Protein AF-0000000079860275 (afdb_homodimer)

Organism: NCBI:txid29920

pLDDT: mean 96.78, std 3.25, range [73.81, 98.94]

Nearest PDB structures (foldseek):
  3qe3-assembly1_A  TM=8.734E-01  e=2.868E-29  Ovis aries
  5vm2-assembly1_A  TM=8.815E-01  e=1.301E-28  Escherichia coli
  1pl6-assembly1_A  TM=8.698E-01  e=5.903E-28  Homo sapiens
  4a2c-assembly1_B  TM=8.250E-01  e=2.834E-26  Escherichia coli K-12
  4oh1-assembly1_A  TM=8.587E-01  e=2.345E-24  [Clostridium] scindens ATCC 35704

Structure (mmCIF, N/CA/C/O backbone):
data_AF-0000000079860275-model_v1
#
loop_
_entity.id
_entity.type
_entity.pdbx_descriptio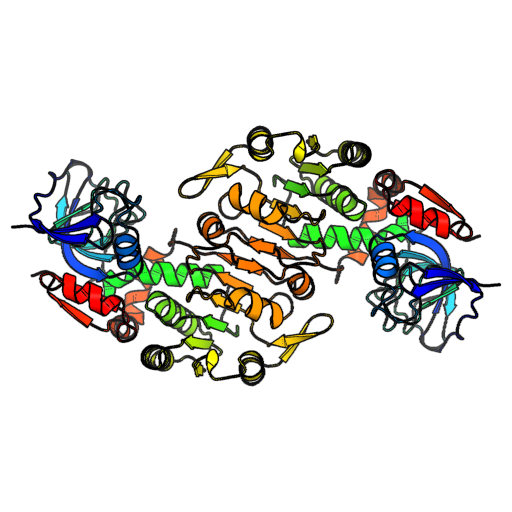n
1 polymer 'Uncharacterized protein'
#
loop_
_atom_site.group_PDB
_atom_site.id
_atom_site.type_symbol
_atom_site.label_atom_id
_atom_site.label_alt_id
_atom_site.label_comp_id
_atom_site.label_asym_id
_atom_site.label_entity_id
_atom_site.label_seq_id
_atom_site.pdbx_PDB_ins_code
_atom_site.Cartn_x
_atom_site.Cartn_y
_atom_site.Cartn_z
_atom_site.occupancy
_atom_site.B_iso_or_equiv
_atom_site.auth_seq_id
_atom_site.auth_comp_id
_atom_site.auth_asym_id
_atom_site.auth_atom_id
_atom_site.pdbx_PDB_model_num
ATOM 1 N N . MET A 1 1 ? -13.57 45.125 18.5 1 76.31 1 MET A N 1
ATOM 2 C CA . MET A 1 1 ? -14.414 44.375 17.578 1 76.31 1 MET A CA 1
ATOM 3 C C . MET A 1 1 ? -13.703 43.125 17.094 1 76.31 1 MET A C 1
ATOM 5 O O . MET A 1 1 ? -12.516 43.156 16.766 1 76.31 1 MET A O 1
ATOM 9 N N . THR A 1 2 ? -14.445 42 17.172 1 92.19 2 THR A N 1
ATOM 10 C CA . THR A 1 2 ? -13.828 40.75 16.766 1 92.19 2 THR A CA 1
ATOM 11 C C . THR A 1 2 ? -13.836 40.625 15.25 1 92.19 2 THR A C 1
ATOM 13 O O . THR A 1 2 ? -14.688 41.188 14.578 1 92.19 2 THR A O 1
ATOM 16 N N . GLN A 1 3 ? -12.82 40.031 14.758 1 97.44 3 GLN A N 1
ATOM 17 C CA . GLN A 1 3 ? -12.672 39.812 13.32 1 97.44 3 GLN A CA 1
ATOM 18 C C . GLN A 1 3 ? -12.508 38.312 13.016 1 97.44 3 GLN A C 1
ATOM 20 O O . GLN A 1 3 ? -12.281 37.531 13.922 1 97.44 3 GLN A O 1
ATOM 25 N N . VAL A 1 4 ? -12.734 37.969 11.773 1 97.94 4 VAL A N 1
ATOM 26 C CA . VAL A 1 4 ? -12.562 36.594 11.297 1 97.94 4 VAL A CA 1
ATOM 27 C C . VAL A 1 4 ? -12.078 36.625 9.852 1 97.94 4 VAL A C 1
ATOM 29 O O . VAL A 1 4 ? -12.266 37.594 9.133 1 97.94 4 VAL A O 1
ATOM 32 N N . VAL A 1 5 ? -11.352 35.656 9.453 1 98.56 5 VAL A N 1
ATOM 33 C CA . VAL A 1 5 ? -10.93 35.5 8.062 1 98.56 5 VAL A CA 1
ATOM 34 C C . VAL A 1 5 ? -11.844 34.531 7.344 1 98.56 5 VAL A C 1
ATOM 36 O O . VAL A 1 5 ? -11.992 33.375 7.773 1 98.56 5 VAL A O 1
ATOM 39 N N . LYS A 1 6 ? -12.422 34.906 6.277 1 98.19 6 LYS A N 1
ATOM 40 C CA . LYS A 1 6 ? -13.305 34.062 5.488 1 98.19 6 LYS A CA 1
ATOM 41 C C . LYS A 1 6 ? -12.945 34.125 4.008 1 98.19 6 LYS A C 1
ATOM 43 O O . LYS A 1 6 ? -12.43 35.125 3.521 1 98.19 6 LYS A O 1
ATOM 48 N N . ILE A 1 7 ? -13.18 33.031 3.35 1 98.25 7 ILE A N 1
ATOM 49 C CA . ILE A 1 7 ? -13.109 32.906 1.896 1 98.25 7 ILE A CA 1
ATOM 50 C C . ILE A 1 7 ? -14.492 33.156 1.295 1 98.25 7 ILE A C 1
ATOM 52 O O . ILE A 1 7 ? -15.469 32.531 1.698 1 98.25 7 ILE A O 1
ATOM 56 N N . HIS A 1 8 ? -14.602 34.062 0.29 1 97.62 8 HIS A N 1
ATOM 57 C CA . HIS A 1 8 ? -15.883 34.375 -0.338 1 97.62 8 HIS A CA 1
ATOM 58 C C . HIS A 1 8 ? -15.938 33.844 -1.769 1 97.62 8 HIS A C 1
ATOM 60 O O . HIS A 1 8 ? -16.984 33.875 -2.404 1 97.62 8 HIS A O 1
ATOM 66 N N . GLY A 1 9 ? -14.844 33.406 -2.256 1 96.88 9 GLY A N 1
ATOM 67 C CA . GLY A 1 9 ? -14.656 32.875 -3.596 1 96.88 9 GLY A CA 1
ATOM 68 C C . GLY A 1 9 ? -13.203 32.594 -3.932 1 96.88 9 GLY A C 1
ATOM 69 O O . GLY A 1 9 ? -12.32 32.75 -3.09 1 96.88 9 GLY A O 1
ATOM 70 N N . GLN A 1 10 ? -13.008 32.156 -5.129 1 97.12 10 GLN A N 1
ATOM 71 C CA . GLN A 1 10 ? -11.648 31.844 -5.547 1 97.12 10 GLN A CA 1
ATOM 72 C C . GLN A 1 10 ? -10.727 33.062 -5.402 1 97.12 10 GLN A C 1
ATOM 74 O O . GLN A 1 10 ? -10.961 34.094 -6.027 1 97.12 10 GLN A O 1
ATOM 79 N N . GLY A 1 11 ? -9.797 32.938 -4.543 1 96.88 11 GLY A N 1
ATOM 80 C CA . GLY A 1 11 ? -8.82 34 -4.34 1 96.88 11 GLY A CA 1
ATOM 81 C C . GLY A 1 11 ? -9.352 35.156 -3.516 1 96.88 11 GLY A C 1
ATOM 82 O O . GLY A 1 11 ? -8.625 36.094 -3.225 1 96.88 11 GLY A O 1
ATOM 83 N N . ASP A 1 12 ? -10.562 35.094 -3.111 1 97.75 12 ASP A N 1
ATOM 84 C CA . ASP A 1 12 ? -11.211 36.188 -2.389 1 97.75 12 ASP A CA 1
ATOM 85 C C . ASP A 1 12 ? -11.266 35.875 -0.89 1 97.75 12 ASP A C 1
ATOM 87 O O . ASP A 1 12 ? -12.305 35.469 -0.37 1 97.75 12 ASP A O 1
ATOM 91 N N . VAL A 1 13 ? -10.203 36.125 -0.181 1 98.31 13 VAL A N 1
ATOM 92 C CA . VAL A 1 13 ? -10.086 36 1.265 1 98.31 13 VAL A CA 1
ATOM 93 C C . VAL A 1 13 ? -10.094 37.375 1.932 1 98.31 13 VAL A C 1
ATOM 95 O O . VAL A 1 13 ? -9.453 38.312 1.452 1 98.31 13 VAL A O 1
ATOM 98 N N . ARG A 1 14 ? -10.859 37.5 3.021 1 98.06 14 ARG A N 1
ATOM 99 C CA . ARG A 1 14 ? -11.047 38.812 3.65 1 98.06 14 ARG A CA 1
ATOM 100 C C . ARG A 1 14 ? -10.961 38.688 5.168 1 98.06 14 ARG A C 1
ATOM 102 O O . ARG A 1 14 ? -11.43 37.719 5.754 1 98.06 14 ARG A O 1
ATOM 109 N N . LEU A 1 15 ? -10.289 39.594 5.738 1 97.81 15 LEU A N 1
ATOM 110 C CA . LEU A 1 15 ? -10.438 39.875 7.16 1 97.81 15 LEU A CA 1
ATOM 111 C C . LEU A 1 15 ? -11.633 40.812 7.406 1 97.81 15 LEU A C 1
ATOM 113 O O . LEU A 1 15 ? -11.656 41.938 6.938 1 97.81 15 LEU A O 1
ATOM 117 N N . GLU A 1 16 ? -12.602 40.312 8.125 1 97.12 16 GLU A N 1
ATOM 118 C CA . GLU A 1 16 ? -13.836 41.094 8.242 1 97.12 16 GLU A CA 1
ATOM 119 C C . GLU A 1 16 ? -14.352 41.094 9.68 1 97.12 16 GLU A C 1
ATOM 121 O O . GLU A 1 16 ? -13.961 40.25 10.484 1 97.12 16 GLU A O 1
ATOM 126 N N . THR A 1 17 ? -15.234 42.062 9.898 1 96.81 17 THR A N 1
ATOM 127 C CA . THR A 1 17 ? -15.875 42.125 11.203 1 96.81 17 THR A CA 1
ATOM 128 C C . THR A 1 17 ? -16.75 40.906 11.438 1 96.81 17 THR A C 1
ATOM 130 O O . THR A 1 17 ? -17.391 40.406 10.516 1 96.81 17 THR A O 1
ATOM 133 N N . TYR A 1 18 ? -16.734 40.531 12.648 1 93.94 18 TYR A N 1
ATOM 134 C CA . TYR A 1 18 ? -17.391 39.25 12.992 1 93.94 18 TYR A CA 1
ATOM 135 C C . TYR A 1 18 ? -18.016 39.344 14.375 1 93.94 18 TYR A C 1
ATOM 137 O O . TYR A 1 18 ? -17.391 39.781 15.336 1 93.94 18 TYR A O 1
ATOM 145 N N . GLU A 1 19 ? -19.281 39.062 14.414 1 94 19 GLU A N 1
ATOM 146 C CA . GLU A 1 19 ? -19.938 38.812 15.695 1 94 19 GLU A CA 1
ATOM 147 C C . GLU A 1 19 ? -20.031 37.344 16.016 1 94 19 GLU A C 1
ATOM 149 O O . GLU A 1 19 ? -20.797 36.625 15.375 1 94 19 GLU A O 1
ATOM 154 N N . ARG A 1 20 ? -19.359 36.906 17 1 93.81 20 ARG A N 1
ATOM 155 C CA . ARG A 1 20 ? -19.359 35.5 17.375 1 93.81 20 ARG A CA 1
ATOM 156 C C . ARG A 1 20 ? -20.719 35.062 17.906 1 93.81 20 ARG A C 1
ATOM 158 O O . ARG A 1 20 ? -21.359 35.781 18.656 1 93.81 20 ARG A O 1
ATOM 165 N N . PRO A 1 21 ? -21.172 33.875 17.5 1 95.12 21 PRO A N 1
ATOM 166 C CA . PRO A 1 21 ? -22.391 33.344 18.125 1 95.12 21 PRO A CA 1
ATOM 167 C C . PRO A 1 21 ? -22.266 33.188 19.625 1 95.12 21 PRO A C 1
ATOM 169 O O . PRO A 1 21 ? -21.156 33.125 20.172 1 95.12 21 PRO A O 1
ATOM 172 N N . PRO A 1 22 ? -23.406 33.25 20.234 1 96.81 22 PRO A N 1
ATOM 173 C CA . PRO A 1 22 ? -23.359 33.094 21.688 1 96.81 22 PRO A CA 1
ATOM 174 C C . PRO A 1 22 ? -22.828 31.719 22.094 1 96.81 22 PRO A C 1
ATOM 176 O O . PRO A 1 22 ? -22.969 30.75 21.344 1 96.81 22 PRO A O 1
ATOM 179 N N . THR A 1 23 ? -22.25 31.703 23.281 1 97.56 23 THR A N 1
ATOM 180 C CA . THR A 1 23 ? -21.766 30.453 23.859 1 97.56 23 THR A CA 1
ATOM 181 C C . THR A 1 23 ? -22.922 29.578 24.328 1 97.56 23 THR A C 1
ATOM 183 O O . THR A 1 23 ? -23.688 29.984 25.203 1 97.56 23 THR A O 1
ATOM 186 N N . GLY A 1 24 ? -23.094 28.422 23.766 1 97.94 24 GLY A N 1
ATOM 187 C CA . GLY A 1 24 ? -24.125 27.484 24.203 1 97.94 24 GLY A CA 1
ATOM 188 C C . GLY A 1 24 ? -23.734 26.719 25.453 1 97.94 24 GLY A C 1
ATOM 189 O O . GLY A 1 24 ? -22.594 26.812 25.922 1 97.94 24 GLY A O 1
ATOM 190 N N . PRO A 1 25 ? -24.656 25.891 25.969 1 98.38 25 PRO A N 1
ATOM 191 C CA . PRO A 1 25 ? -24.406 25.172 27.219 1 98.38 25 PRO A CA 1
ATOM 192 C C . PRO A 1 25 ? -23.281 24.156 27.094 1 98.38 25 PRO A C 1
ATOM 194 O O . PRO A 1 25 ? -22.656 23.812 28.094 1 98.38 25 PRO A O 1
ATOM 197 N N . ARG A 1 26 ? -23.062 23.672 25.984 1 98 26 ARG A N 1
ATOM 198 C CA . ARG A 1 26 ? -22.047 22.641 25.812 1 98 26 ARG A CA 1
ATOM 199 C C . ARG A 1 26 ? -20.812 23.203 25.125 1 98 26 ARG A C 1
ATOM 201 O O . ARG A 1 26 ? -19.891 22.453 24.766 1 98 26 ARG A O 1
ATOM 208 N N . ASP A 1 27 ? -20.703 24.531 24.953 1 98.62 27 ASP A N 1
ATOM 209 C CA . ASP A 1 27 ? -19.641 25.188 24.188 1 98.62 27 ASP A CA 1
ATOM 210 C C . ASP A 1 27 ? -18.656 25.891 25.125 1 98.62 27 ASP A C 1
ATOM 212 O O . ASP A 1 27 ? -18.922 26.062 26.312 1 98.62 27 ASP A O 1
ATOM 216 N N . ILE A 1 28 ? -17.547 26.172 24.609 1 98.69 28 ILE A N 1
ATOM 217 C CA . ILE A 1 28 ? -16.625 27.109 25.25 1 98.69 28 ILE A CA 1
ATOM 218 C C . ILE A 1 28 ? -16.172 28.156 24.25 1 98.69 28 ILE A C 1
ATOM 220 O O . ILE A 1 28 ? -16.359 28 23.031 1 98.69 28 ILE A O 1
ATOM 224 N N . VAL A 1 29 ? -15.633 29.219 24.75 1 98.69 29 VAL A N 1
ATOM 225 C CA . VAL A 1 29 ? -14.945 30.203 23.922 1 98.69 29 VAL A CA 1
ATOM 226 C C . VAL A 1 29 ? -13.484 30.297 24.344 1 98.69 29 VAL A C 1
ATOM 228 O O . VAL A 1 29 ? -13.18 30.391 25.547 1 98.69 29 VAL A O 1
ATOM 231 N N . VAL A 1 30 ? -12.672 30.203 23.438 1 98.69 30 VAL A N 1
ATOM 232 C CA . VAL A 1 30 ? -11.242 30.359 23.688 1 98.69 30 VAL A CA 1
ATOM 233 C C . VAL A 1 30 ? -10.773 31.719 23.156 1 98.69 30 VAL A C 1
ATOM 235 O O . VAL A 1 30 ? -10.969 32.031 21.984 1 98.69 30 VAL A O 1
ATOM 238 N N . LYS A 1 31 ? -10.25 32.531 24.016 1 98.69 31 LYS A N 1
ATOM 239 C CA . LYS A 1 31 ? -9.516 33.719 23.594 1 98.69 31 LYS A CA 1
ATOM 240 C C . LYS A 1 31 ? -8.156 33.344 23 1 98.69 31 LYS A C 1
ATOM 242 O O . LYS A 1 31 ? -7.246 32.969 23.734 1 98.69 31 LYS A O 1
ATOM 247 N N . LEU A 1 32 ? -8.047 33.469 21.703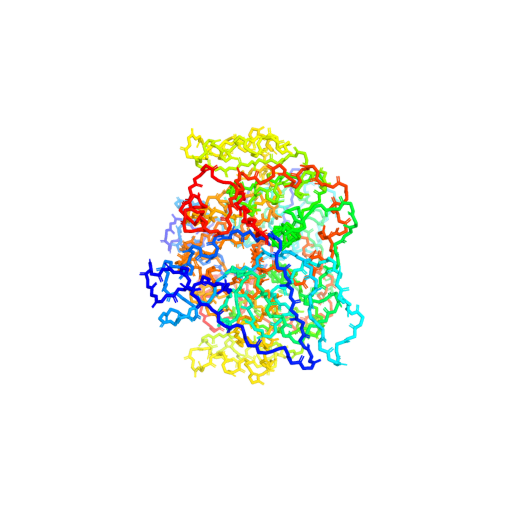 1 98.69 32 LEU A N 1
ATOM 248 C CA . LEU A 1 32 ? -6.855 32.969 21.047 1 98.69 32 LEU A CA 1
ATOM 249 C C . LEU A 1 32 ? -5.66 33.875 21.281 1 98.69 32 LEU A C 1
ATOM 251 O O . LEU A 1 32 ? -5.793 35.094 21.266 1 98.69 32 LEU A O 1
ATOM 255 N N . LYS A 1 33 ? -4.582 33.25 21.594 1 98.75 33 LYS A N 1
ATOM 256 C CA . LYS A 1 33 ? -3.311 33.938 21.734 1 98.75 33 LYS A CA 1
ATOM 257 C C . LYS A 1 33 ? -2.48 33.844 20.469 1 98.75 33 LYS A C 1
ATOM 259 O O . LYS A 1 33 ? -1.794 34.812 20.078 1 98.75 33 LYS A O 1
ATOM 264 N N . VAL A 1 34 ? -2.553 32.688 19.844 1 98.81 34 VAL A N 1
ATOM 265 C CA . VAL A 1 34 ? -1.825 32.5 18.594 1 98.81 34 VAL A CA 1
ATOM 266 C C . VAL A 1 34 ? -2.611 31.547 17.688 1 98.81 34 VAL A C 1
ATOM 268 O O . VAL A 1 34 ? -3.477 30.797 18.156 1 98.81 34 VAL A O 1
ATOM 271 N N . ALA A 1 35 ? -2.346 31.594 16.406 1 98.75 35 ALA A N 1
ATOM 272 C CA . ALA A 1 35 ? -2.803 30.641 15.406 1 98.75 35 ALA A CA 1
ATOM 273 C C . ALA A 1 35 ? -1.744 30.438 14.328 1 98.75 35 ALA A C 1
ATOM 275 O O . ALA A 1 35 ? -0.974 31.344 14.023 1 98.75 35 ALA A O 1
ATOM 276 N N . GLY A 1 36 ? -1.678 29.234 13.852 1 98.56 36 GLY A N 1
ATOM 277 C CA . GLY A 1 36 ? -0.773 28.938 12.75 1 98.56 36 GLY A CA 1
ATOM 278 C C . GLY A 1 36 ? -1.47 28.875 11.406 1 98.56 36 GLY A C 1
ATOM 279 O O . GLY A 1 36 ? -2.641 28.5 11.32 1 98.56 36 GLY A O 1
ATOM 280 N N . ILE A 1 37 ? -0.749 29.281 10.367 1 98.5 37 ILE A N 1
ATOM 281 C CA . ILE A 1 37 ? -1.264 29.172 9.008 1 98.5 37 ILE A CA 1
ATOM 282 C C . ILE A 1 37 ? -0.853 27.828 8.406 1 98.5 37 ILE A C 1
ATOM 284 O O . ILE A 1 37 ? 0.306 27.422 8.523 1 98.5 37 ILE A O 1
ATOM 288 N N . CYS A 1 38 ? -1.744 27.125 7.859 1 97.38 38 CYS A N 1
ATOM 289 C CA . CYS A 1 38 ? -1.522 25.812 7.27 1 97.38 38 CYS A CA 1
ATOM 290 C C . CYS A 1 38 ? -1.622 25.875 5.75 1 97.38 38 CYS A C 1
ATOM 292 O O . CYS A 1 38 ? -2.314 26.734 5.203 1 97.38 38 CYS A O 1
ATOM 294 N N . GLY A 1 39 ? -0.911 24.953 5.059 1 95.19 39 GLY A N 1
ATOM 295 C CA . GLY A 1 39 ? -1.037 24.859 3.613 1 95.19 39 GLY A CA 1
ATOM 296 C C . GLY A 1 39 ? -2.469 24.672 3.15 1 95.19 39 GLY A C 1
ATOM 297 O O . GLY A 1 39 ? -2.848 25.141 2.076 1 95.19 39 GLY A O 1
ATOM 298 N N . SER A 1 40 ? -3.285 24 3.912 1 94.75 40 SER A N 1
ATOM 299 C CA . SER A 1 40 ? -4.68 23.781 3.543 1 94.75 40 SER A CA 1
ATOM 300 C C . SER A 1 40 ? -5.449 25.094 3.482 1 94.75 40 SER A C 1
ATOM 302 O O . SER A 1 40 ? -6.379 25.25 2.686 1 94.75 40 SER A O 1
ATOM 304 N N . ASP A 1 41 ? -5.105 26.062 4.297 1 97.38 41 ASP A N 1
ATOM 305 C CA . ASP A 1 41 ? -5.73 27.375 4.195 1 97.38 41 ASP A CA 1
ATOM 306 C C . ASP A 1 41 ? -5.543 27.969 2.801 1 97.38 41 ASP A C 1
ATOM 308 O O . ASP A 1 41 ? -6.488 28.5 2.213 1 97.38 41 ASP A O 1
ATOM 312 N N . LEU A 1 42 ? -4.309 27.859 2.328 1 96.94 42 LEU A N 1
ATOM 313 C CA . LEU A 1 42 ? -3.99 28.391 1.005 1 96.94 42 LEU A CA 1
ATOM 314 C C . LEU A 1 42 ? -4.742 27.625 -0.078 1 96.94 42 LEU A C 1
ATOM 316 O O . LEU A 1 42 ? -5.227 28.219 -1.044 1 96.94 42 LEU A O 1
ATOM 320 N N . MET A 1 43 ? -4.793 26.344 0.112 1 94.75 43 MET A N 1
ATOM 321 C CA . MET A 1 43 ? -5.543 25.516 -0.833 1 94.75 43 MET A CA 1
ATOM 322 C C . MET A 1 43 ? -7.016 25.906 -0.852 1 94.75 43 MET A C 1
ATOM 324 O O . MET A 1 43 ? -7.609 26.062 -1.922 1 94.75 43 MET A O 1
ATOM 328 N N . TYR A 1 44 ? -7.641 26.094 0.289 1 96.69 44 TYR A N 1
ATOM 329 C CA . TYR A 1 44 ? -9.039 26.484 0.394 1 96.69 44 TYR A CA 1
ATOM 330 C C . TYR A 1 44 ? -9.281 27.828 -0.297 1 96.69 44 TYR A C 1
ATOM 332 O O . TYR A 1 44 ? -10.312 28.016 -0.945 1 96.69 44 TYR A O 1
ATOM 340 N N . ILE A 1 45 ? -8.352 28.688 -0.155 1 97.75 45 ILE A N 1
ATOM 341 C CA . ILE A 1 45 ? -8.453 30 -0.805 1 97.75 45 ILE A CA 1
ATOM 342 C C . ILE A 1 45 ? -8.43 29.812 -2.32 1 97.75 45 ILE A C 1
ATOM 344 O O . ILE A 1 45 ? -9.25 30.406 -3.033 1 97.75 45 ILE A O 1
ATOM 348 N N . ARG A 1 46 ? -7.527 29 -2.762 1 96.25 46 ARG A N 1
ATOM 349 C CA . ARG A 1 46 ? -7.352 28.766 -4.195 1 96.25 46 ARG A CA 1
ATOM 350 C C . ARG A 1 46 ? -8.617 28.172 -4.809 1 96.25 46 ARG A C 1
ATOM 352 O O . ARG A 1 46 ? -9.023 28.562 -5.906 1 96.25 46 ARG A O 1
ATOM 359 N N . ILE A 1 47 ? -9.289 27.266 -4.074 1 95.31 47 ILE A N 1
ATOM 360 C CA . ILE A 1 47 ? -10.422 26.562 -4.68 1 95.31 47 ILE A CA 1
ATOM 361 C C . ILE A 1 47 ? -11.711 27.328 -4.375 1 95.31 47 ILE A C 1
ATOM 363 O O . ILE A 1 47 ? -12.773 27 -4.906 1 95.31 47 ILE A O 1
ATOM 367 N N . GLY A 1 48 ? -11.664 28.297 -3.471 1 97.12 48 GLY A N 1
ATOM 368 C CA . GLY A 1 48 ? -12.781 29.203 -3.246 1 97.12 48 GLY A CA 1
ATOM 369 C C . GLY A 1 48 ? -13.703 28.75 -2.129 1 97.12 48 GLY A C 1
ATOM 370 O O . GLY A 1 48 ? -14.914 28.938 -2.207 1 97.12 48 GLY A O 1
ATOM 371 N N . GLY A 1 49 ? -13.117 28.047 -1.195 1 96.06 49 GLY A N 1
ATOM 372 C CA . GLY A 1 49 ? -13.906 27.609 -0.051 1 96.06 49 GLY A CA 1
ATOM 373 C C . GLY A 1 49 ? -14.117 26.109 0.006 1 96.06 49 GLY A C 1
ATOM 374 O O . GLY A 1 49 ? -13.641 25.391 -0.865 1 96.06 49 GLY A O 1
ATOM 375 N N . ILE A 1 50 ? -14.727 25.688 1.116 1 93.31 50 ILE A N 1
ATOM 376 C CA . ILE A 1 50 ? -15.031 24.266 1.329 1 93.31 50 ILE A CA 1
ATOM 377 C C . ILE A 1 50 ? -16.516 24.109 1.671 1 93.31 50 ILE A C 1
ATOM 379 O O . ILE A 1 50 ? -16.953 24.531 2.742 1 93.31 50 ILE A O 1
ATOM 383 N N . PRO A 1 51 ? -17.219 23.422 0.812 1 91.25 51 PRO A N 1
ATOM 384 C CA . PRO A 1 51 ? -16.844 23.141 -0.576 1 91.25 51 PRO A CA 1
ATOM 385 C C . PRO A 1 51 ? -16.672 24.406 -1.411 1 91.25 51 PRO A C 1
ATOM 387 O O . PRO A 1 51 ? -17.031 25.5 -0.963 1 91.25 51 PRO A O 1
ATOM 390 N N . PRO A 1 52 ? -16.078 24.25 -2.52 1 94.31 52 PRO A N 1
ATOM 391 C CA . PRO A 1 52 ? -15.906 25.422 -3.373 1 94.31 52 PRO A CA 1
ATOM 392 C C . PRO A 1 52 ? -17.203 26.188 -3.6 1 94.31 52 PRO A C 1
ATOM 394 O O . PRO A 1 52 ? -18.266 25.578 -3.775 1 94.31 52 PRO A O 1
ATOM 397 N N . GLY A 1 53 ? -17.078 27.484 -3.531 1 94.12 53 GLY A N 1
ATOM 398 C CA . GLY A 1 53 ? -18.25 28.312 -3.768 1 94.12 53 GLY A CA 1
ATOM 399 C C . GLY A 1 53 ? -18.984 28.703 -2.494 1 94.12 53 GLY A C 1
ATOM 400 O O . GLY A 1 53 ? -19.922 29.5 -2.523 1 94.12 53 GLY A O 1
ATOM 401 N N . HIS A 1 54 ? -18.578 28.219 -1.399 1 95.06 54 HIS A N 1
ATOM 402 C CA . HIS A 1 54 ? -19.188 28.516 -0.112 1 95.06 54 HIS A CA 1
ATOM 403 C C . HIS A 1 54 ? -18.281 29.406 0.735 1 95.06 54 HIS A C 1
ATOM 405 O O . HIS A 1 54 ? -17.062 29.234 0.745 1 95.06 54 HIS A O 1
ATOM 411 N N . VAL A 1 55 ? -18.922 30.328 1.333 1 96 55 VAL A N 1
ATOM 412 C CA . VAL A 1 55 ? -18.172 31.172 2.262 1 96 55 VAL A CA 1
ATOM 413 C C . VAL A 1 55 ? -17.594 30.312 3.383 1 96 55 VAL A C 1
ATOM 415 O O . VAL A 1 55 ? -18.328 29.578 4.055 1 96 55 VAL A O 1
ATOM 418 N N . THR A 1 56 ? -16.328 30.359 3.586 1 96.38 56 THR A N 1
ATOM 419 C CA . THR A 1 56 ? -15.625 29.453 4.492 1 96.38 56 THR A CA 1
ATOM 420 C C . THR A 1 56 ? -14.727 30.234 5.449 1 96.38 56 THR A C 1
ATOM 422 O O . THR A 1 56 ? -13.852 30.984 5.016 1 96.38 56 THR A O 1
ATOM 425 N N . ALA A 1 57 ? -15.023 30.078 6.77 1 97.62 57 ALA A N 1
ATOM 426 C CA . ALA A 1 57 ? -14.055 30.562 7.75 1 97.62 57 ALA A CA 1
ATOM 427 C C . ALA A 1 57 ? -12.844 29.625 7.812 1 97.62 57 ALA A C 1
ATOM 429 O O . ALA A 1 57 ? -12.977 28.406 7.75 1 97.62 57 ALA A O 1
ATOM 430 N N . ILE A 1 58 ? -11.609 30.203 7.926 1 98.19 58 ILE A N 1
ATOM 431 C CA . ILE A 1 58 ? -10.422 29.359 7.836 1 98.19 58 ILE A CA 1
ATOM 432 C C . ILE A 1 58 ? -9.578 29.516 9.102 1 98.19 58 ILE A C 1
ATOM 434 O O . ILE A 1 58 ? -9.883 30.344 9.961 1 98.19 58 ILE A O 1
ATOM 438 N N . GLY A 1 59 ? -8.547 28.688 9.195 1 98.25 59 GLY A N 1
ATOM 439 C CA . GLY A 1 59 ? -7.699 28.562 10.367 1 98.25 59 GLY A CA 1
ATOM 440 C C . GLY A 1 59 ? -8.078 27.375 11.25 1 98.25 59 GLY A C 1
ATOM 441 O O . GLY A 1 59 ? -9.258 27.172 11.539 1 98.25 59 GLY A O 1
ATOM 442 N N . HIS A 1 60 ? -7.047 26.578 11.641 1 98.25 60 HIS A N 1
ATOM 443 C CA . HIS A 1 60 ? -7.395 25.406 12.453 1 98.25 60 HIS A CA 1
ATOM 444 C C . HIS A 1 60 ? -6.234 25 13.352 1 98.25 60 HIS A C 1
ATOM 446 O O . HIS A 1 60 ? -6.285 23.938 13.984 1 98.25 60 HIS A O 1
ATOM 452 N N . GLU A 1 61 ? -5.184 25.75 13.406 1 98.44 61 GLU A N 1
ATOM 453 C CA . GLU A 1 61 ? -4.062 25.578 14.32 1 98.44 61 GLU A CA 1
ATOM 454 C C . GLU A 1 61 ? -4.035 26.672 15.375 1 98.44 61 GLU A C 1
ATOM 456 O O . GLU A 1 61 ? -3.535 27.766 15.133 1 98.44 61 GLU A O 1
ATOM 461 N N . ALA A 1 62 ? -4.543 26.359 16.578 1 98.25 62 ALA A N 1
ATOM 462 C CA . ALA A 1 62 ? -4.754 27.516 17.453 1 98.25 62 ALA A CA 1
ATOM 463 C C . ALA A 1 62 ? -4.555 27.125 18.922 1 98.25 62 ALA A C 1
ATOM 465 O O . ALA A 1 62 ? -4.816 25.984 19.312 1 98.25 62 ALA A O 1
ATOM 466 N N . ALA A 1 63 ? -4.09 28.078 19.703 1 98.81 63 ALA A N 1
ATOM 467 C CA . ALA A 1 63 ? -3.918 27.969 21.156 1 98.81 63 ALA A CA 1
ATOM 468 C C . ALA A 1 63 ? -4.332 29.266 21.844 1 98.81 63 ALA A C 1
ATOM 470 O O . ALA A 1 63 ? -4.184 30.359 21.281 1 98.81 63 ALA A O 1
ATOM 471 N N . GLY A 1 64 ? -4.832 29.141 23.016 1 98.69 64 GLY A N 1
ATOM 472 C CA . GLY A 1 64 ? -5.27 30.312 23.766 1 98.69 64 GLY A CA 1
ATOM 473 C C . GLY A 1 64 ? -5.754 29.969 25.156 1 98.69 64 GLY A C 1
ATOM 474 O O . GLY A 1 64 ? -5.273 29.016 25.781 1 98.69 64 GLY A O 1
ATOM 475 N N . ILE A 1 65 ? -6.602 30.844 25.625 1 98.62 65 ILE A N 1
ATOM 476 C CA . ILE A 1 65 ? -7.105 30.719 27 1 98.62 65 ILE A CA 1
ATOM 477 C C . ILE A 1 65 ? -8.633 30.641 26.984 1 98.62 65 ILE A C 1
ATOM 479 O O . ILE A 1 65 ? -9.289 31.422 26.281 1 98.62 65 ILE A O 1
ATOM 483 N N . VAL A 1 66 ? -9.141 29.719 27.812 1 98.81 66 VAL A N 1
ATOM 484 C CA . VAL A 1 66 ? -10.594 29.594 27.891 1 98.81 66 VAL A CA 1
ATOM 485 C C . VAL A 1 66 ? -11.18 30.859 28.547 1 98.81 66 VAL A C 1
ATOM 487 O O . VAL A 1 66 ? -10.781 31.234 29.641 1 98.81 66 VAL A O 1
ATOM 490 N N . MET A 1 67 ? -12.141 31.453 27.891 1 98.5 67 MET A N 1
ATOM 491 C CA . MET A 1 67 ? -12.688 32.719 28.359 1 98.5 67 MET A CA 1
ATOM 492 C C . MET A 1 67 ? -14.148 32.562 28.781 1 98.5 67 MET A C 1
ATOM 494 O O . MET A 1 67 ? -14.656 33.312 29.594 1 98.5 67 MET A O 1
ATOM 498 N N . GLU A 1 68 ? -14.859 31.656 28.125 1 98.69 68 GLU A N 1
ATOM 499 C CA . GLU A 1 68 ? -16.234 31.297 28.469 1 98.69 68 GLU A CA 1
ATOM 500 C C . GLU A 1 68 ? -16.422 29.781 28.5 1 98.69 68 GLU A C 1
ATOM 502 O O . GLU A 1 68 ? -15.773 29.047 27.75 1 98.69 68 GLU A O 1
ATOM 507 N N . VAL A 1 69 ? -17.25 29.359 29.453 1 98.69 69 VAL A N 1
ATOM 508 C CA . VAL A 1 69 ? -17.594 27.953 29.578 1 98.69 69 VAL A CA 1
ATOM 509 C C . VAL A 1 69 ? -19.094 27.781 29.766 1 98.69 69 VAL A C 1
ATOM 511 O O . VAL A 1 69 ? -19.688 28.406 30.656 1 98.69 69 VAL A O 1
ATOM 514 N N . GLY A 1 70 ? -19.656 26.984 28.875 1 98.62 70 GLY A N 1
ATOM 515 C CA . GLY A 1 70 ? -21.062 26.672 29.031 1 98.62 70 GLY A CA 1
ATOM 516 C C . GLY A 1 70 ? -21.359 25.875 30.297 1 98.62 70 GLY A C 1
ATOM 517 O O . GLY A 1 70 ? -20.5 25.156 30.781 1 98.62 70 GLY A O 1
ATOM 518 N N . ASP A 1 71 ? -22.625 25.875 30.672 1 98.12 71 ASP A N 1
ATOM 519 C CA . ASP A 1 71 ? -23.016 25.328 31.969 1 98.12 71 ASP A CA 1
ATOM 520 C C . ASP A 1 71 ? -22.969 23.797 31.969 1 98.12 71 ASP A C 1
ATOM 522 O O . ASP A 1 71 ? -22.969 23.172 33.031 1 98.12 71 ASP A O 1
ATOM 526 N N . GLU A 1 72 ? -22.922 23.203 30.781 1 98.44 72 GLU A N 1
ATOM 527 C CA . GLU A 1 72 ? -22.938 21.75 30.703 1 98.44 72 GLU A CA 1
ATOM 528 C C . GLU A 1 72 ? -21.562 21.188 30.375 1 98.44 72 GLU A C 1
ATOM 530 O O . GLU A 1 72 ? -21.406 19.984 30.203 1 98.44 72 GLU A O 1
ATOM 535 N N . VAL A 1 73 ? -20.594 22.109 30.266 1 98.31 73 VAL A N 1
ATOM 536 C CA . VAL A 1 73 ? -19.234 21.672 29.984 1 98.31 73 VAL A CA 1
ATOM 537 C C . VAL A 1 73 ? -18.547 21.203 31.266 1 98.31 73 VAL A C 1
ATOM 539 O O . VAL A 1 73 ? -18.641 21.859 32.312 1 98.31 73 VAL A O 1
ATOM 542 N N . GLU A 1 74 ? -17.938 20.062 31.188 1 97.56 74 GLU A N 1
ATOM 543 C CA . GLU A 1 74 ? -17.25 19.484 32.344 1 97.56 74 GLU A CA 1
ATOM 544 C C . GLU A 1 74 ? -15.742 19.609 32.219 1 97.56 74 GLU A C 1
ATOM 546 O O . GLU A 1 74 ? -15.188 19.547 31.125 1 97.56 74 GLU A O 1
ATOM 551 N N . ASP A 1 75 ? -15.078 19.875 33.344 1 97.56 75 ASP A N 1
ATOM 552 C CA . ASP A 1 75 ? -13.641 19.734 33.531 1 97.56 75 ASP A CA 1
ATOM 553 C C . ASP A 1 75 ? -12.867 20.812 32.75 1 97.56 75 ASP A C 1
ATOM 555 O O . ASP A 1 75 ? -11.648 20.719 32.625 1 97.56 75 ASP A O 1
ATOM 559 N N . ILE A 1 76 ? -13.445 21.703 32.125 1 98.5 76 ILE A N 1
ATOM 560 C CA . ILE A 1 76 ? -12.836 22.859 31.5 1 98.5 76 ILE A CA 1
ATOM 561 C C . ILE A 1 76 ? -13.203 24.125 32.281 1 98.5 76 ILE A C 1
ATOM 563 O O . ILE A 1 76 ? -14.375 24.344 32.594 1 98.5 76 ILE A O 1
ATOM 567 N N . MET A 1 77 ? -12.227 24.938 32.531 1 98.19 77 MET A N 1
ATOM 568 C CA . MET A 1 77 ? -12.469 26.125 33.344 1 98.19 77 MET A CA 1
ATOM 569 C C . MET A 1 77 ? -11.945 27.375 32.656 1 98.19 77 MET A C 1
ATOM 571 O O . MET A 1 77 ? -11 27.312 31.875 1 98.19 77 MET A O 1
ATOM 575 N N . ILE A 1 78 ? -12.539 28.438 33.062 1 98.62 78 ILE A N 1
ATOM 576 C CA . ILE A 1 78 ? -12.062 29.734 32.594 1 98.62 78 ILE A CA 1
ATOM 577 C C . ILE A 1 78 ? -10.617 29.953 33.031 1 98.62 78 ILE A C 1
ATOM 579 O O . ILE A 1 78 ? -10.25 29.625 34.188 1 98.62 78 ILE A O 1
ATOM 583 N N . GLY A 1 79 ? -9.797 30.375 32.125 1 98.44 79 GLY A N 1
ATOM 584 C CA . GLY A 1 79 ? -8.398 30.609 32.438 1 98.44 79 GLY A CA 1
ATOM 585 C C . GLY A 1 79 ? -7.488 29.484 32.031 1 98.44 79 GLY A C 1
ATOM 586 O O . GLY A 1 79 ? -6.266 29.641 31.953 1 98.44 79 GLY A O 1
ATOM 587 N N . MET A 1 80 ? -8.055 28.359 31.719 1 98.44 80 MET A N 1
ATOM 588 C CA . MET A 1 80 ? -7.262 27.203 31.281 1 98.44 80 MET A CA 1
ATOM 589 C C . MET A 1 80 ? -6.59 27.5 29.938 1 98.44 80 MET A C 1
ATOM 591 O O . MET A 1 80 ? -7.215 28.047 29.031 1 98.44 80 MET A O 1
ATOM 595 N N . ARG A 1 81 ? -5.27 27.219 29.844 1 98.75 81 ARG A N 1
ATOM 596 C CA . ARG A 1 81 ? -4.539 27.281 28.578 1 98.75 81 ARG A CA 1
ATOM 597 C C . ARG A 1 81 ? -4.789 26.031 27.734 1 98.75 81 ARG A C 1
ATOM 599 O O . ARG A 1 81 ? -4.562 24.922 28.188 1 98.75 81 ARG A O 1
ATOM 606 N N . VAL A 1 82 ? -5.254 26.203 26.453 1 98.81 82 VAL A N 1
ATOM 607 C CA . VAL A 1 82 ? -5.633 25.016 25.688 1 98.81 82 VAL A CA 1
ATOM 608 C C . VAL A 1 82 ? -5.18 25.172 24.234 1 98.81 82 VAL A C 1
ATOM 610 O O . VAL A 1 82 ? -4.992 26.297 23.75 1 98.81 82 VAL A O 1
ATOM 613 N N . VAL A 1 83 ? -4.895 24.062 23.609 1 98.62 83 VAL A N 1
ATOM 614 C CA . VAL A 1 83 ? -4.863 23.953 22.156 1 98.62 83 VAL A CA 1
ATOM 615 C C . VAL A 1 83 ? -6.18 23.375 21.656 1 98.62 83 VAL A C 1
ATOM 617 O O . VAL A 1 83 ? -6.809 22.562 22.344 1 98.62 83 VAL A O 1
ATOM 620 N N . VAL A 1 84 ? -6.574 23.812 20.5 1 98 84 VAL A N 1
ATOM 621 C CA . VAL A 1 84 ? -7.82 23.344 19.906 1 98 84 VAL A CA 1
ATOM 622 C C . VAL A 1 84 ? -7.543 22.156 18.984 1 98 84 VAL A C 1
ATOM 624 O O . VAL A 1 84 ? -6.578 22.188 18.219 1 98 84 VAL A O 1
ATOM 627 N N . ASN A 1 85 ? -8.289 21.125 19.109 1 97.75 85 ASN A N 1
ATOM 628 C CA . ASN A 1 85 ? -8.328 20.016 18.156 1 97.75 85 ASN A CA 1
ATOM 629 C C . ASN A 1 85 ? -9.492 20.141 17.172 1 97.75 85 ASN A C 1
ATOM 631 O O . ASN A 1 85 ? -10.609 19.703 17.469 1 97.75 85 ASN A O 1
ATOM 635 N N . PRO A 1 86 ? -9.234 20.625 16.016 1 95.62 86 PRO A N 1
ATOM 636 C CA . PRO A 1 86 ? -10.32 20.922 15.086 1 95.62 86 PRO A CA 1
ATOM 637 C C . PRO A 1 86 ? -11.039 19.672 14.594 1 95.62 86 PRO A C 1
ATOM 639 O O . PRO A 1 86 ? -12.188 19.734 14.156 1 95.62 86 PRO A O 1
ATOM 642 N N . MET A 1 87 ? -10.438 18.531 14.648 1 91.06 87 MET A N 1
ATOM 643 C CA . MET A 1 87 ? -11.023 17.297 14.125 1 91.06 87 MET A CA 1
ATOM 644 C C . MET A 1 87 ? -12.039 16.719 15.102 1 91.06 87 MET A C 1
ATOM 646 O O . MET A 1 87 ? -12.852 15.859 14.727 1 91.06 87 MET A O 1
ATOM 650 N N . GLU A 1 88 ? -11.914 17.078 16.328 1 92.75 88 GLU A N 1
ATOM 651 C CA . GLU A 1 88 ? -12.797 16.547 17.359 1 92.75 88 GLU A CA 1
ATOM 652 C C . GLU A 1 88 ? -13.852 17.562 17.766 1 92.75 88 GLU A C 1
ATOM 654 O O . GLU A 1 88 ? -14.164 17.703 18.953 1 92.75 88 GLU A O 1
ATOM 659 N N . THR A 1 89 ? -14.266 18.375 16.828 1 92.19 89 THR A N 1
ATOM 660 C CA . THR A 1 89 ? -15.367 19.312 16.969 1 92.19 89 THR A CA 1
ATOM 661 C C . THR A 1 89 ? -16.406 19.094 15.875 1 92.19 89 THR A C 1
ATOM 663 O O . THR A 1 89 ? -16.062 18.797 14.734 1 92.19 89 THR A O 1
ATOM 666 N N . PRO A 1 90 ? -17.656 19.172 16.203 1 90.38 90 PRO A N 1
ATOM 667 C CA . PRO A 1 90 ? -18.688 18.969 15.188 1 90.38 90 PRO A CA 1
ATOM 668 C C . PRO A 1 90 ? -18.656 20.062 14.109 1 90.38 90 PRO A C 1
ATOM 670 O O . PRO A 1 90 ? -19.266 19.891 13.047 1 90.38 90 PRO A O 1
ATOM 673 N N . SER A 1 91 ? -17.922 21.188 14.375 1 89.31 91 SER A N 1
ATOM 674 C CA . SER A 1 91 ? -17.969 22.328 13.469 1 89.31 91 SER A CA 1
ATOM 675 C C . SER A 1 91 ? -16.844 22.281 12.453 1 89.31 91 SER A C 1
ATOM 677 O O . SER A 1 91 ? -16.688 23.203 11.641 1 89.31 91 SER A O 1
ATOM 679 N N . ASN A 1 92 ? -16 21.328 12.453 1 89.88 92 ASN A N 1
ATOM 680 C CA . ASN A 1 92 ? -14.898 21.25 11.5 1 89.88 92 ASN A CA 1
ATOM 681 C C . ASN A 1 92 ? -14.156 22.578 11.383 1 89.88 92 ASN A C 1
ATOM 683 O O . ASN A 1 92 ? -14.008 23.109 10.289 1 89.88 92 ASN A O 1
ATOM 687 N N . ILE A 1 93 ? -13.664 23.016 12.445 1 96.25 93 ILE A N 1
ATOM 688 C CA . ILE A 1 93 ? -13.094 24.359 12.57 1 96.25 93 ILE A CA 1
ATOM 689 C C . ILE A 1 93 ? -12.062 24.578 11.461 1 96.25 93 ILE A C 1
ATOM 691 O O . ILE A 1 93 ? -11.078 23.844 11.367 1 96.25 93 ILE A O 1
ATOM 695 N N . GLY A 1 94 ? -12.352 25.547 10.625 1 96.62 94 GLY A N 1
ATOM 696 C CA . GLY A 1 94 ? -11.422 25.969 9.594 1 96.62 94 GLY A CA 1
ATOM 697 C C . GLY A 1 94 ? -11.484 25.109 8.344 1 96.62 94 GLY A C 1
ATOM 698 O O . GLY A 1 94 ? -10.695 25.297 7.414 1 96.62 94 GLY A O 1
ATOM 699 N N . SER A 1 95 ? -12.344 24.141 8.312 1 92.44 95 SER A N 1
ATOM 700 C CA . SER A 1 95 ? -12.391 23.188 7.215 1 92.44 95 SER A CA 1
ATOM 701 C C . SER A 1 95 ? -13.828 22.922 6.77 1 92.44 95 SER A C 1
ATOM 703 O O . SER A 1 95 ? -14.242 21.766 6.66 1 92.44 95 SER A O 1
ATOM 705 N N . GLY A 1 96 ? -14.57 24.016 6.578 1 90.31 96 GLY A N 1
ATOM 706 C CA . GLY A 1 96 ? -15.891 23.875 5.984 1 90.31 96 GLY A CA 1
ATOM 707 C C . GLY A 1 96 ? -17.016 24.078 6.984 1 90.31 96 GLY A C 1
ATOM 708 O O . GLY A 1 96 ? -18.188 24.125 6.605 1 90.31 96 GLY A O 1
ATOM 709 N N . GLY A 1 97 ? -16.781 24.109 8.273 1 91.62 97 GLY A N 1
ATOM 710 C CA . GLY A 1 97 ? -17.766 24.469 9.289 1 91.62 97 GLY A CA 1
ATOM 711 C C . GLY A 1 97 ? -17.938 25.969 9.453 1 91.62 97 GLY A C 1
ATOM 712 O O . GLY A 1 97 ? -17.344 26.75 8.703 1 91.62 97 GLY A O 1
ATOM 713 N N . PRO A 1 98 ? -18.719 26.281 10.414 1 93.44 98 PRO A N 1
ATOM 714 C CA . PRO A 1 98 ? -19.016 27.703 10.578 1 93.44 98 PRO A CA 1
ATOM 715 C C . PRO A 1 98 ? -17.891 28.469 11.281 1 93.44 98 PRO A C 1
ATOM 717 O O . PRO A 1 98 ? -17.828 29.688 11.188 1 93.44 98 PRO A O 1
ATOM 720 N N . GLU A 1 99 ? -17.078 27.75 11.984 1 96.75 99 GLU A N 1
ATOM 721 C CA . GLU A 1 99 ? -16.047 28.422 12.758 1 96.75 99 GLU A CA 1
ATOM 722 C C . GLU A 1 99 ? -14.68 28.281 12.094 1 96.75 99 GLU A C 1
ATOM 724 O O . GLU A 1 99 ? -14.398 27.281 11.438 1 96.75 99 GLU A O 1
ATOM 729 N N . GLY A 1 100 ? -13.805 29.297 12.266 1 97.81 100 GLY A N 1
ATOM 730 C CA . GLY A 1 100 ? -12.391 29.312 11.898 1 97.81 100 GLY A CA 1
ATOM 731 C C . GLY A 1 100 ? -11.508 29.938 12.961 1 97.81 100 GLY A C 1
ATOM 732 O O . GLY A 1 100 ? -11.922 30.875 13.648 1 97.81 100 GLY A O 1
ATOM 733 N N . ALA A 1 101 ? -10.367 29.5 12.992 1 98.38 101 ALA A N 1
ATOM 734 C CA . ALA A 1 101 ? -9.508 29.859 14.117 1 98.38 101 ALA A CA 1
ATOM 735 C C . ALA A 1 101 ? -8.758 31.156 13.844 1 98.38 101 ALA A C 1
ATOM 737 O O . ALA A 1 101 ? -8.008 31.641 14.695 1 98.38 101 ALA A O 1
ATOM 738 N N . PHE A 1 102 ? -8.883 31.703 12.656 1 98.62 102 PHE A N 1
ATOM 739 C CA . PHE A 1 102 ? -8.352 33.031 12.438 1 98.62 102 PHE A CA 1
ATOM 740 C C . PHE A 1 102 ? -9.328 34.094 12.922 1 98.62 102 PHE A C 1
ATOM 742 O O . PHE A 1 102 ? -9.914 34.844 12.125 1 98.62 102 PHE A O 1
ATOM 749 N N . THR A 1 103 ? -9.461 34.219 14.227 1 98.38 103 THR A N 1
ATOM 750 C CA . THR A 1 103 ? -10.352 35.125 14.961 1 98.38 103 THR A CA 1
ATOM 751 C C . THR A 1 103 ? -9.836 35.344 16.375 1 98.38 103 THR A C 1
ATOM 753 O O . THR A 1 103 ? -9.078 34.531 16.906 1 98.38 103 THR A O 1
ATOM 756 N N . GLN A 1 104 ? -10.211 36.406 17.031 1 98.12 104 GLN A N 1
ATOM 757 C CA . GLN A 1 104 ? -9.742 36.688 18.391 1 98.12 104 GLN A CA 1
ATOM 758 C C . GLN A 1 104 ? -10.406 35.781 19.422 1 98.12 104 GLN A C 1
ATOM 760 O O . GLN A 1 104 ? -9.789 35.406 20.422 1 98.12 104 GLN A O 1
ATOM 765 N N . GLU A 1 105 ? -11.672 35.469 19.156 1 98.19 105 GLU A N 1
ATOM 766 C CA . GLU A 1 105 ? -12.469 34.625 20.031 1 98.19 105 GLU A CA 1
ATOM 767 C C . GLU A 1 105 ? -13.047 33.438 19.266 1 98.19 105 GLU A C 1
ATOM 769 O O . GLU A 1 105 ? -13.906 33.625 18.391 1 98.19 105 GLU A O 1
ATOM 774 N N . LEU A 1 106 ? -12.641 32.25 19.594 1 98.38 106 LEU A N 1
ATOM 775 C CA . LEU A 1 106 ? -13.062 31.062 18.859 1 98.38 106 LEU A CA 1
ATOM 776 C C . LEU A 1 106 ? -14.117 30.281 19.625 1 98.38 106 LEU A C 1
ATOM 778 O O . LEU A 1 106 ? -13.875 29.875 20.766 1 98.38 106 LEU A O 1
ATOM 782 N N . LEU A 1 107 ? -15.266 30.141 19.047 1 98.38 107 LEU A N 1
ATOM 783 C CA . LEU A 1 107 ? -16.297 29.25 19.578 1 98.38 107 LEU A CA 1
ATOM 784 C C . LEU A 1 107 ? -15.961 27.797 19.297 1 98.38 107 LEU A C 1
ATOM 786 O O . LEU A 1 107 ? -15.766 27.406 18.141 1 98.38 107 LEU A O 1
ATOM 790 N N . VAL A 1 108 ? -15.805 26.969 20.344 1 98.44 108 VAL A N 1
ATOM 791 C CA . VAL A 1 108 ? -15.617 25.531 20.234 1 98.44 108 VAL A CA 1
ATOM 792 C C . VAL A 1 108 ? -16.875 24.812 20.703 1 98.44 108 VAL A C 1
ATOM 794 O O . VAL A 1 108 ? -17.156 24.75 21.906 1 98.44 108 VAL A O 1
ATOM 797 N N . ARG A 1 109 ? -17.531 24.25 19.781 1 97.88 109 ARG A N 1
ATOM 798 C CA . ARG A 1 109 ? -18.828 23.609 20.078 1 97.88 109 ARG A CA 1
ATOM 799 C C . ARG A 1 109 ? -18.625 22.219 20.656 1 97.88 109 ARG A C 1
ATOM 801 O O . ARG A 1 109 ? -17.703 21.5 20.266 1 97.88 109 ARG A O 1
ATOM 808 N N . ASP A 1 110 ? -19.531 21.859 21.578 1 97.81 110 ASP A N 1
ATOM 809 C CA . ASP A 1 110 ? -19.516 20.547 22.219 1 97.81 110 ASP A CA 1
ATOM 810 C C . ASP A 1 110 ? -18.109 20.203 22.719 1 97.81 110 ASP A C 1
ATOM 812 O O . ASP A 1 110 ? -17.562 19.156 22.359 1 97.81 110 ASP A O 1
ATOM 816 N N . ALA A 1 111 ? -17.594 21.141 23.516 1 98.19 111 ALA A N 1
ATOM 817 C CA . ALA A 1 111 ? -16.203 21.062 23.938 1 98.19 111 ALA A CA 1
ATOM 818 C C . ALA A 1 111 ? -16.016 19.922 24.953 1 98.19 111 ALA A C 1
ATOM 820 O O . ALA A 1 111 ? -16.812 19.766 25.875 1 98.19 111 ALA A O 1
ATOM 821 N N . LYS A 1 112 ? -15.039 19.156 24.734 1 97.81 112 LYS A N 1
ATOM 822 C CA . LYS A 1 112 ? -14.633 18.094 25.641 1 97.81 112 LYS A CA 1
ATOM 823 C C . LYS A 1 112 ? -13.125 18.125 25.891 1 97.81 112 LYS A C 1
ATOM 825 O O . LYS A 1 112 ? -12.336 18.141 24.953 1 97.81 112 LYS A O 1
ATOM 830 N N . LEU A 1 113 ? -12.781 18.125 27.188 1 97.5 113 LEU A N 1
ATOM 831 C CA . LEU A 1 113 ? -11.367 18.078 27.547 1 97.5 113 LEU A CA 1
ATOM 832 C C . LEU A 1 113 ? -10.727 16.781 27.078 1 97.5 113 LEU A C 1
ATOM 834 O O . LEU A 1 113 ? -11.289 15.695 27.266 1 97.5 113 LEU A O 1
ATOM 838 N N . GLY A 1 114 ? -9.602 16.875 26.406 1 95.62 114 GLY A N 1
ATOM 839 C CA . GLY A 1 114 ? -8.898 15.703 25.906 1 95.62 114 GLY A CA 1
ATOM 840 C C . GLY A 1 114 ? -9.328 15.297 24.516 1 95.62 114 GLY A C 1
ATOM 841 O O . GLY A 1 114 ? -8.727 14.406 23.906 1 95.62 114 GLY A O 1
ATOM 842 N N . ALA A 1 115 ? -10.32 15.953 23.984 1 95.62 115 ALA A N 1
ATOM 843 C CA . ALA A 1 115 ? -10.828 15.688 22.641 1 95.62 115 ALA A CA 1
ATOM 844 C C . ALA A 1 115 ? -10.852 16.969 21.812 1 95.62 115 ALA A C 1
ATOM 846 O O . ALA A 1 115 ? -9.914 17.25 21.062 1 95.62 115 ALA A O 1
ATOM 847 N N . SER A 1 116 ? -11.766 17.906 22.141 1 96.38 116 SER A N 1
ATOM 848 C CA . SER A 1 116 ? -11.898 19.141 21.375 1 96.38 116 SER A CA 1
ATOM 849 C C . SER A 1 116 ? -10.82 20.156 21.766 1 96.38 116 SER A C 1
ATOM 851 O O . SER A 1 116 ? -10.484 21.047 20.984 1 96.38 116 SER A O 1
ATOM 853 N N . VAL A 1 117 ? -10.336 19.984 23.016 1 97.75 117 VAL A N 1
ATOM 854 C CA . VAL A 1 117 ? -9.25 20.828 23.484 1 97.75 117 VAL A CA 1
ATOM 855 C C . VAL A 1 117 ? -8.297 20.016 24.359 1 97.75 117 VAL A C 1
ATOM 857 O O . VAL A 1 117 ? -8.711 19.094 25.047 1 97.75 117 VAL A O 1
ATOM 860 N N . LEU A 1 118 ? -7.047 20.375 24.281 1 98.44 118 LEU A N 1
ATOM 861 C CA . LEU A 1 118 ? -6.016 19.797 25.141 1 98.44 118 LEU A CA 1
ATOM 862 C C . LEU A 1 118 ? -5.355 20.875 26 1 98.44 118 LEU A C 1
ATOM 864 O O . LEU A 1 118 ? -5.043 21.969 25.5 1 98.44 118 LEU A O 1
ATOM 868 N N . PRO A 1 119 ? -5.164 20.578 27.25 1 98.38 119 PRO A N 1
ATOM 869 C CA . PRO A 1 119 ? -4.477 21.562 28.109 1 98.38 119 PRO A CA 1
ATOM 870 C C . PRO A 1 119 ? -3.004 21.734 27.734 1 98.38 119 PRO A C 1
ATOM 872 O O . PRO A 1 119 ? -2.332 20.75 27.391 1 98.38 119 PRO A O 1
ATOM 875 N N . ILE A 1 120 ? -2.529 22.938 27.828 1 98.44 120 ILE A N 1
ATOM 876 C CA . ILE A 1 120 ? -1.129 23.25 27.578 1 98.44 120 ILE A CA 1
ATOM 877 C C . ILE A 1 120 ? -0.345 23.203 28.891 1 98.44 120 ILE A C 1
ATOM 879 O O . ILE A 1 120 ? -0.7 23.875 29.859 1 98.44 120 ILE A O 1
ATOM 883 N N . PRO A 1 121 ? 0.688 22.469 28.922 1 96.38 121 PRO A N 1
ATOM 884 C CA . PRO A 1 121 ? 1.526 22.516 30.125 1 96.38 121 PRO A CA 1
ATOM 885 C C . PRO A 1 121 ? 2.047 23.922 30.422 1 96.38 121 PRO A C 1
ATOM 887 O O . PRO A 1 121 ? 2.273 24.703 29.5 1 96.38 121 PRO A O 1
ATOM 890 N N . ASP A 1 122 ? 2.336 24.25 31.672 1 93.31 122 ASP A N 1
ATOM 891 C CA . ASP A 1 122 ? 2.648 25.594 32.156 1 93.31 122 ASP A CA 1
ATOM 892 C C . ASP A 1 122 ? 3.912 26.125 31.469 1 93.31 122 ASP A C 1
ATOM 894 O O . ASP A 1 122 ? 4.004 27.328 31.188 1 93.31 122 ASP A O 1
ATOM 898 N N . ASP A 1 123 ? 4.824 25.281 31.156 1 95.31 123 ASP A N 1
ATOM 899 C CA . ASP A 1 123 ? 6.121 25.75 30.672 1 95.31 123 ASP A CA 1
ATOM 900 C C . ASP A 1 123 ? 6.176 25.766 29.141 1 95.31 123 ASP A C 1
ATOM 902 O O . ASP A 1 123 ? 7.219 26.047 28.562 1 95.31 123 ASP A O 1
ATOM 906 N N . ILE A 1 124 ? 5.016 25.578 28.5 1 98.25 124 ILE A N 1
ATOM 907 C CA . ILE A 1 124 ? 4.984 25.562 27.047 1 98.25 124 ILE A CA 1
ATOM 908 C C . ILE A 1 124 ? 4.383 26.859 26.516 1 98.25 124 ILE A C 1
ATOM 910 O O . ILE A 1 124 ? 3.24 27.188 26.844 1 98.25 124 ILE A O 1
ATOM 914 N N . PRO A 1 125 ? 5.141 27.609 25.719 1 98.44 125 PRO A N 1
ATOM 915 C CA . PRO A 1 125 ? 4.578 28.812 25.109 1 98.44 125 PRO A CA 1
ATOM 916 C C . PRO A 1 125 ? 3.43 28.516 24.141 1 98.44 125 PRO A C 1
ATOM 918 O O . PRO A 1 125 ? 3.377 27.422 23.562 1 98.44 125 PRO A O 1
ATOM 921 N N . TYR A 1 126 ? 2.541 29.469 23.953 1 98.56 126 TYR A N 1
ATOM 922 C CA . TYR A 1 126 ? 1.366 29.281 23.109 1 98.56 126 TYR A CA 1
ATOM 923 C C . TYR A 1 126 ? 1.771 28.953 21.672 1 98.56 126 TYR A C 1
ATOM 925 O O . TYR A 1 126 ? 1.138 28.125 21.016 1 98.56 126 TYR A O 1
ATOM 933 N N . GLU A 1 127 ? 2.84 29.625 21.188 1 98.31 127 GLU A N 1
ATOM 934 C CA . GLU A 1 127 ? 3.232 29.422 19.797 1 98.31 127 GLU A CA 1
ATOM 935 C C . GLU A 1 127 ? 3.754 28 19.578 1 98.31 127 GLU A C 1
ATOM 937 O O . GLU A 1 127 ? 3.574 27.422 18.5 1 98.31 127 GLU A O 1
ATOM 942 N N . VAL A 1 128 ? 4.41 27.422 20.594 1 98.62 128 VAL A N 1
ATOM 943 C CA . VAL A 1 128 ? 4.867 26.047 20.516 1 98.62 128 VAL A CA 1
ATOM 944 C C . VAL A 1 128 ? 3.666 25.094 20.594 1 98.62 128 VAL A C 1
ATOM 946 O O . VAL A 1 128 ? 3.562 24.156 19.812 1 98.62 128 VAL A O 1
ATOM 949 N N . ALA A 1 129 ? 2.721 25.406 21.484 1 98.69 129 ALA A N 1
ATOM 950 C CA . ALA A 1 129 ? 1.531 24.578 21.672 1 98.69 129 ALA A CA 1
ATOM 951 C C . ALA A 1 129 ? 0.678 24.547 20.406 1 98.69 129 ALA A C 1
ATOM 953 O O . ALA A 1 129 ? 0.11 23.5 20.062 1 98.69 129 ALA A O 1
ATOM 954 N N . ALA A 1 130 ? 0.612 25.672 19.688 1 98.38 130 ALA A N 1
ATOM 955 C CA . ALA A 1 130 ? -0.225 25.766 18.5 1 98.38 130 ALA A CA 1
ATOM 956 C C . ALA A 1 130 ? 0.26 24.812 17.406 1 98.38 130 ALA A C 1
ATOM 958 O O . ALA A 1 130 ? -0.485 24.484 16.484 1 98.38 130 ALA A O 1
ATOM 959 N N . LEU A 1 131 ? 1.515 24.375 17.516 1 98.75 131 LEU A N 1
ATOM 960 C CA . LEU A 1 131 ? 2.057 23.453 16.516 1 98.75 131 LEU A CA 1
ATOM 961 C C . LEU A 1 131 ? 1.649 22.016 16.844 1 98.75 131 LEU A C 1
ATOM 963 O O . LEU A 1 131 ? 1.979 21.094 16.094 1 98.75 131 LEU A O 1
ATOM 967 N N . CYS A 1 132 ? 0.851 21.828 17.859 1 98.62 132 CYS A N 1
ATOM 968 C CA . CYS A 1 132 ? 0.374 20.484 18.219 1 98.62 132 CYS A CA 1
ATOM 969 C C . CYS A 1 132 ? -0.379 19.859 17.047 1 98.62 132 CYS A C 1
ATOM 971 O O . CYS A 1 132 ? -0.124 18.703 16.688 1 98.62 132 CYS A O 1
ATOM 973 N N . GLU A 1 133 ? -1.251 20.578 16.484 1 98.38 133 GLU A N 1
ATOM 974 C CA . GLU A 1 133 ? -2.094 20.062 15.406 1 98.38 133 GLU A CA 1
ATOM 975 C C . GLU A 1 133 ? -1.256 19.641 14.203 1 98.38 133 GLU A C 1
ATOM 977 O O . GLU A 1 133 ? -1.273 18.484 13.805 1 98.38 133 GLU A O 1
ATOM 982 N N . PRO A 1 134 ? -0.406 20.5 13.555 1 98.31 134 PRO A N 1
ATOM 983 C CA . PRO A 1 134 ? 0.364 20.078 12.391 1 98.31 134 PRO A CA 1
ATOM 984 C C . PRO A 1 134 ? 1.404 19.016 12.719 1 98.31 134 PRO A C 1
ATOM 986 O O . PRO A 1 134 ? 1.721 18.172 11.875 1 98.31 134 PRO A O 1
ATOM 989 N N . LEU A 1 135 ? 1.931 19.062 13.953 1 98.75 135 LEU A N 1
ATOM 990 C CA . LEU A 1 135 ? 2.895 18.031 14.336 1 98.75 135 LEU A CA 1
ATOM 991 C C . LEU A 1 135 ? 2.207 16.688 14.547 1 98.75 135 LEU A C 1
ATOM 993 O O . LEU A 1 135 ? 2.842 15.641 14.438 1 98.75 135 LEU A O 1
ATOM 997 N N . ALA A 1 136 ? 0.899 16.766 14.891 1 98.62 136 ALA A N 1
ATOM 998 C CA . ALA A 1 136 ? 0.126 15.531 14.945 1 98.62 136 ALA A CA 1
ATOM 999 C C . ALA A 1 136 ? -0.077 14.945 13.555 1 98.62 136 ALA A C 1
ATOM 1001 O O . ALA A 1 136 ? -0.003 13.727 13.367 1 98.62 136 ALA A O 1
ATOM 1002 N N . VAL A 1 137 ? -0.313 15.766 12.555 1 98.12 137 VAL A N 1
ATOM 1003 C CA . VAL A 1 137 ? -0.39 15.336 11.164 1 98.12 137 VAL A CA 1
ATOM 1004 C C . VAL A 1 137 ? 0.912 14.641 10.766 1 98.12 137 VAL A C 1
ATOM 1006 O O . VAL A 1 137 ? 0.893 13.539 10.219 1 98.12 137 VAL A O 1
ATOM 1009 N N . ALA A 1 138 ? 2.035 15.297 11.07 1 98.69 138 ALA A N 1
ATOM 1010 C CA . ALA A 1 138 ? 3.354 14.773 10.734 1 98.69 138 ALA A CA 1
ATOM 1011 C C . ALA A 1 138 ? 3.605 13.43 11.414 1 98.69 138 ALA A C 1
ATOM 1013 O O . ALA A 1 138 ? 4.066 12.484 10.781 1 98.69 138 ALA A O 1
ATOM 1014 N N . MET A 1 139 ? 3.264 13.406 12.703 1 98.62 139 MET A N 1
ATOM 1015 C CA . MET A 1 139 ? 3.488 12.18 13.461 1 98.62 139 MET A CA 1
ATOM 1016 C C . MET A 1 139 ? 2.67 11.031 12.891 1 98.62 139 MET A C 1
ATOM 1018 O O . MET A 1 139 ? 3.16 9.906 12.797 1 98.62 139 MET A O 1
ATOM 1022 N N . HIS A 1 140 ? 1.44 11.328 12.523 1 98.44 140 HIS A N 1
ATOM 1023 C CA . HIS A 1 140 ? 0.583 10.297 11.961 1 98.44 140 HIS A CA 1
ATOM 1024 C C . HIS A 1 140 ? 1.189 9.711 10.688 1 98.44 140 HIS A C 1
ATOM 1026 O O . HIS A 1 140 ? 1.176 8.492 10.492 1 98.44 140 HIS A O 1
ATOM 1032 N N . GLY A 1 141 ? 1.692 10.547 9.82 1 98.19 141 GLY A N 1
ATOM 1033 C CA . GLY A 1 141 ? 2.369 10.078 8.617 1 98.19 141 GLY A CA 1
ATOM 1034 C C . GLY A 1 141 ? 3.562 9.188 8.914 1 98.19 141 GLY A C 1
ATOM 1035 O O . GLY A 1 141 ? 3.734 8.141 8.289 1 98.19 141 GLY A O 1
ATOM 1036 N N . VAL A 1 142 ? 4.387 9.617 9.898 1 98.5 142 VAL A N 1
ATOM 1037 C CA . VAL A 1 142 ? 5.555 8.836 10.289 1 98.5 142 VAL A CA 1
ATOM 1038 C C . VAL A 1 142 ? 5.117 7.492 10.867 1 98.5 142 VAL A C 1
ATOM 1040 O O . VAL A 1 142 ? 5.723 6.457 10.578 1 98.5 142 VAL A O 1
ATOM 1043 N N . ASN A 1 143 ? 4.031 7.527 11.703 1 98.31 143 ASN A N 1
ATOM 1044 C CA . ASN A 1 143 ? 3.49 6.289 12.25 1 98.31 143 ASN A CA 1
ATOM 1045 C C . ASN A 1 143 ? 3.049 5.332 11.148 1 98.31 143 ASN A C 1
ATOM 1047 O O . ASN A 1 143 ? 3.35 4.141 11.195 1 98.31 143 ASN A O 1
ATOM 1051 N N . ARG A 1 144 ? 2.379 5.879 10.141 1 98.06 144 ARG A N 1
ATOM 1052 C CA . ARG A 1 144 ? 1.853 5.062 9.055 1 98.06 144 ARG A CA 1
ATOM 1053 C C . ARG A 1 144 ? 2.98 4.52 8.18 1 98.06 144 ARG A C 1
ATOM 1055 O O . ARG A 1 144 ? 2.807 3.518 7.484 1 98.06 144 ARG A O 1
ATOM 1062 N N . ALA A 1 145 ? 4.125 5.184 8.195 1 97.56 145 ALA A N 1
ATOM 1063 C CA . ALA A 1 145 ? 5.305 4.68 7.5 1 97.56 145 ALA A CA 1
ATOM 1064 C C . ALA A 1 145 ? 5.914 3.494 8.242 1 97.56 145 ALA A C 1
ATOM 1066 O O . ALA A 1 145 ? 6.762 2.779 7.695 1 97.56 145 ALA A O 1
ATOM 1067 N N . ASN A 1 146 ? 5.504 3.277 9.492 1 97.31 146 ASN A N 1
ATOM 1068 C CA . ASN A 1 146 ? 5.977 2.172 10.32 1 97.31 146 ASN A CA 1
ATOM 1069 C C . ASN A 1 146 ? 7.5 2.164 10.43 1 97.31 146 ASN A C 1
ATOM 1071 O O . ASN A 1 146 ? 8.141 1.138 10.18 1 97.31 146 ASN A O 1
ATOM 1075 N N . VAL A 1 147 ? 8.078 3.32 10.695 1 97.19 147 VAL A N 1
ATOM 1076 C CA . VAL A 1 147 ? 9.523 3.475 10.789 1 97.19 147 VAL A CA 1
ATOM 1077 C C . VAL A 1 147 ? 9.977 3.293 12.234 1 97.19 147 VAL A C 1
ATOM 1079 O O . VAL A 1 147 ? 9.281 3.709 13.164 1 97.19 147 VAL A O 1
ATOM 1082 N N . LYS A 1 148 ? 11.07 2.643 12.414 1 96.56 148 LYS A N 1
ATOM 1083 C CA . LYS A 1 148 ? 11.719 2.465 13.711 1 96.56 148 LYS A CA 1
ATOM 1084 C C . LYS A 1 148 ? 13.172 2.932 13.664 1 96.56 148 LYS A C 1
ATOM 1086 O O . LYS A 1 148 ? 13.711 3.203 12.594 1 96.56 148 LYS A O 1
ATOM 1091 N N . ALA A 1 149 ? 13.688 3.01 14.891 1 97.25 149 ALA A N 1
ATOM 1092 C CA . ALA A 1 149 ? 15.102 3.371 14.977 1 97.25 149 ALA A CA 1
ATOM 1093 C C . ALA A 1 149 ? 15.961 2.426 14.141 1 97.25 149 ALA A C 1
ATOM 1095 O O . ALA A 1 149 ? 15.773 1.207 14.18 1 97.25 149 ALA A O 1
ATOM 1096 N N . GLY A 1 150 ? 16.828 2.959 13.32 1 96.25 150 GLY A N 1
ATOM 1097 C CA . GLY A 1 150 ? 17.703 2.158 12.469 1 96.25 150 GLY A CA 1
ATOM 1098 C C . GLY A 1 150 ? 17.25 2.127 11.023 1 96.25 150 GLY A C 1
ATOM 1099 O O . GLY A 1 150 ? 18.031 1.787 10.133 1 96.25 150 GLY A O 1
ATOM 1100 N N . ASP A 1 151 ? 16.016 2.449 10.789 1 98.38 151 ASP A N 1
ATOM 1101 C CA . ASP A 1 151 ? 15.523 2.486 9.414 1 98.38 151 ASP A CA 1
ATOM 1102 C C . ASP A 1 151 ? 16.172 3.621 8.625 1 98.38 151 ASP A C 1
ATOM 1104 O O . ASP A 1 151 ? 16.438 4.691 9.18 1 98.38 151 ASP A O 1
ATOM 1108 N N . LYS A 1 152 ? 16.453 3.373 7.391 1 98.81 152 LYS A N 1
ATOM 1109 C CA . LYS A 1 152 ? 16.875 4.391 6.426 1 98.81 152 LYS A CA 1
ATOM 1110 C C . LYS A 1 152 ? 15.656 5.012 5.738 1 98.81 152 LYS A C 1
ATOM 1112 O O . LYS A 1 152 ? 14.875 4.312 5.094 1 98.81 152 LYS A O 1
ATOM 1117 N N . VAL A 1 153 ? 15.508 6.379 5.875 1 98.94 153 VAL A N 1
ATOM 1118 C CA . VAL A 1 153 ? 14.25 7 5.477 1 98.94 153 VAL A CA 1
ATOM 1119 C C . VAL A 1 153 ? 14.531 8.172 4.531 1 98.94 153 VAL A C 1
ATOM 1121 O O . VAL A 1 153 ? 15.492 8.922 4.727 1 98.94 153 VAL A O 1
ATOM 1124 N N . VAL A 1 154 ? 13.719 8.281 3.484 1 98.94 154 VAL A N 1
ATOM 1125 C CA . VAL A 1 154 ? 13.734 9.422 2.574 1 98.94 154 VAL A CA 1
ATOM 1126 C C . VAL A 1 154 ? 12.422 10.203 2.691 1 98.94 154 VAL A C 1
ATOM 1128 O O . VAL A 1 154 ? 11.344 9.609 2.635 1 98.94 154 VAL A O 1
ATOM 1131 N N . VAL A 1 155 ? 12.484 11.477 2.902 1 98.94 155 VAL A N 1
ATOM 1132 C CA . VAL A 1 155 ? 11.312 12.344 2.963 1 98.94 155 VAL A CA 1
ATOM 1133 C C . VAL A 1 155 ? 11.32 13.32 1.79 1 98.94 155 VAL A C 1
ATOM 1135 O O . VAL A 1 155 ? 12.258 14.109 1.644 1 98.94 155 VAL A O 1
ATOM 1138 N N . PHE A 1 156 ? 10.281 13.234 0.931 1 98.88 156 PHE A N 1
ATOM 1139 C CA . PHE A 1 156 ? 10.086 14.188 -0.154 1 98.88 156 PHE A CA 1
ATOM 1140 C C . PHE A 1 156 ? 9.266 15.383 0.317 1 98.88 156 PHE A C 1
ATOM 1142 O O . PHE A 1 156 ? 8.062 15.25 0.568 1 98.88 156 PHE A O 1
ATOM 1149 N N . GLY A 1 157 ? 9.867 16.578 0.379 1 98.38 157 GLY A N 1
ATOM 1150 C CA . GLY A 1 157 ? 9.172 17.781 0.813 1 98.38 157 GLY A CA 1
ATOM 1151 C C . GLY A 1 157 ? 9.555 18.219 2.215 1 98.38 157 GLY A C 1
ATOM 1152 O O . GLY A 1 157 ? 9.383 17.469 3.174 1 98.38 157 GLY A O 1
ATOM 1153 N N . CYS A 1 158 ? 10.023 19.438 2.25 1 98.38 158 CYS A N 1
ATOM 1154 C CA . CYS A 1 158 ? 10.469 20 3.525 1 98.38 158 CYS A CA 1
ATOM 1155 C C . CYS A 1 158 ? 9.68 21.25 3.887 1 98.38 158 CYS A C 1
ATOM 1157 O O . CYS A 1 158 ? 10.242 22.234 4.371 1 98.38 158 CYS A O 1
ATOM 1159 N N . GLY A 1 159 ? 8.391 21.219 3.494 1 97.31 159 GLY A N 1
ATOM 1160 C CA . GLY A 1 159 ? 7.48 22.203 4.051 1 97.31 159 GLY A CA 1
ATOM 1161 C C . GLY A 1 159 ? 7.184 21.969 5.523 1 97.31 159 GLY A C 1
ATOM 1162 O O . GLY A 1 159 ? 7.852 21.172 6.18 1 97.31 159 GLY A O 1
ATOM 1163 N N . PRO A 1 160 ? 6.172 22.656 6.043 1 97.12 160 PRO A N 1
ATOM 1164 C CA . PRO A 1 160 ? 5.902 22.562 7.477 1 97.12 160 PRO A CA 1
ATOM 1165 C C . PRO A 1 160 ? 5.652 21.141 7.941 1 97.12 160 PRO A C 1
ATOM 1167 O O . PRO A 1 160 ? 6.215 20.703 8.953 1 97.12 160 PRO A O 1
ATOM 1170 N N . ILE A 1 161 ? 4.832 20.422 7.227 1 98 161 ILE A N 1
ATOM 1171 C CA . ILE A 1 161 ? 4.52 19.047 7.613 1 98 161 ILE A CA 1
ATOM 1172 C C . ILE A 1 161 ? 5.754 18.156 7.445 1 98 161 ILE A C 1
ATOM 1174 O O . ILE A 1 161 ? 6.059 17.344 8.312 1 98 161 ILE A O 1
ATOM 1178 N N . GLY A 1 162 ? 6.461 18.344 6.316 1 98.56 162 GLY A N 1
ATOM 1179 C CA . GLY A 1 162 ? 7.695 17.609 6.098 1 98.56 162 GLY A CA 1
ATOM 1180 C C . GLY A 1 162 ? 8.727 17.844 7.184 1 98.56 162 GLY A C 1
ATOM 1181 O O . GLY A 1 162 ? 9.367 16.906 7.66 1 98.56 162 GLY A O 1
ATOM 1182 N N . LEU A 1 163 ? 8.945 19.078 7.559 1 98.69 163 LEU A N 1
ATOM 1183 C CA . LEU A 1 163 ? 9.867 19.406 8.641 1 98.69 163 LEU A CA 1
ATOM 1184 C C . LEU A 1 163 ? 9.438 18.734 9.945 1 98.69 163 LEU A C 1
ATOM 1186 O O . LEU A 1 163 ? 10.273 18.25 10.711 1 98.69 163 LEU A O 1
ATOM 1190 N N . GLY A 1 164 ? 8.094 18.734 10.18 1 98.75 164 GLY A N 1
ATOM 1191 C CA . GLY A 1 164 ? 7.59 17.984 11.328 1 98.75 164 GLY A CA 1
ATOM 1192 C C . GLY A 1 164 ? 7.93 16.516 11.281 1 98.75 164 GLY A C 1
ATOM 1193 O O . GLY A 1 164 ? 8.312 15.93 12.289 1 98.75 164 GLY A O 1
ATOM 1194 N N . MET A 1 165 ? 7.793 15.898 10.109 1 98.75 165 MET A N 1
ATOM 1195 C CA . MET A 1 165 ? 8.117 14.484 9.961 1 98.75 165 MET A CA 1
ATOM 1196 C C . MET A 1 165 ? 9.602 14.242 10.211 1 98.75 165 MET A C 1
ATOM 1198 O O . MET A 1 165 ? 9.977 13.281 10.891 1 98.75 165 MET A O 1
ATOM 1202 N N . LEU A 1 166 ? 10.445 15.125 9.648 1 98.88 166 LEU A N 1
ATOM 1203 C CA . LEU A 1 166 ? 11.883 15.008 9.875 1 98.88 166 LEU A CA 1
ATOM 1204 C C . LEU A 1 166 ? 12.211 15.094 11.359 1 98.88 166 LEU A C 1
ATOM 1206 O O . LEU A 1 166 ? 13.016 14.312 11.867 1 98.88 166 LEU A O 1
ATOM 1210 N N . MET A 1 167 ? 11.594 15.977 12.039 1 98.69 167 MET A N 1
ATOM 1211 C CA . MET A 1 167 ? 11.812 16.125 13.477 1 98.69 167 MET A CA 1
ATOM 1212 C C . MET A 1 167 ? 11.453 14.836 14.219 1 98.69 167 MET A C 1
ATOM 1214 O O . MET A 1 167 ? 12.219 14.367 15.062 1 98.69 167 MET A O 1
ATOM 1218 N N . TRP A 1 168 ? 10.258 14.273 13.898 1 98.62 168 TRP A N 1
ATOM 1219 C CA . TRP A 1 168 ? 9.812 13.055 14.562 1 98.62 168 TRP A CA 1
ATOM 1220 C C . TRP A 1 168 ? 10.75 11.891 14.25 1 98.62 168 TRP A C 1
ATOM 1222 O O . TRP A 1 168 ? 11.023 11.055 15.117 1 98.62 168 TRP A O 1
ATOM 1232 N N . LEU A 1 169 ? 11.203 11.766 12.969 1 98.75 169 LEU A N 1
ATOM 1233 C CA . LEU A 1 169 ? 12.117 10.695 12.586 1 98.75 169 LEU A CA 1
ATOM 1234 C C . LEU A 1 169 ? 13.398 10.766 13.406 1 98.75 169 LEU A C 1
ATOM 1236 O O . LEU A 1 169 ? 13.852 9.758 13.945 1 98.75 169 LEU A O 1
ATOM 1240 N N . VAL A 1 170 ? 14.008 11.977 13.484 1 98.12 170 VAL A N 1
ATOM 1241 C CA . VAL A 1 170 ? 15.234 12.172 14.25 1 98.12 170 VAL A CA 1
ATOM 1242 C C . VAL A 1 170 ? 14.969 11.875 15.727 1 98.12 170 VAL A C 1
ATOM 1244 O O . VAL A 1 170 ? 15.758 11.195 16.375 1 98.12 170 VAL A O 1
ATOM 1247 N N . ASP A 1 171 ? 13.844 12.305 16.234 1 97.62 171 ASP A N 1
ATOM 1248 C CA . ASP A 1 171 ? 13.469 12.078 17.625 1 97.62 171 ASP A CA 1
ATOM 1249 C C . ASP A 1 171 ? 13.336 10.586 17.922 1 97.62 171 ASP A C 1
ATOM 1251 O O . ASP A 1 171 ? 13.625 10.148 19.031 1 97.62 171 ASP A O 1
ATOM 1255 N N . ARG A 1 172 ? 12.891 9.797 16.938 1 97.06 172 ARG A N 1
ATOM 1256 C CA . ARG A 1 172 ? 12.68 8.359 17.094 1 97.06 172 ARG A CA 1
ATOM 1257 C C . ARG A 1 172 ? 14 7.602 17 1 97.06 172 ARG A C 1
ATOM 1259 O O . ARG A 1 172 ? 14.039 6.387 17.203 1 97.06 172 ARG A O 1
ATOM 1266 N N . GLY A 1 173 ? 15.055 8.273 16.609 1 97.5 173 GLY A N 1
ATOM 1267 C CA . GLY A 1 173 ? 16.359 7.645 16.562 1 97.5 173 GLY A CA 1
ATOM 1268 C C . GLY A 1 173 ? 16.766 7.219 15.172 1 97.5 173 GLY A C 1
ATOM 1269 O O . GLY A 1 173 ? 17.703 6.43 15.008 1 97.5 173 GLY A O 1
ATOM 1270 N N . CYS A 1 174 ? 16.094 7.684 14.141 1 98 174 CYS A N 1
ATOM 1271 C CA . CYS A 1 174 ? 16.516 7.422 12.773 1 98 174 CYS A CA 1
ATOM 1272 C C . CYS A 1 174 ? 17.703 8.305 12.391 1 98 174 CYS A C 1
ATOM 1274 O O . CYS A 1 174 ? 17.562 9.531 12.289 1 98 174 CYS A O 1
ATOM 1276 N N . THR A 1 175 ? 18.828 7.727 12.109 1 97.94 175 THR A N 1
ATOM 1277 C CA . THR A 1 175 ? 20.031 8.492 11.82 1 97.94 175 THR A CA 1
ATOM 1278 C C . THR A 1 175 ? 20.25 8.609 10.312 1 97.94 175 THR A C 1
ATOM 1280 O O . THR A 1 175 ? 20.953 9.516 9.852 1 97.94 175 THR A O 1
ATOM 1283 N N . ASP A 1 176 ? 19.656 7.695 9.555 1 98.62 176 ASP A N 1
ATOM 1284 C CA . ASP A 1 176 ? 19.828 7.676 8.102 1 98.62 176 ASP A CA 1
ATOM 1285 C C . ASP A 1 176 ? 18.609 8.266 7.398 1 98.62 176 ASP A C 1
ATOM 1287 O O . ASP A 1 176 ? 17.969 7.586 6.598 1 98.62 176 ASP A O 1
ATOM 1291 N N . VAL A 1 177 ? 18.406 9.547 7.68 1 98.88 177 VAL A N 1
ATOM 1292 C CA . VAL A 1 177 ? 17.281 10.273 7.09 1 98.88 177 VAL A CA 1
ATOM 1293 C C . VAL A 1 177 ? 17.797 11.203 5.988 1 98.88 177 VAL A C 1
ATOM 1295 O O . VAL A 1 177 ? 18.719 11.992 6.211 1 98.88 177 VAL A O 1
ATOM 1298 N N . VAL A 1 178 ? 17.25 11.086 4.789 1 98.94 178 VAL A N 1
ATOM 1299 C CA . VAL A 1 178 ? 17.531 11.969 3.662 1 98.94 178 VAL A CA 1
ATOM 1300 C C . VAL A 1 178 ? 16.312 12.836 3.359 1 98.94 178 VAL A C 1
ATOM 1302 O O . VAL A 1 178 ? 15.203 12.312 3.178 1 98.94 178 VAL A O 1
ATOM 1305 N N . ALA A 1 179 ? 16.516 14.156 3.35 1 98.94 179 ALA A N 1
ATOM 1306 C CA . ALA A 1 179 ? 15.445 15.109 3.053 1 98.94 179 ALA A CA 1
ATOM 1307 C C . ALA A 1 179 ? 15.594 15.68 1.645 1 98.94 179 ALA A C 1
ATOM 1309 O O . ALA A 1 179 ? 16.688 16.078 1.243 1 98.94 179 ALA A O 1
ATOM 1310 N N . LEU A 1 180 ? 14.523 15.688 0.933 1 98.94 180 LEU A N 1
ATOM 1311 C CA . LEU A 1 180 ? 14.539 16.188 -0.438 1 98.94 180 LEU A CA 1
ATOM 1312 C C . LEU A 1 180 ? 13.57 17.359 -0.602 1 98.94 180 LEU A C 1
ATOM 1314 O O . LEU A 1 180 ? 12.445 17.312 -0.102 1 98.94 180 LEU A O 1
ATOM 1318 N N . ASP A 1 181 ? 13.992 18.391 -1.249 1 98.75 181 ASP A N 1
ATOM 1319 C CA . ASP A 1 181 ? 13.18 19.562 -1.586 1 98.75 181 ASP A CA 1
ATOM 1320 C C . ASP A 1 181 ? 13.789 20.344 -2.742 1 98.75 181 ASP A C 1
ATOM 1322 O O . ASP A 1 181 ? 14.977 20.172 -3.051 1 98.75 181 ASP A O 1
ATOM 1326 N N . LEU A 1 182 ? 12.969 21.141 -3.402 1 97.94 182 LEU A N 1
ATOM 1327 C CA . LEU A 1 182 ? 13.445 21.938 -4.535 1 97.94 182 LEU A CA 1
ATOM 1328 C C . LEU A 1 182 ? 14.047 23.25 -4.066 1 97.94 182 LEU A C 1
ATOM 1330 O O . LEU A 1 182 ? 14.82 23.875 -4.789 1 97.94 182 LEU A O 1
ATOM 1334 N N . ALA A 1 183 ? 13.664 23.719 -2.836 1 98.12 183 ALA A N 1
ATOM 1335 C CA . ALA A 1 183 ? 14.07 25.031 -2.34 1 98.12 183 ALA A CA 1
ATOM 1336 C C . ALA A 1 183 ? 15.211 24.906 -1.33 1 98.12 183 ALA A C 1
ATOM 1338 O O . ALA A 1 183 ? 15.086 24.188 -0.333 1 98.12 183 ALA A O 1
ATOM 1339 N N . GLU A 1 184 ? 16.281 25.688 -1.535 1 97.81 184 GLU A N 1
ATOM 1340 C CA . GLU A 1 184 ? 17.438 25.625 -0.659 1 97.81 184 GLU A CA 1
ATOM 1341 C C . GLU A 1 184 ? 17.094 26.062 0.758 1 97.81 184 GLU A C 1
ATOM 1343 O O . GLU A 1 184 ? 17.609 25.516 1.732 1 97.81 184 GLU A O 1
ATOM 1348 N N . GLU A 1 185 ? 16.234 27.016 0.885 1 97.25 185 GLU A N 1
ATOM 1349 C CA . GLU A 1 185 ? 15.82 27.484 2.205 1 97.25 185 GLU A CA 1
ATOM 1350 C C . GLU A 1 185 ? 15.195 26.375 3.025 1 97.25 185 GLU A C 1
ATOM 1352 O O . GLU A 1 185 ? 15.445 26.25 4.227 1 97.25 185 GLU A O 1
ATOM 1357 N N . ARG A 1 186 ? 14.422 25.531 2.373 1 98 186 ARG A N 1
ATOM 1358 C CA . ARG A 1 186 ? 13.773 24.406 3.037 1 98 186 ARG A CA 1
ATOM 1359 C C . ARG A 1 186 ? 14.789 23.312 3.383 1 98 186 ARG A C 1
ATOM 1361 O O . ARG A 1 186 ? 14.719 22.719 4.453 1 98 186 ARG A O 1
ATOM 1368 N N . LEU A 1 187 ? 15.734 23.156 2.51 1 98.62 187 LEU A N 1
ATOM 1369 C CA . LEU A 1 187 ? 16.797 22.188 2.75 1 98.62 187 LEU A CA 1
ATOM 1370 C C . LEU A 1 187 ? 17.656 22.594 3.936 1 98.62 187 LEU A C 1
ATOM 1372 O O . LEU A 1 187 ? 18.094 21.75 4.723 1 98.62 187 LEU A O 1
ATOM 1376 N N . GLU A 1 188 ? 17.891 23.875 4.039 1 98.31 188 GLU A N 1
ATOM 1377 C CA . GLU A 1 188 ? 18.672 24.391 5.172 1 98.31 188 GLU A CA 1
ATOM 1378 C C . GLU A 1 188 ? 17.969 24.078 6.496 1 98.31 188 GLU A C 1
ATOM 1380 O O . GLU A 1 188 ? 18.625 23.688 7.465 1 98.31 188 GLU A O 1
ATOM 1385 N N . ARG A 1 189 ? 16.703 24.219 6.527 1 97.88 189 ARG A N 1
ATOM 1386 C CA . ARG A 1 189 ? 15.938 23.906 7.73 1 97.88 189 ARG A CA 1
ATOM 1387 C C . ARG A 1 189 ? 15.977 22.422 8.039 1 97.88 189 ARG A C 1
ATOM 1389 O O . ARG A 1 189 ? 16.047 22.016 9.203 1 97.88 189 ARG A O 1
ATOM 1396 N N . ALA A 1 190 ? 15.898 21.625 6.996 1 98.62 190 ALA A N 1
ATOM 1397 C CA . ALA A 1 190 ? 16 20.172 7.176 1 98.62 190 ALA A CA 1
ATOM 1398 C C . ALA A 1 190 ? 17.344 19.781 7.781 1 98.62 190 ALA A C 1
ATOM 1400 O O . ALA A 1 190 ? 17.406 18.984 8.719 1 98.62 190 ALA A O 1
ATOM 1401 N N . ARG A 1 191 ? 18.438 20.391 7.258 1 98.56 191 ARG A N 1
ATOM 1402 C CA . ARG A 1 191 ? 19.781 20.125 7.785 1 98.56 191 ARG A CA 1
ATOM 1403 C C . ARG A 1 191 ? 19.875 20.531 9.258 1 98.56 191 ARG A C 1
ATOM 1405 O O . ARG A 1 191 ? 20.5 19.812 10.055 1 98.56 191 ARG A O 1
ATOM 1412 N N . ALA A 1 192 ? 19.234 21.594 9.57 1 98 192 ALA A N 1
ATOM 1413 C CA . ALA A 1 192 ? 19.281 22.094 10.945 1 98 192 ALA A CA 1
ATOM 1414 C C . ALA A 1 192 ? 18.594 21.125 11.906 1 98 192 ALA A C 1
ATOM 1416 O O . ALA A 1 192 ? 18.859 21.156 13.109 1 98 192 ALA A O 1
ATOM 1417 N N . LEU A 1 193 ? 17.75 20.234 11.406 1 97.88 193 LEU A N 1
ATOM 1418 C CA . LEU A 1 193 ? 17.047 19.281 12.25 1 97.88 193 LEU A CA 1
ATOM 1419 C C . LEU A 1 193 ? 17.891 18.031 12.484 1 97.88 193 LEU A C 1
ATOM 1421 O O . LEU A 1 193 ? 17.516 17.156 13.281 1 97.88 193 LEU A O 1
ATOM 1425 N N . GLY A 1 194 ? 18.953 17.891 11.711 1 97.81 194 GLY A N 1
ATOM 1426 C CA . GLY A 1 194 ? 19.891 16.812 11.984 1 97.81 194 GLY A CA 1
ATOM 1427 C C . GLY A 1 194 ? 19.734 15.641 11.031 1 97.81 194 GLY A C 1
ATOM 1428 O O . GLY A 1 194 ? 20.094 14.508 11.375 1 97.81 194 GLY A O 1
ATOM 1429 N N . VAL A 1 195 ? 19.188 15.82 9.844 1 98.56 195 VAL A N 1
ATOM 1430 C CA . VAL A 1 195 ? 19.094 14.742 8.867 1 98.56 195 VAL A CA 1
ATOM 1431 C C . VAL A 1 195 ? 20.484 14.422 8.32 1 98.56 195 VAL A C 1
ATOM 1433 O O . VAL A 1 195 ? 21.391 15.258 8.383 1 98.56 195 VAL A O 1
ATOM 1436 N N . ARG A 1 196 ? 20.703 13.281 7.844 1 98.56 196 ARG A N 1
ATOM 1437 C CA . ARG A 1 196 ? 21.984 12.836 7.316 1 98.56 196 ARG A CA 1
ATOM 1438 C C . ARG A 1 196 ? 22.375 13.625 6.07 1 98.56 196 ARG A C 1
ATOM 1440 O O . ARG A 1 196 ? 23.531 13.977 5.883 1 98.56 196 ARG A O 1
ATOM 1447 N N . ALA A 1 197 ? 21.344 13.875 5.195 1 98.88 197 ALA A N 1
ATOM 1448 C CA . ALA A 1 197 ? 21.562 14.617 3.955 1 98.88 197 ALA A CA 1
ATOM 1449 C C . ALA A 1 197 ? 20.281 15.32 3.514 1 98.88 197 ALA A C 1
ATOM 1451 O O . ALA A 1 197 ? 19.172 14.883 3.838 1 98.88 197 ALA A O 1
ATOM 1452 N N . ALA A 1 198 ? 20.469 16.422 2.9 1 98.81 198 ALA A N 1
ATOM 1453 C CA . ALA A 1 198 ? 19.375 17.203 2.326 1 98.81 198 ALA A CA 1
ATOM 1454 C C . ALA A 1 198 ? 19.781 17.812 0.993 1 98.81 198 ALA A C 1
ATOM 1456 O O . ALA A 1 198 ? 20.797 18.516 0.912 1 98.81 198 ALA A O 1
ATOM 1457 N N . PHE A 1 199 ? 19.031 17.484 -0.068 1 98.5 199 PHE A N 1
ATOM 1458 C CA . PHE A 1 199 ? 19.422 18.062 -1.353 1 98.5 199 PHE A CA 1
ATOM 1459 C C . PHE A 1 199 ? 18.25 18.047 -2.328 1 98.5 199 PHE A C 1
ATOM 1461 O O . PHE A 1 199 ? 17.203 17.469 -2.049 1 98.5 199 PHE A O 1
ATOM 1468 N N . ASP A 1 200 ? 18.312 18.797 -3.393 1 98.62 200 ASP A N 1
ATOM 1469 C CA . ASP A 1 200 ? 17.359 18.906 -4.488 1 98.62 200 ASP A CA 1
ATOM 1470 C C . ASP A 1 200 ? 17.438 17.688 -5.41 1 98.62 200 ASP A C 1
ATOM 1472 O O . ASP A 1 200 ? 18.438 17.484 -6.09 1 98.62 200 ASP A O 1
ATOM 1476 N N . PRO A 1 201 ? 16.391 16.875 -5.438 1 97.81 201 PRO A N 1
ATOM 1477 C CA . PRO A 1 201 ? 16.469 15.641 -6.219 1 97.81 201 PRO A CA 1
ATOM 1478 C C . PRO A 1 201 ? 16.562 15.898 -7.723 1 97.81 201 PRO A C 1
ATOM 1480 O O . PRO A 1 201 ? 16.891 14.992 -8.492 1 97.81 201 PRO A O 1
ATOM 1483 N N . THR A 1 202 ? 16.234 17.094 -8.172 1 97.38 202 THR A N 1
ATOM 1484 C CA . THR A 1 202 ? 16.25 17.406 -9.602 1 97.38 202 THR A CA 1
ATOM 1485 C C . THR A 1 202 ? 17.672 17.766 -10.047 1 97.38 202 T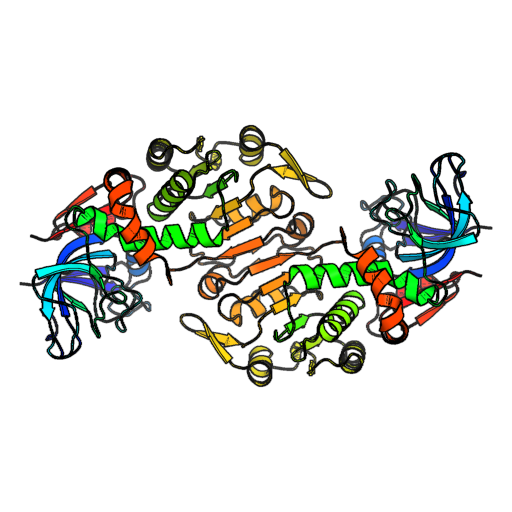HR A C 1
ATOM 1487 O O . THR A 1 202 ? 17.938 17.844 -11.25 1 97.38 202 THR A O 1
ATOM 1490 N N . LYS A 1 203 ? 18.547 17.953 -9.164 1 98 203 LYS A N 1
ATOM 1491 C CA . LYS A 1 203 ? 19.891 18.391 -9.492 1 98 203 LYS A CA 1
ATOM 1492 C C . LYS A 1 203 ? 20.891 17.234 -9.391 1 98 203 LYS A C 1
ATOM 1494 O O . LYS A 1 203 ? 22.094 17.438 -9.547 1 98 203 LYS A O 1
ATOM 1499 N N . VAL A 1 204 ? 20.375 16.062 -9.102 1 97.44 204 VAL A N 1
ATOM 1500 C CA . VAL A 1 204 ? 21.234 14.891 -8.984 1 97.44 204 VAL A CA 1
ATOM 1501 C C . VAL A 1 204 ? 20.531 13.672 -9.578 1 97.44 204 VAL A C 1
ATOM 1503 O O . VAL A 1 204 ? 19.344 13.727 -9.898 1 97.44 204 VAL A O 1
ATOM 1506 N N . ASN A 1 205 ? 21.297 12.633 -9.797 1 98 205 ASN A N 1
ATOM 1507 C CA . ASN A 1 205 ? 20.703 11.312 -9.969 1 98 205 ASN A CA 1
ATOM 1508 C C . ASN A 1 205 ? 20.25 10.719 -8.633 1 98 205 ASN A C 1
ATOM 1510 O O . ASN A 1 205 ? 21.078 10.203 -7.875 1 98 205 ASN A O 1
ATOM 1514 N N . LEU A 1 206 ? 19.047 10.867 -8.328 1 98.12 206 LEU A N 1
ATOM 1515 C CA . LEU A 1 206 ? 18.516 10.531 -7.008 1 98.12 206 LEU A CA 1
ATOM 1516 C C . LEU A 1 206 ? 18.844 9.094 -6.637 1 98.12 206 LEU A C 1
ATOM 1518 O O . LEU A 1 206 ? 19.281 8.812 -5.516 1 98.12 206 LEU A O 1
ATOM 1522 N N . ARG A 1 207 ? 18.594 8.125 -7.527 1 97.81 207 ARG A N 1
ATOM 1523 C CA . ARG A 1 207 ? 18.875 6.719 -7.25 1 97.81 207 ARG A CA 1
ATOM 1524 C C . ARG A 1 207 ? 20.328 6.516 -6.852 1 97.81 207 ARG A C 1
ATOM 1526 O O . ARG A 1 207 ? 20.625 5.832 -5.867 1 97.81 207 ARG A O 1
ATOM 1533 N N . GLU A 1 208 ? 21.219 7.082 -7.59 1 98 208 GLU A N 1
ATOM 1534 C CA . GLU A 1 208 ? 22.656 6.938 -7.316 1 98 208 GLU A CA 1
ATOM 1535 C C . GLU A 1 208 ? 23.016 7.547 -5.965 1 98 208 GLU A C 1
ATOM 1537 O O . GLU A 1 208 ? 23.797 6.973 -5.207 1 98 208 GLU A O 1
ATOM 1542 N N . GLU A 1 209 ? 22.5 8.719 -5.699 1 98.44 209 GLU A N 1
ATOM 1543 C CA . GLU A 1 209 ? 22.781 9.375 -4.426 1 98.44 209 GLU A CA 1
ATOM 1544 C C . GLU A 1 209 ? 22.281 8.539 -3.252 1 98.44 209 GLU A C 1
ATOM 1546 O O . GLU A 1 209 ? 22.969 8.398 -2.238 1 98.44 209 GLU A O 1
ATOM 1551 N N . LEU A 1 210 ? 21.078 7.973 -3.393 1 98.69 210 LEU A N 1
ATOM 1552 C CA . LEU A 1 210 ? 20.531 7.148 -2.322 1 98.69 210 LEU A CA 1
ATOM 1553 C C . LEU A 1 210 ? 21.297 5.836 -2.195 1 98.69 210 LEU A C 1
ATOM 1555 O O . LEU A 1 210 ? 21.453 5.309 -1.092 1 98.69 210 LEU A O 1
ATOM 1559 N N . ALA A 1 211 ? 21.75 5.297 -3.334 1 98.25 211 ALA A N 1
ATOM 1560 C CA . ALA A 1 211 ? 22.594 4.105 -3.281 1 98.25 211 ALA A CA 1
ATOM 1561 C C . ALA A 1 211 ? 23.875 4.379 -2.49 1 98.25 211 ALA A C 1
ATOM 1563 O O . ALA A 1 211 ? 24.328 3.527 -1.723 1 98.25 211 ALA A O 1
ATOM 1564 N N . LYS A 1 212 ? 24.453 5.562 -2.703 1 98.31 212 LYS A N 1
ATOM 1565 C CA . LYS A 1 212 ? 25.672 5.957 -1.978 1 98.31 212 LYS A CA 1
ATOM 1566 C C . LYS A 1 212 ? 25.375 6.109 -0.486 1 98.31 212 LYS A C 1
ATOM 1568 O O . LYS A 1 212 ? 26.172 5.672 0.349 1 98.31 212 LYS A O 1
ATOM 1573 N N . LEU A 1 213 ? 24.281 6.633 -0.147 1 98.62 213 LEU A N 1
ATOM 1574 C CA . LEU A 1 213 ? 23.984 7.004 1.231 1 98.62 213 LEU A CA 1
ATOM 1575 C C . LEU A 1 213 ? 23.375 5.828 1.993 1 98.62 213 LEU A C 1
ATOM 1577 O O . LEU A 1 213 ? 23.656 5.645 3.182 1 98.62 213 LEU A O 1
ATOM 1581 N N . HIS A 1 214 ? 22.5 5.059 1.332 1 98.62 214 HIS A N 1
ATOM 1582 C CA . HIS A 1 214 ? 21.734 4.023 2.006 1 98.62 214 HIS A CA 1
ATOM 1583 C C . HIS A 1 214 ? 22.172 2.631 1.574 1 98.62 214 HIS A C 1
ATOM 1585 O O . HIS A 1 214 ? 21.703 1.627 2.113 1 98.62 214 HIS A O 1
ATOM 1591 N N . GLY A 1 215 ? 23.047 2.578 0.64 1 98.06 215 GLY A N 1
ATOM 1592 C CA . GLY A 1 215 ? 23.453 1.301 0.08 1 98.06 215 GLY A CA 1
ATOM 1593 C C . GLY A 1 215 ? 22.578 0.839 -1.066 1 98.06 215 GLY A C 1
ATOM 1594 O O . GLY A 1 215 ? 21.562 1.467 -1.366 1 98.06 215 GLY A O 1
ATOM 1595 N N . GLU A 1 216 ? 23.047 -0.145 -1.734 1 96.75 216 GLU A N 1
ATOM 1596 C CA . GLU A 1 216 ? 22.312 -0.825 -2.799 1 96.75 216 GLU A CA 1
ATOM 1597 C C . GLU A 1 216 ? 22.094 -2.299 -2.465 1 96.75 216 GLU A C 1
ATOM 1599 O O . GLU A 1 216 ? 22.984 -2.959 -1.938 1 96.75 216 GLU A O 1
ATOM 1604 N N . VAL A 1 217 ? 20.891 -2.771 -2.715 1 95.69 217 VAL A N 1
ATOM 1605 C CA . VAL A 1 217 ? 20.578 -4.148 -2.342 1 95.69 217 VAL A CA 1
ATOM 1606 C C . VAL A 1 217 ? 19.859 -4.848 -3.498 1 95.69 217 VAL A C 1
ATOM 1608 O O . VAL A 1 217 ? 19.188 -4.203 -4.293 1 95.69 217 VAL A O 1
ATOM 1611 N N . PRO A 1 218 ? 20 -6.176 -3.592 1 88.56 218 PRO A N 1
ATOM 1612 C CA . PRO A 1 218 ? 19.25 -6.91 -4.609 1 88.56 218 PRO A CA 1
ATOM 1613 C C . PRO A 1 218 ? 17.734 -6.855 -4.379 1 88.56 218 PRO A C 1
ATOM 1615 O O . PRO A 1 218 ? 17.281 -6.883 -3.23 1 88.56 218 PRO A O 1
ATOM 1618 N N . SER A 1 219 ? 17 -6.73 -5.391 1 85.06 219 SER A N 1
ATOM 1619 C CA . SER A 1 219 ? 15.547 -6.766 -5.406 1 85.06 219 SER A CA 1
ATOM 1620 C C . SER A 1 219 ? 15.023 -7.582 -6.582 1 85.06 219 SER A C 1
ATOM 1622 O O . SER A 1 219 ? 14.672 -7.027 -7.625 1 85.06 219 SER A O 1
ATOM 1624 N N . TYR A 1 220 ? 14.812 -9 -6.309 1 78.12 220 TYR A N 1
ATOM 1625 C CA . TYR A 1 220 ? 14.43 -10.008 -7.289 1 78.12 220 TYR A CA 1
ATOM 1626 C C . TYR A 1 220 ? 15.344 -9.969 -8.508 1 78.12 220 TYR A C 1
ATOM 1628 O O . TYR A 1 220 ? 16.484 -10.445 -8.453 1 78.12 220 TYR A O 1
ATOM 1636 N N . ASN A 1 221 ? 15.039 -9.242 -9.68 1 73.81 221 ASN A N 1
ATOM 1637 C CA . ASN A 1 221 ? 15.836 -9.25 -10.898 1 73.81 221 ASN A CA 1
ATOM 1638 C C . ASN A 1 221 ? 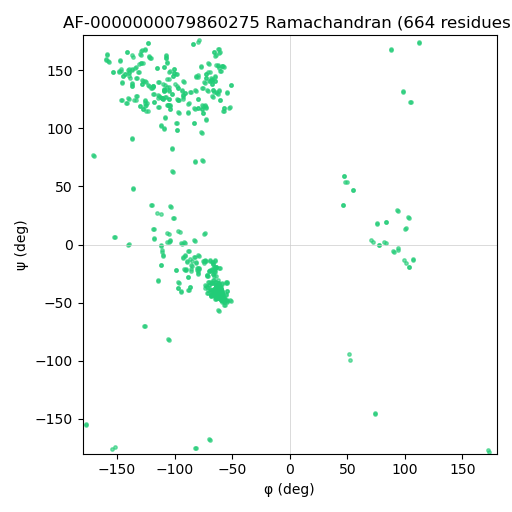16.438 -7.875 -11.18 1 73.81 221 ASN A C 1
ATOM 1640 O O . ASN A 1 221 ? 16.719 -7.535 -12.328 1 73.81 221 ASN A O 1
ATOM 1644 N N . ARG A 1 222 ? 16.609 -7.164 -9.984 1 83.69 222 ARG A N 1
ATOM 1645 C CA . ARG A 1 222 ? 17.172 -5.824 -10.117 1 83.69 222 ARG A CA 1
ATOM 1646 C C . ARG A 1 222 ? 17.891 -5.406 -8.844 1 83.69 222 ARG A C 1
ATOM 1648 O O . ARG A 1 222 ? 18.094 -6.223 -7.938 1 83.69 222 ARG A O 1
ATOM 1655 N N . LEU A 1 223 ? 18.344 -4.121 -8.938 1 92.25 223 LEU A N 1
ATOM 1656 C CA . LEU A 1 223 ? 18.953 -3.51 -7.766 1 92.25 223 LEU A CA 1
ATOM 1657 C C . LEU A 1 223 ? 18.094 -2.375 -7.227 1 92.25 223 LEU A C 1
ATOM 1659 O O . LEU A 1 223 ? 17.625 -1.526 -7.988 1 92.25 223 LEU A O 1
ATOM 1663 N N . GLY A 1 224 ? 17.812 -2.461 -5.969 1 95.56 224 GLY A N 1
ATOM 1664 C CA . GLY A 1 224 ? 17.125 -1.379 -5.27 1 95.56 224 GLY A CA 1
ATOM 1665 C C . GLY A 1 224 ? 18.047 -0.613 -4.332 1 95.56 224 GLY A C 1
ATOM 1666 O O . GLY A 1 224 ? 19.125 -1.082 -3.994 1 95.56 224 GLY A O 1
ATOM 1667 N N . VAL A 1 225 ? 17.641 0.554 -4 1 98.25 225 VAL A N 1
ATOM 1668 C CA . VAL A 1 225 ? 18.375 1.283 -2.98 1 98.25 225 VAL A CA 1
ATOM 1669 C C . VAL A 1 225 ? 18.031 0.734 -1.598 1 98.25 225 VAL A C 1
ATOM 1671 O O . VAL A 1 225 ? 16.969 0.145 -1.405 1 98.25 225 VAL A O 1
ATOM 1674 N N . GLY A 1 226 ? 18.969 0.877 -0.666 1 98.31 226 GLY A N 1
ATOM 1675 C CA . GLY A 1 226 ? 18.828 0.296 0.66 1 98.31 226 GLY A CA 1
ATOM 1676 C C . GLY A 1 226 ? 17.828 1.032 1.537 1 98.31 226 GLY A C 1
ATOM 1677 O O . GLY A 1 226 ? 17.719 0.749 2.73 1 98.31 226 GLY A O 1
ATOM 1678 N N . THR A 1 227 ? 17.031 1.994 0.968 1 98.75 227 THR A N 1
ATOM 1679 C CA . THR A 1 227 ? 16.047 2.768 1.725 1 98.75 227 THR A CA 1
ATOM 1680 C C . THR A 1 227 ? 14.922 1.872 2.223 1 98.75 227 THR A C 1
ATOM 1682 O O . THR A 1 227 ? 14.367 1.077 1.46 1 98.75 227 THR A O 1
ATOM 1685 N N . ASP A 1 228 ? 14.578 2.021 3.518 1 98.69 228 ASP A N 1
ATOM 1686 C CA . ASP A 1 228 ? 13.523 1.211 4.117 1 98.69 228 ASP A CA 1
ATOM 1687 C C . ASP A 1 228 ? 12.148 1.846 3.9 1 98.69 228 ASP A C 1
ATOM 1689 O O . ASP A 1 228 ? 11.156 1.142 3.689 1 98.69 228 ASP A O 1
ATOM 1693 N N . ALA A 1 229 ? 12.125 3.172 3.957 1 98.88 229 ALA A N 1
ATOM 1694 C CA . ALA A 1 229 ? 10.836 3.855 3.861 1 98.88 229 ALA A CA 1
ATOM 1695 C C . ALA A 1 229 ? 10.977 5.191 3.135 1 98.88 229 ALA A C 1
ATOM 1697 O O . ALA A 1 229 ? 11.961 5.91 3.326 1 98.88 229 ALA A O 1
ATOM 1698 N N . PHE A 1 230 ? 10 5.469 2.305 1 98.94 230 PHE A N 1
ATOM 1699 C CA . PHE A 1 230 ? 9.836 6.746 1.619 1 98.94 230 PHE A CA 1
ATOM 1700 C C . PHE A 1 230 ? 8.57 7.453 2.104 1 98.94 230 PHE A C 1
ATOM 1702 O O . PHE A 1 230 ? 7.543 6.816 2.33 1 98.94 230 PHE A O 1
ATOM 1709 N N . ILE A 1 231 ? 8.648 8.742 2.273 1 98.88 231 ILE A N 1
ATOM 1710 C CA . ILE A 1 231 ? 7.5 9.555 2.666 1 98.88 231 ILE A CA 1
ATOM 1711 C C . ILE A 1 231 ? 7.297 10.688 1.659 1 98.88 231 ILE A C 1
ATOM 1713 O O . ILE A 1 231 ? 8.195 11.508 1.446 1 98.88 231 ILE A O 1
ATOM 1717 N N . ASP A 1 232 ? 6.152 10.703 1.04 1 98.56 232 ASP A N 1
ATOM 1718 C CA . ASP A 1 232 ? 5.809 11.742 0.078 1 98.56 232 ASP A CA 1
ATOM 1719 C C . ASP A 1 232 ? 4.938 12.82 0.722 1 98.56 232 ASP A C 1
ATOM 1721 O O . ASP A 1 232 ? 3.734 12.625 0.897 1 98.56 232 ASP A O 1
ATOM 1725 N N . VAL A 1 233 ? 5.484 13.914 1.004 1 97.38 233 VAL A N 1
ATOM 1726 C CA . VAL A 1 233 ? 4.75 15.062 1.528 1 97.38 233 VAL A CA 1
ATOM 1727 C C . VAL A 1 233 ? 4.859 16.234 0.557 1 97.38 233 VAL A C 1
ATOM 1729 O O . VAL A 1 233 ? 4.379 17.328 0.844 1 97.38 233 VAL A O 1
ATOM 1732 N N . ALA A 1 234 ? 5.477 16.016 -0.618 1 96.44 234 ALA A N 1
ATOM 1733 C CA . ALA A 1 234 ? 5.656 17.047 -1.638 1 96.44 234 ALA A CA 1
ATOM 1734 C C . ALA A 1 234 ? 4.527 17 -2.664 1 96.44 234 ALA A C 1
ATOM 1736 O O . ALA A 1 234 ? 4.066 18.047 -3.131 1 96.44 234 ALA A O 1
ATOM 1737 N N . GLY A 1 235 ? 4.098 15.82 -3.072 1 95.62 235 GLY A N 1
ATOM 1738 C CA . GLY A 1 235 ? 2.971 15.68 -3.98 1 95.62 235 GLY A CA 1
ATOM 1739 C C . GLY A 1 235 ? 3.355 15.836 -5.441 1 95.62 235 GLY A C 1
ATOM 1740 O O . GLY A 1 235 ? 2.518 16.188 -6.273 1 95.62 235 GLY A O 1
ATOM 1741 N N . ALA A 1 236 ? 4.621 15.68 -5.75 1 96 236 ALA A N 1
ATOM 1742 C CA . ALA A 1 236 ? 5.016 15.734 -7.156 1 96 236 ALA A CA 1
ATOM 1743 C C . ALA A 1 236 ? 4.578 14.477 -7.898 1 96 236 ALA A C 1
ATOM 1745 O O . ALA A 1 236 ? 4.645 13.375 -7.355 1 96 236 ALA A O 1
ATOM 1746 N N . PRO A 1 237 ? 4.223 14.594 -9.195 1 95 237 PRO A N 1
ATOM 1747 C CA . PRO A 1 237 ? 3.615 13.477 -9.93 1 95 237 PRO A CA 1
ATOM 1748 C C . PRO A 1 237 ? 4.594 12.336 -10.18 1 95 237 PRO A C 1
ATOM 1750 O O . PRO A 1 237 ? 4.176 11.195 -10.414 1 95 237 PRO A O 1
ATOM 1753 N N . ASN A 1 238 ? 5.879 12.609 -10.164 1 96.19 238 ASN A N 1
ATOM 1754 C CA . ASN A 1 238 ? 6.855 11.594 -10.539 1 96.19 238 ASN A CA 1
ATOM 1755 C C . ASN A 1 238 ? 7.32 10.789 -9.328 1 96.19 238 ASN A C 1
ATOM 1757 O O . ASN A 1 238 ? 7.973 9.758 -9.477 1 96.19 238 ASN A O 1
ATOM 1761 N N . ILE A 1 239 ? 6.996 11.172 -8.117 1 97.69 239 ILE A N 1
ATOM 1762 C CA . ILE A 1 239 ? 7.59 10.602 -6.918 1 97.69 239 ILE A CA 1
ATOM 1763 C C . ILE A 1 239 ? 7.215 9.125 -6.816 1 97.69 239 ILE A C 1
ATOM 1765 O O . ILE A 1 239 ? 8.078 8.273 -6.594 1 97.69 239 ILE A O 1
ATOM 1769 N N . LEU A 1 240 ? 5.953 8.844 -7.008 1 97.81 240 LEU A N 1
ATOM 1770 C CA . LEU A 1 240 ? 5.5 7.461 -6.902 1 97.81 240 LEU A CA 1
ATOM 1771 C C . LEU A 1 240 ? 6.27 6.566 -7.863 1 97.81 240 LEU A C 1
ATOM 1773 O O . LEU A 1 240 ? 6.82 5.535 -7.457 1 97.81 240 LEU A O 1
ATOM 1777 N N . SER A 1 241 ? 6.309 6.941 -9.133 1 97 241 SER A N 1
ATOM 1778 C CA . SER A 1 241 ? 6.992 6.145 -10.148 1 97 241 SER A CA 1
ATOM 1779 C C . SER A 1 241 ? 8.477 6.004 -9.836 1 97 241 SER A C 1
ATOM 1781 O O . SER A 1 241 ? 9.039 4.91 -9.945 1 97 241 SER A O 1
ATOM 1783 N N . ASP A 1 242 ? 9.117 7.105 -9.438 1 97.44 242 ASP A N 1
ATOM 1784 C CA . ASP A 1 242 ? 10.539 7.074 -9.109 1 97.44 242 ASP A CA 1
ATOM 1785 C C . ASP A 1 242 ? 10.82 6.109 -7.961 1 97.44 242 ASP A C 1
ATOM 1787 O O . ASP A 1 242 ? 11.758 5.316 -8.023 1 97.44 242 ASP A O 1
ATOM 1791 N N . VAL A 1 243 ? 10.016 6.184 -6.93 1 98.25 243 VAL A N 1
ATOM 1792 C CA . VAL A 1 243 ? 10.203 5.352 -5.746 1 98.25 243 VAL A CA 1
ATOM 1793 C C . VAL A 1 243 ? 10.023 3.881 -6.121 1 98.25 243 VAL A C 1
ATOM 1795 O O . VAL A 1 243 ? 10.852 3.039 -5.766 1 98.25 243 VAL A O 1
ATOM 1798 N N . VAL A 1 244 ? 9 3.547 -6.863 1 97.56 244 VAL A N 1
ATOM 1799 C CA . VAL A 1 244 ? 8.727 2.168 -7.254 1 97.56 244 VAL A CA 1
ATOM 1800 C C . VAL A 1 244 ? 9.906 1.615 -8.055 1 97.56 244 VAL A C 1
ATOM 1802 O O . VAL A 1 244 ? 10.273 0.448 -7.906 1 97.56 244 VAL A O 1
ATOM 1805 N N . MET A 1 245 ? 10.508 2.424 -8.844 1 96.44 245 MET A N 1
ATOM 1806 C CA . MET A 1 245 ? 11.594 1.983 -9.727 1 96.44 245 MET A CA 1
ATOM 1807 C C . MET A 1 245 ? 12.852 1.673 -8.922 1 96.44 245 MET A C 1
ATOM 1809 O O . MET A 1 245 ? 13.641 0.806 -9.305 1 96.44 245 MET A O 1
ATOM 1813 N N . MET A 1 246 ? 13.031 2.297 -7.781 1 97.25 246 MET A N 1
ATOM 1814 C CA . MET A 1 246 ? 14.297 2.127 -7.078 1 97.25 246 MET A CA 1
ATOM 1815 C C . MET A 1 246 ? 14.102 1.352 -5.781 1 97.25 246 MET A C 1
ATOM 1817 O O . MET A 1 246 ? 15.062 1.11 -5.043 1 97.25 246 MET A O 1
ATOM 1821 N N . ALA A 1 247 ? 12.914 0.957 -5.453 1 97.25 247 ALA A N 1
ATOM 1822 C CA . ALA A 1 247 ? 12.562 0.374 -4.16 1 97.25 247 ALA A CA 1
ATOM 1823 C C . ALA A 1 247 ? 13.172 -1.017 -4.004 1 97.25 247 ALA A C 1
ATOM 1825 O O . ALA A 1 247 ? 13.203 -1.799 -4.957 1 97.25 247 ALA A O 1
ATOM 1826 N N . LYS A 1 248 ? 13.641 -1.313 -2.826 1 97.44 248 LYS A N 1
ATOM 1827 C CA . LYS A 1 248 ? 14.062 -2.668 -2.486 1 97.44 248 LYS A CA 1
ATOM 1828 C C . LYS A 1 248 ? 12.883 -3.521 -2.039 1 97.44 248 LYS A C 1
ATOM 1830 O O . LYS A 1 248 ? 11.773 -3.01 -1.867 1 97.44 248 LYS A O 1
ATOM 1835 N N . TYR A 1 249 ? 13.156 -4.82 -1.864 1 96.44 249 TYR A N 1
ATOM 1836 C CA . TYR A 1 249 ? 12.156 -5.789 -1.421 1 96.44 249 TYR A CA 1
ATOM 1837 C C . TYR A 1 249 ? 11.555 -5.379 -0.08 1 96.44 249 TYR A C 1
ATOM 1839 O O . TYR A 1 249 ? 12.289 -5.098 0.873 1 96.44 249 TYR A O 1
ATOM 1847 N N . HIS A 1 250 ? 10.211 -5.109 -0.06 1 97.19 250 HIS A N 1
ATOM 1848 C CA . HIS A 1 250 ? 9.391 -4.863 1.123 1 97.19 250 HIS A CA 1
ATOM 1849 C C . HIS A 1 250 ? 9.633 -3.463 1.678 1 97.19 250 HIS A C 1
ATOM 1851 O O . HIS A 1 250 ? 9.414 -3.215 2.865 1 97.19 250 HIS A O 1
ATOM 1857 N N . SER A 1 251 ? 10.203 -2.59 0.847 1 97.69 251 SER A N 1
ATOM 1858 C CA . SER A 1 251 ? 10.242 -1.186 1.245 1 97.69 251 SER A CA 1
ATOM 1859 C C . SER A 1 251 ? 8.844 -0.613 1.396 1 97.69 251 SER A C 1
ATOM 1861 O O . SER A 1 251 ? 7.855 -1.273 1.061 1 97.69 251 SER A O 1
ATOM 1863 N N . ARG A 1 252 ? 8.75 0.604 2.008 1 98.56 252 ARG A N 1
ATOM 1864 C CA . ARG A 1 252 ? 7.461 1.217 2.305 1 98.56 252 ARG A CA 1
ATOM 1865 C C . ARG A 1 252 ? 7.391 2.637 1.751 1 98.56 252 ARG A C 1
ATOM 1867 O O . ARG A 1 252 ? 8.383 3.367 1.77 1 98.56 252 ARG A O 1
ATOM 1874 N N . LEU A 1 253 ? 6.242 3 1.228 1 98.81 253 LEU A N 1
ATOM 1875 C CA . LEU A 1 253 ? 5.945 4.371 0.825 1 98.81 253 LEU A CA 1
ATOM 1876 C C . LEU A 1 253 ? 4.672 4.867 1.494 1 98.81 253 LEU A C 1
ATOM 1878 O O . LEU A 1 253 ? 3.627 4.219 1.411 1 98.81 253 LEU A O 1
ATOM 1882 N N . VAL A 1 254 ? 4.754 5.941 2.186 1 98.75 254 VAL A N 1
ATOM 1883 C CA . VAL A 1 254 ? 3.559 6.617 2.689 1 98.75 254 VAL A CA 1
ATOM 1884 C C . VAL A 1 254 ? 3.322 7.906 1.906 1 98.75 254 VAL A C 1
ATOM 1886 O O . VAL A 1 254 ? 4.234 8.719 1.752 1 98.75 254 VAL A O 1
ATOM 1889 N N . ILE A 1 255 ? 2.152 8.055 1.398 1 98.44 255 ILE A N 1
ATOM 1890 C CA . ILE A 1 255 ? 1.758 9.273 0.693 1 98.44 255 ILE A CA 1
ATOM 1891 C C . ILE A 1 255 ? 0.847 10.117 1.584 1 98.44 255 ILE A C 1
ATOM 1893 O O . ILE A 1 255 ? -0.242 9.672 1.96 1 98.44 255 ILE A O 1
ATOM 1897 N N . THR A 1 256 ? 1.278 11.266 1.919 1 96.69 256 THR A N 1
ATOM 1898 C CA . THR A 1 256 ? 0.507 12.172 2.766 1 96.69 256 THR A CA 1
ATOM 1899 C C . THR A 1 256 ? 0.046 13.391 1.976 1 96.69 256 THR A C 1
ATOM 1901 O O . THR A 1 256 ? -0.845 14.117 2.414 1 96.69 256 THR A O 1
ATOM 1904 N N . ALA A 1 257 ? 0.671 13.609 0.853 1 93.44 257 ALA A N 1
ATOM 1905 C CA . ALA A 1 257 ? 0.332 14.758 0.011 1 93.44 257 ALA A CA 1
ATOM 1906 C C . ALA A 1 257 ? -1.009 14.547 -0.687 1 93.44 257 ALA A C 1
ATOM 1908 O O . ALA A 1 257 ? -1.318 13.438 -1.127 1 93.44 257 ALA A O 1
ATOM 1909 N N . ALA A 1 258 ? -1.722 15.602 -0.8 1 85.62 258 ALA A N 1
ATOM 1910 C CA . ALA A 1 258 ? -2.982 15.562 -1.537 1 85.62 258 ALA A CA 1
ATOM 1911 C C . ALA A 1 258 ? -2.748 15.727 -3.035 1 85.62 258 ALA A C 1
ATOM 1913 O O . ALA A 1 258 ? -2.461 16.828 -3.508 1 85.62 258 ALA A O 1
ATOM 1914 N N . HIS A 1 259 ? -2.85 14.68 -3.705 1 85.62 259 HIS A N 1
ATOM 1915 C CA . HIS A 1 259 ? -2.754 14.727 -5.16 1 85.62 259 HIS A CA 1
ATOM 1916 C C . HIS A 1 259 ? -4.109 15.016 -5.793 1 85.62 259 HIS A C 1
ATOM 1918 O O . HIS A 1 259 ? -5.113 14.406 -5.43 1 85.62 259 HIS A O 1
ATOM 1924 N N . ARG A 1 260 ? -4.172 15.93 -6.688 1 80.19 260 ARG A N 1
ATOM 1925 C CA . ARG A 1 260 ? -5.434 16.344 -7.293 1 80.19 260 ARG A CA 1
ATOM 1926 C C . ARG A 1 260 ? -5.766 15.492 -8.508 1 80.19 260 ARG A C 1
ATOM 1928 O O . ARG A 1 260 ? -6.93 15.383 -8.898 1 80.19 260 ARG A O 1
ATOM 1935 N N . LYS A 1 261 ? -4.766 15 -9.133 1 90.88 261 LYS A N 1
ATOM 1936 C CA . LYS A 1 261 ? -4.93 14.156 -10.305 1 90.88 261 LYS A CA 1
ATOM 1937 C C . LYS A 1 261 ? -4.434 12.734 -10.039 1 90.88 261 LYS A C 1
ATOM 1939 O O . LYS A 1 261 ? -3.547 12.531 -9.203 1 90.88 261 LYS A O 1
ATOM 1944 N N . PRO A 1 262 ? -5.059 11.82 -10.766 1 94.38 262 PRO A N 1
ATOM 1945 C CA . PRO A 1 262 ? -4.516 10.461 -10.641 1 94.38 262 PRO A CA 1
ATOM 1946 C C . PRO A 1 262 ? -3.053 10.367 -11.07 1 94.38 262 PRO A C 1
ATOM 1948 O O . PRO A 1 262 ? -2.607 11.133 -11.93 1 94.38 262 PRO A O 1
ATOM 1951 N N . LEU A 1 263 ? -2.383 9.492 -10.461 1 96.31 263 LEU A N 1
ATOM 1952 C CA . LEU A 1 263 ? -0.975 9.273 -10.781 1 96.31 263 LEU A CA 1
ATOM 1953 C C . LEU A 1 263 ? -0.802 8.062 -11.68 1 96.31 263 LEU A C 1
ATOM 1955 O O . LEU A 1 263 ? -1.646 7.16 -11.688 1 96.31 263 LEU A O 1
ATOM 1959 N N . GLN A 1 264 ? 0.224 8.086 -12.492 1 95.44 264 GLN A N 1
ATOM 1960 C CA . GLN A 1 264 ? 0.642 6.867 -13.172 1 95.44 264 GLN A CA 1
ATOM 1961 C C . GLN A 1 264 ? 1.329 5.902 -12.211 1 95.44 264 GLN A C 1
ATOM 1963 O O . GLN A 1 264 ? 2.344 6.246 -11.602 1 95.44 264 GLN A O 1
ATOM 1968 N N . PHE A 1 265 ? 0.781 4.773 -12.086 1 96.75 265 PHE A N 1
ATOM 1969 C CA . PHE A 1 265 ? 1.242 3.777 -11.125 1 96.75 265 PHE A CA 1
ATOM 1970 C C . PHE A 1 265 ? 1.844 2.574 -11.836 1 96.75 265 PHE A C 1
ATOM 1972 O O . PHE A 1 265 ? 1.118 1.762 -12.414 1 96.75 265 PHE A O 1
ATOM 1979 N N . PRO A 1 266 ? 3.168 2.506 -11.852 1 96.31 266 PRO A N 1
ATOM 1980 C CA . PRO A 1 266 ? 3.809 1.356 -12.5 1 96.31 266 PRO A CA 1
ATOM 1981 C C . PRO A 1 266 ? 3.734 0.089 -11.648 1 96.31 266 PRO A C 1
ATOM 1983 O O . PRO A 1 266 ? 4.766 -0.437 -11.227 1 96.31 266 PRO A O 1
ATOM 1986 N N . VAL A 1 267 ? 2.582 -0.47 -11.562 1 94.94 267 VAL A N 1
ATOM 1987 C CA . VAL A 1 267 ? 2.299 -1.573 -10.648 1 94.94 267 VAL A CA 1
ATOM 1988 C C . VAL A 1 267 ? 3.061 -2.82 -11.094 1 94.94 267 VAL A C 1
ATOM 1990 O O . VAL A 1 267 ? 3.479 -3.629 -10.258 1 94.94 267 VAL A O 1
ATOM 1993 N N . GLY A 1 268 ? 3.299 -3.035 -12.406 1 92.19 268 GLY A N 1
ATOM 1994 C CA . GLY A 1 268 ? 4.105 -4.148 -12.875 1 92.19 268 GLY A CA 1
ATOM 1995 C C . GLY A 1 268 ? 5.488 -4.188 -12.258 1 92.19 268 GLY A C 1
ATOM 1996 O O . GLY A 1 268 ? 5.957 -5.25 -11.844 1 92.19 268 GLY A O 1
ATOM 1997 N N . ARG A 1 269 ? 6.082 -3.045 -12.188 1 92.38 269 ARG A N 1
ATOM 1998 C CA . ARG A 1 269 ? 7.406 -2.941 -11.586 1 92.38 269 ARG A CA 1
ATOM 1999 C C . ARG A 1 269 ? 7.344 -3.156 -10.078 1 92.38 269 ARG A C 1
ATOM 2001 O O . ARG A 1 269 ? 8.273 -3.709 -9.484 1 92.38 269 ARG A O 1
ATOM 2008 N N . MET A 1 270 ? 6.273 -2.764 -9.438 1 95.62 270 MET A N 1
ATOM 2009 C CA . MET A 1 270 ? 6.121 -2.871 -7.988 1 95.62 270 MET A CA 1
ATOM 2010 C C . MET A 1 270 ? 6.051 -4.332 -7.559 1 95.62 270 MET A C 1
ATOM 2012 O O . MET A 1 270 ? 6.391 -4.664 -6.418 1 95.62 270 MET A O 1
ATOM 2016 N N . LEU A 1 271 ? 5.629 -5.234 -8.43 1 94.5 271 LEU A N 1
ATOM 2017 C CA . LEU A 1 271 ? 5.43 -6.637 -8.078 1 94.5 271 LEU A CA 1
ATOM 2018 C C . LEU A 1 271 ? 6.695 -7.227 -7.465 1 94.5 271 LEU A C 1
ATOM 2020 O O . LEU A 1 271 ? 6.633 -7.906 -6.438 1 94.5 271 LEU A O 1
ATOM 2024 N N . THR A 1 272 ? 7.816 -6.875 -8.008 1 91 272 THR A N 1
ATOM 2025 C CA . THR A 1 272 ? 9.055 -7.547 -7.629 1 91 272 THR A CA 1
ATOM 2026 C C . THR A 1 272 ? 9.594 -6.992 -6.312 1 91 272 THR A C 1
ATOM 2028 O O . THR A 1 272 ? 10.43 -7.621 -5.664 1 91 272 THR A O 1
ATOM 2031 N N . SER A 1 273 ? 9.164 -5.793 -5.926 1 95 273 SER A N 1
ATOM 2032 C CA . SER A 1 273 ? 9.609 -5.234 -4.652 1 95 273 SER A CA 1
ATOM 2033 C C . SER A 1 273 ? 8.672 -5.629 -3.516 1 95 273 SER A C 1
ATOM 2035 O O . SER A 1 273 ? 9.023 -5.488 -2.342 1 95 273 SER A O 1
ATOM 2037 N N . GLU A 1 274 ? 7.441 -5.984 -3.908 1 96.62 274 GLU A N 1
ATOM 2038 C CA . GLU A 1 274 ? 6.398 -6.25 -2.924 1 96.62 274 GLU A CA 1
ATOM 2039 C C . GLU A 1 274 ? 6.355 -5.16 -1.858 1 96.62 274 GLU A C 1
ATOM 2041 O O . GLU A 1 274 ? 6.18 -5.449 -0.673 1 96.62 274 GLU A O 1
ATOM 2046 N N . MET A 1 275 ? 6.641 -3.965 -2.287 1 97.31 275 MET A N 1
ATOM 2047 C CA . MET A 1 275 ? 6.605 -2.854 -1.341 1 97.31 275 MET A CA 1
ATOM 2048 C C . MET A 1 275 ? 5.188 -2.613 -0.839 1 97.31 275 MET A C 1
ATOM 2050 O O . MET A 1 275 ? 4.23 -3.172 -1.377 1 97.31 275 MET A O 1
ATOM 2054 N N . THR A 1 276 ? 5.027 -1.849 0.225 1 98.38 276 THR A N 1
ATOM 2055 C CA . THR A 1 276 ? 3.758 -1.441 0.816 1 98.38 276 THR A CA 1
ATOM 2056 C C . THR A 1 276 ? 3.521 0.052 0.612 1 98.38 276 THR A C 1
ATOM 2058 O O . THR A 1 276 ? 4.391 0.872 0.917 1 98.38 276 THR A O 1
ATOM 2061 N N . ILE A 1 277 ? 2.404 0.397 0.05 1 98.69 277 ILE A N 1
ATOM 2062 C CA . ILE A 1 277 ? 2.01 1.793 -0.107 1 98.69 277 ILE A CA 1
ATOM 2063 C C . ILE A 1 277 ? 0.824 2.1 0.805 1 98.69 277 ILE A C 1
ATOM 2065 O O . ILE A 1 277 ? -0.176 1.377 0.798 1 98.69 277 ILE A O 1
ATOM 2069 N N . THR A 1 278 ? 0.945 3.09 1.6 1 98.25 278 THR A N 1
ATOM 2070 C CA . THR A 1 278 ? -0.137 3.58 2.447 1 98.25 278 THR A CA 1
ATOM 2071 C C . THR A 1 278 ? -0.319 5.086 2.273 1 98.25 278 THR A C 1
ATOM 2073 O O . THR A 1 278 ? 0.446 5.73 1.555 1 98.25 278 THR A O 1
ATOM 2076 N N . THR A 1 279 ? -1.395 5.582 2.766 1 97.69 279 THR A N 1
ATOM 2077 C CA . THR A 1 279 ? -1.628 7.016 2.883 1 97.69 279 THR A CA 1
ATOM 2078 C C . THR A 1 279 ? -1.878 7.406 4.336 1 97.69 279 THR A C 1
ATOM 2080 O O . THR A 1 279 ? -2.115 6.543 5.184 1 97.69 279 THR A O 1
ATOM 2083 N N . ALA A 1 280 ? -1.716 8.594 4.625 1 96.81 280 ALA A N 1
ATOM 2084 C CA . ALA A 1 280 ? -1.949 9.133 5.965 1 96.81 280 ALA A CA 1
ATOM 2085 C C . ALA A 1 280 ? -2.627 10.492 5.902 1 96.81 280 ALA A C 1
ATOM 2087 O O . ALA A 1 280 ? -2.156 11.398 5.203 1 96.81 280 ALA A O 1
ATOM 2088 N N . VAL A 1 281 ? -3.711 10.586 6.578 1 93 281 VAL A N 1
ATOM 2089 C CA . VAL A 1 281 ? -4.426 11.859 6.629 1 93 281 VAL A CA 1
ATOM 2090 C C . VAL A 1 281 ? -4.895 12.133 8.055 1 93 281 VAL A C 1
ATOM 2092 O O . VAL A 1 281 ? -5.312 11.219 8.766 1 93 281 VAL A O 1
ATOM 2095 N N . GLY A 1 282 ? -4.75 13.383 8.484 1 92.94 282 GLY A N 1
ATOM 2096 C CA . GLY A 1 282 ? -5.199 13.781 9.812 1 92.94 282 GLY A CA 1
ATOM 2097 C C . GLY A 1 282 ? -4.297 13.281 10.922 1 92.94 282 GLY A C 1
ATOM 2098 O O . GLY A 1 282 ? -3.07 13.383 10.828 1 92.94 282 GLY A O 1
ATOM 2099 N N . TYR A 1 283 ? -4.941 12.977 12.008 1 96.06 283 TYR A N 1
ATOM 2100 C CA . TYR A 1 283 ? -4.293 12.555 13.25 1 96.06 283 TYR A CA 1
ATOM 2101 C C . TYR A 1 283 ? -5.312 12.031 14.25 1 96.06 283 TYR A C 1
ATOM 2103 O O . TYR A 1 283 ? -5.555 12.664 15.281 1 96.06 283 TYR A O 1
ATOM 2111 N N . PRO A 1 284 ? -5.781 10.836 14.016 1 92.44 284 PRO A N 1
ATOM 2112 C CA . PRO A 1 284 ? -6.898 10.336 14.828 1 92.44 284 PRO A CA 1
ATOM 2113 C C . PRO A 1 284 ? -6.527 10.156 16.297 1 92.44 284 PRO A C 1
ATOM 2115 O O . PRO A 1 284 ? -7.395 10.234 17.172 1 92.44 284 PRO A O 1
ATOM 2118 N N . THR A 1 285 ? -5.215 10.016 16.594 1 95.31 285 THR A N 1
ATOM 2119 C CA . THR A 1 285 ? -4.879 9.672 17.969 1 95.31 285 THR A CA 1
ATOM 2120 C C . THR A 1 285 ? -3.645 10.438 18.438 1 95.31 285 THR A C 1
ATOM 2122 O O . THR A 1 285 ? -3.25 10.344 19.594 1 95.31 285 THR A O 1
ATOM 2125 N N . GLU A 1 286 ? -3.061 11.281 17.594 1 97.88 286 GLU A N 1
ATOM 2126 C CA . GLU A 1 286 ? -1.663 11.641 17.812 1 97.88 286 GLU A CA 1
ATOM 2127 C C . GLU A 1 286 ? -1.547 12.898 18.672 1 97.88 286 GLU A C 1
ATOM 2129 O O . GLU A 1 286 ? -0.494 13.156 19.266 1 97.88 286 GLU A O 1
ATOM 2134 N N . MET A 1 287 ? -2.537 13.773 18.797 1 97.94 287 MET A N 1
ATOM 2135 C CA . MET A 1 287 ? -2.375 15.078 19.422 1 97.94 287 MET A CA 1
ATOM 2136 C C . MET A 1 287 ? -1.946 14.922 20.891 1 97.94 287 MET A C 1
ATOM 2138 O O . MET A 1 287 ? -1.036 15.609 21.344 1 97.94 287 MET A O 1
ATOM 2142 N N . PRO A 1 288 ? -2.535 13.953 21.672 1 97.62 288 PRO A N 1
ATOM 2143 C CA . PRO A 1 288 ? -2.043 13.789 23.047 1 97.62 288 PRO A CA 1
ATOM 2144 C C . PRO A 1 288 ? -0.568 13.398 23.094 1 97.62 288 PRO A C 1
ATOM 2146 O O . PRO A 1 288 ? 0.162 13.859 23.984 1 97.62 288 PRO A O 1
ATOM 2149 N N . GLU A 1 289 ? -0.173 12.578 22.156 1 97.81 289 GLU A N 1
ATOM 2150 C CA . GLU A 1 289 ? 1.228 12.172 22.109 1 97.81 289 GLU A CA 1
ATOM 2151 C C . GLU A 1 289 ? 2.139 13.352 21.797 1 97.81 289 GLU A C 1
ATOM 2153 O O . GLU A 1 289 ? 3.217 13.484 22.375 1 97.81 289 GLU A O 1
ATOM 2158 N N . VAL A 1 290 ? 1.72 14.156 20.875 1 98.5 290 VAL A N 1
ATOM 2159 C CA . VAL A 1 290 ? 2.486 15.344 20.516 1 98.5 290 VAL A CA 1
ATOM 2160 C C . VAL A 1 290 ? 2.582 16.281 21.719 1 98.5 290 VAL A C 1
ATOM 2162 O O . VAL A 1 290 ? 3.666 16.766 22.047 1 98.5 290 VAL A O 1
ATOM 2165 N N . MET A 1 291 ? 1.476 16.516 22.406 1 98.12 291 MET A N 1
ATOM 2166 C CA . MET A 1 291 ? 1.453 17.391 23.578 1 98.12 291 MET A CA 1
ATOM 2167 C C . MET A 1 291 ? 2.406 16.875 24.656 1 98.12 291 MET A C 1
ATOM 2169 O O . MET A 1 291 ? 3.148 17.656 25.25 1 98.12 291 MET A O 1
ATOM 2173 N N . ALA A 1 292 ? 2.41 15.586 24.844 1 97.56 292 ALA A N 1
ATOM 2174 C CA . ALA A 1 292 ? 3.258 14.969 25.859 1 97.56 292 ALA A CA 1
ATOM 2175 C C . ALA A 1 292 ? 4.734 15.141 25.516 1 97.56 292 ALA A C 1
ATOM 2177 O O . ALA A 1 292 ? 5.586 15.156 26.406 1 97.56 292 ALA A O 1
ATOM 2178 N N . ALA A 1 293 ? 5.023 15.328 24.297 1 97.94 293 ALA A N 1
ATOM 2179 C CA . ALA A 1 293 ? 6.414 15.414 23.859 1 97.94 293 ALA A CA 1
ATOM 2180 C C . ALA A 1 293 ? 6.918 16.859 23.922 1 97.94 293 ALA A C 1
ATOM 2182 O O . ALA A 1 293 ? 8.125 17.109 23.828 1 97.94 293 ALA A O 1
ATOM 2183 N N . MET A 1 294 ? 6.113 17.844 24.031 1 97.81 294 MET A N 1
ATOM 2184 C CA . MET A 1 294 ? 6.465 19.25 23.859 1 97.81 294 MET A CA 1
ATOM 2185 C C . MET A 1 294 ? 7.48 19.703 24.891 1 97.81 294 MET A C 1
ATOM 2187 O O . MET A 1 294 ? 8.398 20.453 24.594 1 97.81 294 MET A O 1
ATOM 2191 N N . PRO A 1 295 ? 7.379 19.188 26.156 1 97.44 295 PRO A N 1
ATOM 2192 C CA . PRO A 1 295 ? 8.375 19.656 27.125 1 97.44 295 PRO A CA 1
ATOM 2193 C C . PRO A 1 295 ? 9.805 19.312 26.719 1 97.44 295 PRO A C 1
ATOM 2195 O O . PRO A 1 295 ? 10.719 20.109 26.891 1 97.44 295 PRO A O 1
ATOM 2198 N N . ARG A 1 296 ? 9.984 18.172 26.125 1 96.38 296 ARG A N 1
ATOM 2199 C CA . ARG A 1 296 ? 11.328 17.719 25.766 1 96.38 296 ARG A CA 1
ATOM 2200 C C . ARG A 1 296 ? 11.75 18.297 24.422 1 96.38 296 ARG A C 1
ATOM 2202 O O . ARG A 1 296 ? 12.945 18.438 24.156 1 96.38 296 ARG A O 1
ATOM 2209 N N . LEU A 1 297 ? 10.773 18.781 23.609 1 97.81 297 LEU A N 1
ATOM 2210 C CA . LEU A 1 297 ? 11.094 19.172 22.234 1 97.81 297 LEU A CA 1
ATOM 2211 C C . LEU A 1 297 ? 10.812 20.656 22.031 1 97.81 297 LEU A C 1
ATOM 2213 O O . LEU A 1 297 ? 10.781 21.125 20.891 1 97.81 297 LEU A O 1
ATOM 2217 N N . LYS A 1 298 ? 10.633 21.312 23.078 1 97.56 298 LYS A N 1
ATOM 2218 C CA . LYS A 1 298 ? 10.188 22.703 23.062 1 97.56 298 LYS A CA 1
ATOM 2219 C C . LYS A 1 298 ? 11.062 23.547 22.141 1 97.56 298 LYS A C 1
ATOM 2221 O O . LYS A 1 298 ? 10.547 24.266 21.281 1 97.56 298 LYS A O 1
ATOM 2226 N N . ALA A 1 299 ? 12.359 23.438 22.25 1 97.06 299 ALA A N 1
ATOM 2227 C CA . ALA A 1 299 ? 13.289 24.25 21.469 1 97.06 299 ALA A CA 1
ATOM 2228 C C . ALA A 1 299 ? 13.25 23.875 19.984 1 97.06 299 ALA A C 1
ATOM 2230 O O . ALA A 1 299 ? 13.266 24.734 19.109 1 97.06 299 ALA A O 1
ATOM 2231 N N . LYS A 1 300 ? 13.25 22.578 19.719 1 96.94 300 LYS A N 1
ATOM 2232 C CA . LYS A 1 300 ? 13.188 22.078 18.344 1 96.94 300 LYS A CA 1
ATOM 2233 C C . LYS A 1 300 ? 11.898 22.516 17.656 1 96.94 300 LYS A C 1
ATOM 2235 O O . LYS A 1 300 ? 11.922 22.953 16.5 1 96.94 300 LYS A O 1
ATOM 2240 N N . ILE A 1 301 ? 10.789 22.469 18.391 1 98.69 301 ILE A N 1
ATOM 2241 C CA . ILE A 1 301 ? 9.5 22.875 17.844 1 98.69 301 ILE A CA 1
ATOM 2242 C C . ILE A 1 301 ? 9.492 24.375 17.562 1 98.69 301 ILE A C 1
ATOM 2244 O O . ILE A 1 301 ? 9.023 24.812 16.516 1 98.69 301 ILE A O 1
ATOM 2248 N N . ALA A 1 302 ? 10.023 25.125 18.469 1 98.25 302 ALA A N 1
ATOM 2249 C CA . ALA A 1 302 ? 10.109 26.562 18.281 1 98.25 302 ALA A CA 1
ATOM 2250 C C . ALA A 1 302 ? 10.906 26.922 17.031 1 98.25 302 ALA A C 1
ATOM 2252 O O . ALA A 1 302 ? 10.602 27.891 16.344 1 98.25 302 ALA A O 1
ATOM 2253 N N . SER A 1 303 ? 11.914 26.109 16.703 1 97.12 303 SER A N 1
ATOM 2254 C CA . SER A 1 303 ? 12.789 26.359 15.57 1 97.12 303 SER A CA 1
ATOM 2255 C C . SER A 1 303 ? 12.047 26.188 14.25 1 97.12 303 SER A C 1
ATOM 2257 O O . SER A 1 303 ? 12.523 26.641 13.203 1 97.12 303 SER A O 1
ATOM 2259 N N . LEU A 1 304 ? 10.867 25.578 14.258 1 98.19 304 LEU A N 1
ATOM 2260 C CA . LEU A 1 304 ? 10.078 25.375 13.047 1 98.19 304 LEU A CA 1
ATOM 2261 C C . LEU A 1 304 ? 9.289 26.641 12.688 1 98.19 304 LEU A C 1
ATOM 2263 O O . LEU A 1 304 ? 8.758 26.75 11.586 1 98.19 304 LEU A O 1
ATOM 2267 N N . ILE A 1 305 ? 9.18 27.547 13.617 1 98.5 305 ILE A N 1
ATOM 2268 C CA . ILE A 1 305 ? 8.461 28.797 13.391 1 98.5 305 ILE A CA 1
ATOM 2269 C C . ILE A 1 305 ? 9.352 29.766 12.617 1 98.5 305 ILE A C 1
ATOM 2271 O O . ILE A 1 305 ? 10.414 30.172 13.102 1 98.5 305 ILE A O 1
ATOM 2275 N N . SER A 1 306 ? 8.914 30.125 11.445 1 98.06 306 SER A N 1
ATOM 2276 C CA . SER A 1 306 ? 9.727 30.969 10.57 1 98.06 306 SER A CA 1
ATOM 2277 C C . SER A 1 306 ? 9.336 32.438 10.695 1 98.06 306 SER A C 1
ATOM 2279 O O . SER A 1 306 ? 10.164 33.312 10.5 1 98.06 306 SER A O 1
ATOM 2281 N N . HIS A 1 307 ? 8.055 32.688 10.938 1 98.12 307 HIS A N 1
ATOM 2282 C CA . HIS A 1 307 ? 7.527 34.031 10.984 1 98.12 307 HIS A CA 1
ATOM 2283 C C . HIS A 1 307 ? 6.527 34.219 12.125 1 98.12 307 HIS A C 1
ATOM 2285 O O . HIS A 1 307 ? 5.773 33.281 12.43 1 98.12 307 HIS A O 1
ATOM 2291 N N . ARG A 1 308 ? 6.523 35.312 12.719 1 98 308 ARG A N 1
ATOM 2292 C CA . ARG A 1 308 ? 5.527 35.781 13.68 1 98 308 ARG A CA 1
ATOM 2293 C C . ARG A 1 308 ? 4.938 37.125 13.234 1 98 308 ARG A C 1
ATOM 2295 O O . ARG A 1 308 ? 5.672 38.062 12.953 1 98 308 ARG A O 1
ATOM 2302 N N . LEU A 1 309 ? 3.709 37.094 13.094 1 98.25 309 LEU A N 1
ATOM 2303 C CA . LEU A 1 309 ? 3.014 38.312 12.656 1 98.25 309 LEU A CA 1
ATOM 2304 C C . LEU A 1 309 ? 1.826 38.594 13.562 1 98.25 309 LEU A C 1
ATOM 2306 O O . LEU A 1 309 ? 1.271 37.688 14.188 1 98.25 309 LEU A O 1
ATOM 2310 N N . ALA A 1 310 ? 1.449 39.906 13.602 1 98.31 310 ALA A N 1
ATOM 2311 C CA . ALA A 1 310 ? 0.19 40.25 14.25 1 98.31 310 ALA A CA 1
ATOM 2312 C C . ALA A 1 310 ? -1.004 39.75 13.445 1 98.31 310 ALA A C 1
ATOM 2314 O O . ALA A 1 310 ? -0.965 39.719 12.211 1 98.31 310 ALA A O 1
ATOM 2315 N N . PHE A 1 311 ? -2.008 39.438 14.148 1 98.06 311 PHE A N 1
ATOM 2316 C CA . PHE A 1 311 ? -3.213 38.938 13.5 1 98.06 311 PHE A CA 1
ATOM 2317 C C . PHE A 1 311 ? -3.701 39.906 12.438 1 98.06 311 PHE A C 1
ATOM 2319 O O . PHE A 1 311 ? -4.16 39.5 11.367 1 98.06 311 PHE A O 1
ATOM 2326 N N . GLN A 1 312 ? -3.508 41.156 12.664 1 96.62 312 GLN A N 1
ATOM 2327 C CA . GLN A 1 312 ? -3.98 42.188 11.75 1 96.62 312 GLN A CA 1
ATOM 2328 C C . GLN A 1 312 ? -3.27 42.094 10.398 1 96.62 312 GLN A C 1
ATOM 2330 O O . GLN A 1 312 ? -3.766 42.594 9.398 1 96.62 312 GLN A O 1
ATOM 2335 N N . ASP A 1 313 ? -2.125 41.438 10.383 1 97.56 313 ASP A N 1
ATOM 2336 C CA . ASP A 1 313 ? -1.324 41.312 9.172 1 97.56 313 ASP A CA 1
ATOM 2337 C C . ASP A 1 313 ? -1.52 39.938 8.516 1 97.56 313 ASP A C 1
ATOM 2339 O O . ASP A 1 313 ? -0.652 39.469 7.773 1 97.56 313 ASP A O 1
ATOM 2343 N N . ILE A 1 314 ? -2.623 39.281 8.781 1 97.88 314 ILE A N 1
ATOM 2344 C CA . ILE A 1 314 ? -2.838 37.875 8.383 1 97.88 314 ILE A CA 1
ATOM 2345 C C . ILE A 1 314 ? -2.82 37.781 6.863 1 97.88 314 ILE A C 1
ATOM 2347 O O . ILE A 1 314 ? -2.338 36.781 6.312 1 97.88 314 ILE A O 1
ATOM 2351 N N . LEU A 1 315 ? -3.33 38.75 6.156 1 97.44 315 LEU A N 1
ATOM 2352 C CA . LEU A 1 315 ? -3.338 38.656 4.699 1 97.44 315 LEU A CA 1
ATOM 2353 C C . LEU A 1 315 ? -1.917 38.594 4.148 1 97.44 315 LEU A C 1
ATOM 2355 O O . LEU A 1 315 ? -1.637 37.875 3.195 1 97.44 315 LEU A O 1
ATOM 2359 N N . ASP A 1 316 ? -1.034 39.375 4.723 1 96.88 316 ASP A N 1
ATOM 2360 C CA . ASP A 1 316 ? 0.385 39.281 4.391 1 96.88 316 ASP A CA 1
ATOM 2361 C C . ASP A 1 316 ? 0.964 37.938 4.812 1 96.88 316 ASP A C 1
ATOM 2363 O O . ASP A 1 316 ? 1.807 37.375 4.113 1 96.88 316 ASP A O 1
ATOM 2367 N N . GLY A 1 317 ? 0.525 37.469 5.961 1 97.94 317 GLY A N 1
ATOM 2368 C CA . GLY A 1 317 ? 0.953 36.156 6.434 1 97.94 317 GLY A CA 1
ATOM 2369 C C . GLY A 1 317 ? 0.61 35.031 5.473 1 97.94 317 GLY A C 1
ATOM 2370 O O . GLY A 1 317 ? 1.425 34.156 5.238 1 97.94 317 GLY A O 1
ATOM 2371 N N . LEU A 1 318 ? -0.585 35.125 4.898 1 98.06 318 LEU A N 1
ATOM 2372 C CA . LEU A 1 318 ? -1.037 34.125 3.936 1 98.06 318 LEU A CA 1
ATOM 2373 C C . LEU A 1 318 ? -0.166 34.125 2.686 1 98.06 318 LEU A C 1
ATOM 2375 O O . LEU A 1 318 ? 0.134 33.094 2.117 1 98.06 318 LEU A O 1
ATOM 2379 N N . LYS A 1 319 ? 0.311 35.312 2.268 1 97.12 319 LYS A N 1
ATOM 2380 C CA . LYS A 1 319 ? 1.211 35.406 1.123 1 97.12 319 LYS A CA 1
ATOM 2381 C C . LYS A 1 319 ? 2.564 34.781 1.427 1 97.12 319 LYS A C 1
ATOM 2383 O O . LYS A 1 319 ? 3.082 34 0.629 1 97.12 319 LYS A O 1
ATOM 2388 N N . VAL A 1 320 ? 3.01 35.031 2.592 1 96.69 320 VAL A N 1
ATOM 2389 C CA . VAL A 1 320 ? 4.328 34.562 2.992 1 96.69 320 VAL A CA 1
ATOM 2390 C C . VAL A 1 320 ? 4.289 33.031 3.176 1 96.69 320 VAL A C 1
ATOM 2392 O O . VAL A 1 320 ? 5.238 32.344 2.822 1 96.69 320 VAL A O 1
ATOM 2395 N N . ALA A 1 321 ? 3.201 32.562 3.727 1 96.94 321 ALA A N 1
ATOM 2396 C CA . ALA A 1 321 ? 3.055 31.125 4.027 1 96.94 321 ALA A CA 1
ATOM 2397 C C . ALA A 1 321 ? 3.139 30.281 2.758 1 96.94 321 ALA A C 1
ATOM 2399 O O . ALA A 1 321 ? 3.494 29.109 2.811 1 96.94 321 ALA A O 1
ATOM 2400 N N . GLY A 1 322 ? 2.914 30.875 1.606 1 94.69 322 GLY A N 1
ATOM 2401 C CA . GLY A 1 322 ? 2.932 30.156 0.341 1 94.69 322 GLY A CA 1
ATOM 2402 C C . GLY A 1 322 ? 4.297 30.141 -0.322 1 94.69 322 GLY A C 1
ATOM 2403 O O . GLY A 1 322 ? 4.453 29.609 -1.421 1 94.69 322 GLY A O 1
ATOM 2404 N N . THR A 1 323 ? 5.277 30.734 0.312 1 95.31 323 THR A N 1
ATOM 2405 C CA . THR A 1 323 ? 6.605 30.844 -0.284 1 95.31 323 THR A CA 1
ATOM 2406 C C . THR A 1 323 ? 7.582 29.891 0.394 1 95.31 323 THR A C 1
ATOM 2408 O O . THR A 1 323 ? 7.391 29.516 1.555 1 95.31 323 THR A O 1
ATOM 2411 N N . PRO A 1 324 ? 8.656 29.516 -0.283 1 93.25 324 PRO A N 1
ATOM 2412 C CA . PRO A 1 324 ? 9.648 28.609 0.298 1 93.25 324 PRO A CA 1
ATOM 2413 C C . PRO A 1 324 ? 10.406 29.234 1.463 1 93.25 324 PRO A C 1
ATOM 2415 O O . PRO A 1 324 ? 11.086 28.531 2.219 1 93.25 324 PRO A O 1
ATOM 2418 N N . SER A 1 325 ? 10.305 30.484 1.571 1 93.44 325 SER A N 1
ATOM 2419 C CA . SER A 1 325 ? 11 31.156 2.658 1 93.44 325 SER A CA 1
ATOM 2420 C C . SER A 1 325 ? 10.328 30.891 4 1 93.44 325 SER A C 1
ATOM 2422 O O . SER A 1 325 ? 10.914 31.141 5.055 1 93.44 325 SER A O 1
ATOM 2424 N N . SER A 1 326 ? 9.148 30.391 3.926 1 95.12 326 SER A N 1
ATOM 2425 C CA . SER A 1 326 ? 8.422 30.141 5.168 1 95.12 326 SER A CA 1
ATOM 2426 C C . SER A 1 326 ? 8.469 28.672 5.559 1 95.12 326 SER A C 1
ATOM 2428 O O . SER A 1 326 ? 8.633 27.797 4.699 1 95.12 326 SER A O 1
ATOM 2430 N N . ALA A 1 327 ? 8.516 28.391 6.84 1 96.56 327 ALA A N 1
ATOM 2431 C CA . ALA A 1 327 ? 8.195 27.078 7.41 1 96.56 327 ALA A CA 1
ATOM 2432 C C . ALA A 1 327 ? 6.836 27.109 8.109 1 96.56 327 ALA A C 1
ATOM 2434 O O . ALA A 1 327 ? 5.805 26.859 7.48 1 96.56 327 ALA A O 1
ATOM 2435 N N . LYS A 1 328 ? 6.828 27.594 9.328 1 98.25 328 LYS A N 1
ATOM 2436 C CA . LYS A 1 328 ? 5.559 27.812 10.016 1 98.25 328 LYS A CA 1
ATOM 2437 C C . LYS A 1 328 ? 5.348 29.281 10.344 1 98.25 328 LYS A C 1
ATOM 2439 O O . LYS A 1 328 ? 6.195 29.922 10.984 1 98.25 328 LYS A O 1
ATOM 2444 N N . VAL A 1 329 ? 4.238 29.844 9.852 1 98.62 329 VAL A N 1
ATOM 2445 C CA . VAL A 1 329 ? 3.867 31.219 10.141 1 98.62 329 VAL A CA 1
ATOM 2446 C C . VAL A 1 329 ? 2.869 31.25 11.297 1 98.62 329 VAL A C 1
ATOM 2448 O O . VAL A 1 329 ? 1.819 30.609 11.234 1 98.62 329 VAL A O 1
ATOM 2451 N N . ILE A 1 330 ? 3.191 31.984 12.344 1 98.69 330 ILE A N 1
ATOM 2452 C CA . ILE A 1 330 ? 2.344 32.125 13.523 1 98.69 330 ILE A CA 1
ATOM 2453 C C . ILE A 1 330 ? 1.755 33.531 13.57 1 98.69 330 ILE A C 1
ATOM 2455 O O . ILE A 1 330 ? 2.465 34.5 13.352 1 98.69 330 ILE A O 1
ATOM 2459 N N . LEU A 1 331 ? 0.514 33.562 13.789 1 98.62 331 LEU A N 1
ATOM 2460 C CA . LEU A 1 331 ? -0.203 34.812 14.047 1 98.62 331 LEU A CA 1
ATOM 2461 C C . LEU A 1 331 ? -0.371 35.031 15.547 1 98.62 331 LEU A C 1
ATOM 2463 O O . LEU A 1 331 ? -0.758 34.125 16.281 1 98.62 331 LEU A O 1
ATOM 2467 N N . GLU A 1 332 ? -0.11 36.219 15.984 1 98.5 332 GLU A N 1
ATOM 2468 C CA . GLU A 1 332 ? -0.26 36.594 17.391 1 98.5 332 GLU A CA 1
ATOM 2469 C C . GLU A 1 332 ? -1.445 37.531 17.578 1 98.5 332 GLU A C 1
ATOM 2471 O O . GLU A 1 332 ? -1.604 38.5 16.844 1 98.5 332 GLU A O 1
ATOM 2476 N N . PHE A 1 333 ? -2.211 37.156 18.578 1 97.12 333 PHE A N 1
ATOM 2477 C CA . PHE A 1 333 ? -3.385 37.938 18.891 1 97.12 333 PHE A CA 1
ATOM 2478 C C . PHE A 1 333 ? -3.098 38.906 20.047 1 97.12 333 PHE A C 1
ATOM 2480 O O . PHE A 1 333 ? -2.334 38.562 20.953 1 97.12 333 PHE A O 1
ATOM 2487 N N . ASP A 1 334 ? -3.508 40.188 20.047 1 84.62 334 ASP A N 1
ATOM 2488 C CA . ASP A 1 334 ? -3.307 41.156 21.109 1 84.62 334 ASP A CA 1
ATOM 2489 C C . ASP A 1 334 ? -4.113 40.812 22.344 1 84.62 334 ASP A C 1
ATOM 2491 O O . ASP A 1 334 ? -5.207 40.25 22.25 1 84.62 334 ASP A O 1
ATOM 2495 N N . MET B 1 1 ? 12.688 -41.344 -27.094 1 77.12 1 MET B N 1
ATOM 2496 C CA . MET B 1 1 ? 13.359 -40.062 -27.281 1 77.12 1 MET B CA 1
ATOM 2497 C C . MET B 1 1 ? 12.711 -38.969 -26.422 1 77.12 1 MET B C 1
ATOM 2499 O O . MET B 1 1 ? 11.484 -38.875 -26.359 1 77.12 1 MET B O 1
ATOM 2503 N N . THR B 1 2 ? 13.578 -38.25 -25.719 1 92.38 2 THR B N 1
ATOM 2504 C CA . THR B 1 2 ? 13.039 -37.219 -24.828 1 92.38 2 THR B CA 1
ATOM 2505 C C . THR B 1 2 ? 12.68 -35.969 -25.625 1 92.38 2 THR B C 1
ATOM 2507 O O . THR B 1 2 ? 13.266 -35.688 -26.672 1 92.38 2 THR B O 1
ATOM 2510 N N . GLN B 1 3 ? 11.656 -35.344 -25.234 1 97.44 3 GLN B N 1
ATOM 2511 C CA . GLN B 1 3 ? 11.172 -34.125 -25.875 1 97.44 3 GLN B CA 1
ATOM 2512 C C . GLN B 1 3 ? 11.109 -32.969 -24.875 1 97.44 3 GLN B C 1
ATOM 2514 O O . GLN B 1 3 ? 11.219 -33.188 -23.656 1 97.44 3 GLN B O 1
ATOM 2519 N N . VAL B 1 4 ? 11.055 -31.75 -25.391 1 97.94 4 VAL B N 1
ATOM 2520 C CA . VAL B 1 4 ? 10.93 -30.547 -24.578 1 97.94 4 VAL B CA 1
ATOM 2521 C C . VAL B 1 4 ? 10.102 -29.5 -25.328 1 97.94 4 VAL B C 1
ATOM 2523 O O . VAL B 1 4 ? 9.984 -29.562 -26.562 1 97.94 4 VAL B O 1
ATOM 2526 N N . VAL B 1 5 ? 9.406 -28.688 -24.641 1 98.56 5 VAL B N 1
ATOM 2527 C CA . VAL B 1 5 ? 8.664 -27.594 -25.25 1 98.56 5 VAL B CA 1
ATOM 2528 C C . VAL B 1 5 ? 9.477 -26.297 -25.156 1 98.56 5 VAL B C 1
ATOM 2530 O O . VAL B 1 5 ? 9.867 -25.891 -24.062 1 98.56 5 VAL B O 1
ATOM 2533 N N . LYS B 1 6 ? 9.711 -25.672 -26.25 1 98.12 6 LYS B N 1
ATOM 2534 C CA . LYS B 1 6 ? 10.461 -24.422 -26.281 1 98.12 6 LYS B CA 1
ATOM 2535 C C . LYS B 1 6 ? 9.719 -23.359 -27.109 1 98.12 6 LYS B C 1
ATOM 2537 O O . LYS B 1 6 ? 8.984 -23.688 -28.031 1 98.12 6 LYS B O 1
ATOM 2542 N N . ILE B 1 7 ? 9.914 -22.141 -26.703 1 98.25 7 ILE B N 1
ATOM 2543 C CA . ILE B 1 7 ? 9.484 -20.969 -27.469 1 98.25 7 ILE B CA 1
ATOM 2544 C C . ILE B 1 7 ? 10.625 -20.484 -28.359 1 98.25 7 ILE B C 1
ATOM 2546 O O . ILE B 1 7 ? 11.742 -20.266 -27.891 1 98.25 7 ILE B O 1
ATOM 2550 N N . HIS B 1 8 ? 10.359 -20.281 -29.688 1 97.62 8 HIS B N 1
ATOM 2551 C CA . HIS B 1 8 ? 11.391 -19.828 -30.625 1 97.62 8 HIS B CA 1
ATOM 2552 C C . HIS B 1 8 ? 11.141 -18.406 -31.078 1 97.62 8 HIS B C 1
ATOM 2554 O O . HIS B 1 8 ? 11.984 -17.797 -31.75 1 97.62 8 HIS B O 1
ATOM 2560 N N . GLY B 1 9 ? 10.023 -17.891 -30.75 1 96.88 9 GLY B N 1
ATOM 2561 C CA . GLY B 1 9 ? 9.562 -16.547 -31.078 1 96.88 9 GLY B CA 1
ATOM 2562 C C . GLY B 1 9 ? 8.117 -16.297 -30.703 1 96.88 9 GLY B C 1
ATOM 2563 O O . GLY B 1 9 ? 7.469 -17.156 -30.109 1 96.88 9 GLY B O 1
ATOM 2564 N N . GLN B 1 10 ? 7.664 -15.141 -31.031 1 97.12 10 GLN B N 1
ATOM 2565 C CA . GLN B 1 10 ? 6.289 -14.797 -30.688 1 97.12 10 GLN B CA 1
ATOM 2566 C C . GLN B 1 10 ? 5.305 -15.789 -31.297 1 97.12 10 GLN B C 1
ATOM 2568 O O . GLN B 1 10 ? 5.25 -15.945 -32.531 1 97.12 10 GLN B O 1
ATOM 2573 N N . GLY B 1 11 ? 4.648 -16.484 -30.469 1 96.88 11 GLY B N 1
ATOM 2574 C CA . GLY B 1 11 ? 3.637 -17.438 -30.906 1 96.88 11 GLY B CA 1
ATOM 2575 C C . GLY B 1 11 ? 4.223 -18.719 -31.438 1 96.88 11 GLY B C 1
ATOM 2576 O O . GLY B 1 11 ? 3.482 -19.641 -31.797 1 96.88 11 GLY B O 1
ATOM 2577 N N . ASP B 1 12 ? 5.492 -18.828 -31.453 1 97.75 12 ASP B N 1
ATOM 2578 C CA . ASP B 1 12 ? 6.164 -20 -32.031 1 97.75 12 ASP B CA 1
ATOM 2579 C C . ASP B 1 12 ? 6.637 -20.938 -30.938 1 97.75 12 ASP B C 1
ATOM 2581 O O . ASP B 1 12 ? 7.812 -20.938 -30.562 1 97.75 12 ASP B O 1
ATOM 2585 N N . VAL B 1 13 ? 5.77 -21.797 -30.438 1 98.25 13 VAL B N 1
ATOM 2586 C CA . VAL B 1 13 ? 6.047 -22.812 -29.438 1 98.25 13 VAL B CA 1
ATOM 2587 C C . VAL B 1 13 ? 6.062 -24.188 -30.094 1 98.25 13 VAL B C 1
ATOM 2589 O O . VAL B 1 13 ? 5.211 -24.5 -30.922 1 98.25 13 VAL B O 1
ATOM 2592 N N . ARG B 1 14 ? 7.059 -25 -29.734 1 98.06 14 ARG B N 1
ATOM 2593 C CA . ARG B 1 14 ? 7.242 -26.281 -30.406 1 98.06 14 ARG B CA 1
ATOM 2594 C C . ARG B 1 14 ? 7.562 -27.391 -29.406 1 98.06 14 ARG B C 1
ATOM 2596 O O . ARG B 1 14 ? 8.289 -27.156 -28.438 1 98.06 14 ARG B O 1
ATOM 2603 N N . LEU B 1 15 ? 6.953 -28.484 -29.594 1 97.81 15 LEU B N 1
ATOM 2604 C CA . LEU B 1 15 ? 7.43 -29.734 -29.016 1 97.81 15 LEU B CA 1
ATOM 2605 C C . LEU B 1 15 ? 8.531 -30.359 -29.859 1 97.81 15 LEU B C 1
ATOM 2607 O O . LEU B 1 15 ? 8.289 -30.719 -31.016 1 97.81 15 LEU B O 1
ATOM 2611 N N . GLU B 1 16 ? 9.695 -30.469 -29.312 1 97.12 16 GLU B N 1
ATOM 2612 C CA . GLU B 1 16 ? 10.82 -30.891 -30.141 1 97.12 16 GLU B CA 1
ATOM 2613 C C . GLU B 1 16 ? 11.68 -31.938 -29.422 1 97.12 16 GLU B C 1
ATOM 2615 O O . GLU B 1 16 ? 11.609 -32.062 -28.203 1 97.12 16 GLU B O 1
ATOM 2620 N N . THR B 1 17 ? 12.453 -32.625 -30.266 1 96.81 17 THR B N 1
ATOM 2621 C CA . THR B 1 17 ? 13.398 -33.594 -29.703 1 96.81 17 THR B CA 1
ATOM 2622 C C . THR B 1 17 ? 14.453 -32.875 -28.859 1 96.81 17 THR B C 1
ATOM 2624 O O . THR B 1 17 ? 14.883 -31.766 -29.188 1 96.81 17 THR B O 1
ATOM 2627 N N . TYR B 1 18 ? 14.805 -33.562 -27.859 1 93.75 18 TYR B N 1
ATOM 2628 C CA . TYR B 1 18 ? 15.664 -32.938 -26.859 1 93.75 18 TYR B CA 1
ATOM 2629 C C . TYR B 1 18 ? 16.625 -33.969 -26.25 1 93.75 18 TYR B C 1
ATOM 2631 O O . TYR B 1 18 ? 16.219 -35.062 -25.859 1 93.75 18 TYR B O 1
ATOM 2639 N N . GLU B 1 19 ? 17.875 -33.656 -26.328 1 93.88 19 GLU B N 1
ATOM 2640 C CA . GLU B 1 19 ? 18.859 -34.406 -25.562 1 93.88 19 GLU B CA 1
ATOM 2641 C C . GLU B 1 19 ? 19.203 -33.688 -24.266 1 93.88 19 GLU B C 1
ATOM 2643 O O . GLU B 1 19 ? 19.859 -32.656 -24.281 1 93.88 19 GLU B O 1
ATOM 2648 N N . ARG B 1 20 ? 18.875 -34.25 -23.172 1 93.81 20 ARG B N 1
ATOM 2649 C CA . ARG B 1 20 ? 19.125 -33.656 -21.875 1 93.81 20 ARG B CA 1
ATOM 2650 C C . ARG B 1 20 ? 20.625 -33.594 -21.578 1 93.81 20 ARG B C 1
ATOM 2652 O O . ARG B 1 20 ? 21.344 -34.562 -21.844 1 93.81 20 ARG B O 1
ATOM 2659 N N . PRO B 1 21 ? 21.109 -32.5 -21.016 1 95.06 21 PRO B N 1
ATOM 2660 C CA . PRO B 1 21 ? 22.5 -32.469 -20.562 1 95.06 21 PRO B CA 1
ATOM 2661 C C . PRO B 1 21 ? 22.797 -33.562 -19.516 1 95.06 21 PRO B C 1
ATOM 2663 O O . PRO B 1 21 ? 21.875 -34.062 -18.859 1 95.06 21 PRO B O 1
ATOM 2666 N N . PRO B 1 22 ? 24.016 -33.906 -19.516 1 96.81 22 PRO B N 1
ATOM 2667 C CA . PRO B 1 22 ? 24.375 -34.906 -18.5 1 96.81 22 PRO B CA 1
ATOM 2668 C C . PRO B 1 22 ? 24.141 -34.438 -17.078 1 96.81 22 PRO B C 1
ATOM 2670 O O . PRO B 1 22 ? 24.203 -33.219 -16.812 1 96.81 22 PRO B O 1
ATOM 2673 N N . THR B 1 23 ? 23.891 -35.406 -16.219 1 97.5 23 THR B N 1
ATOM 2674 C CA . THR B 1 23 ? 23.719 -35.125 -14.797 1 97.5 23 THR B CA 1
ATOM 2675 C C . THR B 1 23 ? 25.062 -34.781 -14.148 1 97.5 23 THR B C 1
ATOM 2677 O O . THR B 1 23 ? 25.984 -35.594 -14.141 1 97.5 23 THR B O 1
ATOM 2680 N N . GLY B 1 24 ? 25.219 -33.594 -13.617 1 97.94 24 GLY B N 1
ATOM 2681 C CA . GLY B 1 24 ? 26.422 -33.188 -12.898 1 97.94 24 GLY B CA 1
ATOM 2682 C C . GLY B 1 24 ? 26.453 -33.719 -11.469 1 97.94 24 GLY B C 1
ATOM 2683 O O . GLY B 1 24 ? 25.469 -34.281 -10.984 1 97.94 24 GLY B O 1
ATOM 2684 N N . PRO B 1 25 ? 27.578 -33.5 -10.781 1 98.31 25 PRO B N 1
ATOM 2685 C CA . PRO B 1 25 ? 27.734 -34.031 -9.43 1 98.31 25 PRO B CA 1
ATOM 2686 C C . PRO B 1 25 ? 26.75 -33.438 -8.438 1 98.31 25 PRO B C 1
ATOM 2688 O O . PRO B 1 25 ? 26.438 -34.031 -7.414 1 98.31 25 PRO B O 1
ATOM 2691 N N . ARG B 1 26 ? 26.312 -32.281 -8.664 1 97.94 26 ARG B N 1
ATOM 2692 C CA . ARG B 1 26 ? 25.422 -31.625 -7.727 1 97.94 26 ARG B CA 1
ATOM 2693 C C . ARG B 1 26 ? 23.984 -31.625 -8.25 1 97.94 26 ARG B C 1
ATOM 2695 O O . ARG B 1 26 ? 23.109 -30.984 -7.664 1 97.94 26 ARG B O 1
ATOM 2702 N N . ASP B 1 27 ? 23.688 -32.344 -9.336 1 98.62 27 ASP B N 1
ATOM 2703 C CA . ASP B 1 27 ? 22.391 -32.281 -10.016 1 98.62 27 ASP B CA 1
ATOM 2704 C C . ASP B 1 27 ? 21.594 -33.562 -9.75 1 98.62 27 ASP B C 1
ATOM 2706 O O . ASP B 1 27 ? 22.141 -34.562 -9.258 1 98.62 27 ASP B O 1
ATOM 2710 N N . ILE B 1 28 ? 20.359 -33.5 -9.992 1 98.69 28 ILE B N 1
ATOM 2711 C CA . ILE B 1 28 ? 19.547 -34.688 -10.094 1 98.69 28 ILE B CA 1
ATOM 2712 C C . ILE B 1 28 ? 18.719 -34.656 -11.383 1 98.69 28 ILE B C 1
ATOM 2714 O O . ILE B 1 28 ? 18.609 -33.594 -12.023 1 98.69 28 ILE B O 1
ATOM 2718 N N . VAL B 1 29 ? 18.203 -35.781 -11.75 1 98.69 29 VAL B N 1
ATOM 2719 C CA . VAL B 1 29 ? 17.203 -35.844 -12.82 1 98.69 29 VAL B CA 1
ATOM 2720 C C . VAL B 1 29 ? 15.898 -36.406 -12.273 1 98.69 29 VAL B C 1
ATOM 2722 O O . VAL B 1 29 ? 15.906 -37.406 -11.555 1 98.69 29 VAL B O 1
ATOM 2725 N N . VAL B 1 30 ? 14.906 -35.75 -12.531 1 98.69 30 VAL B N 1
ATOM 2726 C CA . VAL B 1 30 ? 13.578 -36.219 -12.148 1 98.69 30 VAL B CA 1
ATOM 2727 C C . VAL B 1 30 ? 12.828 -36.75 -13.367 1 98.69 30 VAL B C 1
ATOM 2729 O O . VAL B 1 30 ? 12.68 -36.031 -14.359 1 98.69 30 VAL B O 1
ATOM 2732 N N . LYS B 1 31 ? 12.445 -37.969 -13.352 1 98.69 31 LYS B N 1
ATOM 2733 C CA . LYS B 1 31 ? 11.492 -38.5 -14.328 1 98.69 31 LYS B CA 1
ATOM 2734 C C . LYS B 1 31 ? 10.086 -37.969 -14.047 1 98.69 31 LYS B C 1
ATOM 2736 O O . LYS B 1 31 ? 9.445 -38.406 -13.086 1 98.69 31 LYS B O 1
ATOM 2741 N N . LEU B 1 32 ? 9.633 -37.094 -14.883 1 98.69 32 LEU B N 1
ATOM 2742 C CA . LEU B 1 32 ? 8.383 -36.406 -14.586 1 98.69 32 LEU B CA 1
ATOM 2743 C C . LEU B 1 32 ? 7.184 -37.312 -14.836 1 98.69 32 LEU B C 1
ATOM 2745 O O . LEU B 1 32 ? 7.16 -38.062 -15.812 1 98.69 32 LEU B O 1
ATOM 2749 N N . LYS B 1 33 ? 6.305 -37.281 -13.891 1 98.75 33 LYS B N 1
ATOM 2750 C CA . LYS B 1 33 ? 5.035 -38 -14.016 1 98.75 33 LYS B CA 1
ATOM 2751 C C . LYS B 1 33 ? 3.926 -37.062 -14.484 1 98.75 33 LYS B C 1
ATOM 2753 O O . LYS B 1 33 ? 3.053 -37.469 -15.258 1 98.75 33 LYS B O 1
ATOM 2758 N N . VAL B 1 34 ? 3.98 -35.875 -14 1 98.81 34 VAL B N 1
ATOM 2759 C CA . VAL B 1 34 ? 2.988 -34.875 -14.398 1 98.81 34 VAL B CA 1
ATOM 2760 C C . VAL B 1 34 ? 3.625 -33.469 -14.406 1 98.81 34 VAL B C 1
ATOM 2762 O O . VAL B 1 34 ? 4.664 -33.25 -13.781 1 98.81 34 VAL B O 1
ATOM 2765 N N . ALA B 1 35 ? 3.041 -32.562 -15.133 1 98.75 35 ALA B N 1
ATOM 2766 C CA . ALA B 1 35 ? 3.336 -31.141 -15.117 1 98.75 35 ALA B CA 1
ATOM 2767 C C . ALA B 1 35 ? 2.068 -30.312 -15.328 1 98.75 35 ALA B C 1
ATOM 2769 O O . ALA B 1 35 ? 1.139 -30.75 -16 1 98.75 35 ALA B O 1
ATOM 2770 N N . GLY B 1 36 ? 2.033 -29.188 -14.672 1 98.56 36 GLY B N 1
ATOM 2771 C CA . GLY B 1 36 ? 0.918 -28.281 -14.875 1 98.56 36 GLY B CA 1
ATOM 2772 C C . GLY B 1 36 ? 1.247 -27.125 -15.805 1 98.56 36 GLY B C 1
ATOM 2773 O O . GLY B 1 36 ? 2.393 -26.672 -15.859 1 98.56 36 GLY B O 1
ATOM 2774 N N . ILE B 1 37 ? 0.243 -26.672 -16.547 1 98.5 37 ILE B N 1
ATOM 2775 C CA . ILE B 1 37 ? 0.401 -25.5 -17.391 1 98.5 37 ILE B CA 1
ATOM 2776 C C . ILE B 1 37 ? 0.012 -24.234 -16.609 1 98.5 37 ILE B C 1
ATOM 2778 O O . ILE B 1 37 ? -1.023 -24.219 -15.945 1 98.5 37 ILE B O 1
ATOM 2782 N N . CYS B 1 38 ? 0.809 -23.266 -16.625 1 97.38 38 CYS B N 1
ATOM 2783 C CA . CYS B 1 38 ? 0.599 -22.016 -15.914 1 97.38 38 CYS B CA 1
ATOM 2784 C C . CYS B 1 38 ? 0.302 -20.875 -16.891 1 97.38 38 CYS B C 1
ATOM 2786 O O . CYS B 1 38 ? 0.723 -20.922 -18.047 1 97.38 38 CYS B O 1
ATOM 2788 N N . GLY B 1 39 ? -0.442 -19.844 -16.422 1 95.12 39 GLY B N 1
ATOM 2789 C CA . GLY B 1 39 ? -0.676 -18.656 -17.234 1 95.12 39 GLY B CA 1
ATOM 2790 C C . GLY B 1 39 ? 0.604 -18.016 -17.719 1 95.12 39 GLY B C 1
ATOM 2791 O O . GLY B 1 39 ? 0.638 -17.438 -18.812 1 95.12 39 GLY B O 1
ATOM 2792 N N . SER B 1 40 ? 1.659 -18.078 -16.969 1 94.69 40 SER B N 1
ATOM 2793 C CA . SER B 1 40 ? 2.93 -17.484 -17.375 1 94.69 40 SER B CA 1
ATOM 2794 C C . SER B 1 40 ? 3.494 -18.172 -18.609 1 94.69 40 SER B C 1
ATOM 2796 O O . SER B 1 40 ? 4.16 -17.547 -19.438 1 94.69 40 SER B O 1
ATOM 2798 N N . ASP B 1 41 ? 3.254 -19.453 -18.781 1 97.31 41 ASP B N 1
ATOM 2799 C CA . ASP B 1 41 ? 3.67 -20.125 -20 1 97.31 41 ASP B CA 1
ATOM 2800 C C . ASP B 1 41 ? 3.059 -19.453 -21.234 1 97.31 41 ASP B C 1
ATOM 2802 O O . ASP B 1 41 ? 3.75 -19.234 -22.234 1 97.31 41 ASP B O 1
ATOM 2806 N N . LEU B 1 42 ? 1.771 -19.188 -21.109 1 96.88 42 LEU B N 1
ATOM 2807 C CA . LEU B 1 42 ? 1.062 -18.547 -22.219 1 96.88 42 LEU B CA 1
ATOM 2808 C C . LEU B 1 42 ? 1.598 -17.141 -22.469 1 96.88 42 LEU B C 1
ATOM 2810 O O . LEU B 1 42 ? 1.741 -16.719 -23.625 1 96.88 42 LEU B O 1
ATOM 2814 N N . MET B 1 43 ? 1.847 -16.469 -21.391 1 94.62 43 MET B N 1
ATOM 2815 C CA . MET B 1 43 ? 2.422 -15.133 -21.516 1 94.62 43 MET B CA 1
ATOM 2816 C C . MET B 1 43 ? 3.781 -15.18 -22.203 1 94.62 43 MET B C 1
ATOM 2818 O O . MET B 1 43 ? 4.062 -14.383 -23.094 1 94.62 43 MET B O 1
ATOM 2822 N N . TYR B 1 44 ? 4.648 -16.094 -21.812 1 96.62 44 TYR B N 1
ATOM 2823 C CA . TYR B 1 44 ? 5.969 -16.25 -22.422 1 96.62 44 TYR B CA 1
ATOM 2824 C C . TYR B 1 44 ? 5.863 -16.547 -23.906 1 96.62 44 TYR B C 1
ATOM 2826 O O . TYR B 1 44 ? 6.664 -16.047 -24.703 1 96.62 44 TYR B O 1
ATOM 2834 N N . ILE B 1 45 ? 4.906 -17.312 -24.25 1 97.69 45 ILE B N 1
ATOM 2835 C CA . ILE B 1 45 ? 4.684 -17.625 -25.656 1 97.69 45 ILE B CA 1
ATOM 2836 C C . ILE B 1 45 ? 4.293 -16.359 -26.406 1 97.69 45 ILE B C 1
ATOM 2838 O O . ILE B 1 45 ? 4.82 -16.078 -27.484 1 97.69 45 ILE B O 1
ATOM 2842 N N . ARG B 1 46 ? 3.416 -15.609 -25.812 1 96.12 46 ARG B N 1
ATOM 2843 C CA . ARG B 1 46 ? 2.914 -14.391 -26.438 1 96.12 46 ARG B CA 1
ATOM 2844 C C . ARG B 1 46 ? 4.043 -13.391 -26.672 1 96.12 46 ARG B C 1
ATOM 2846 O O . ARG B 1 46 ? 4.102 -12.75 -27.719 1 96.12 46 ARG B O 1
ATOM 2853 N N . ILE B 1 47 ? 4.98 -13.289 -25.719 1 95.12 47 ILE B N 1
ATOM 2854 C CA . ILE B 1 47 ? 6 -12.25 -25.828 1 95.12 47 ILE B CA 1
ATOM 2855 C C . ILE B 1 47 ? 7.223 -12.805 -26.547 1 95.12 47 ILE B C 1
ATOM 2857 O O . ILE B 1 47 ? 8.141 -12.055 -26.891 1 95.12 47 ILE B O 1
ATOM 2861 N N . GLY B 1 48 ? 7.289 -14.109 -26.75 1 97.06 48 GLY B N 1
ATOM 2862 C CA . GLY B 1 48 ? 8.305 -14.711 -27.594 1 97.06 48 GLY B CA 1
ATOM 2863 C C . GLY B 1 48 ? 9.531 -15.164 -26.828 1 97.06 48 GLY B C 1
ATOM 2864 O O . GLY B 1 48 ? 10.656 -15.07 -27.312 1 97.06 48 GLY B O 1
ATOM 2865 N N . GLY B 1 49 ? 9.297 -15.523 -25.578 1 96 49 GLY B N 1
ATOM 2866 C CA . GLY B 1 49 ? 10.406 -16.031 -24.781 1 96 49 GLY B CA 1
ATOM 2867 C C . GLY B 1 49 ? 10.797 -15.094 -23.656 1 96 49 GLY B C 1
ATOM 2868 O O . GLY B 1 49 ? 10.203 -14.023 -23.484 1 96 49 GLY B O 1
ATOM 2869 N N . ILE B 1 50 ? 11.719 -15.586 -22.812 1 93.12 50 ILE B N 1
ATOM 2870 C CA . ILE B 1 50 ? 12.242 -14.812 -21.688 1 93.12 50 ILE B CA 1
ATOM 2871 C C . ILE B 1 50 ? 13.766 -14.797 -21.734 1 93.12 50 ILE B C 1
ATOM 2873 O O . ILE B 1 50 ? 14.414 -15.828 -21.531 1 93.12 50 ILE B O 1
ATOM 2877 N N . PRO B 1 51 ? 14.305 -13.617 -21.906 1 91.06 51 PRO B N 1
ATOM 2878 C CA . PRO B 1 51 ? 13.625 -12.422 -22.406 1 91.06 51 PRO B CA 1
ATOM 2879 C C . PRO B 1 51 ? 13.094 -12.602 -23.828 1 91.06 51 PRO B C 1
ATOM 2881 O O . PRO B 1 51 ? 13.422 -13.594 -24.484 1 91.06 51 PRO B O 1
ATOM 2884 N N . PRO B 1 52 ? 12.25 -11.734 -24.203 1 94.19 52 PRO B N 1
ATOM 2885 C CA . PRO B 1 52 ? 11.719 -11.852 -25.562 1 94.19 52 PRO B CA 1
ATOM 2886 C C . PRO B 1 52 ? 12.812 -12 -26.625 1 94.19 52 PRO B C 1
ATOM 2888 O O . PRO B 1 52 ? 13.859 -11.352 -26.531 1 94.19 52 PRO B O 1
ATOM 2891 N N . GLY B 1 53 ? 12.555 -12.883 -27.531 1 94 53 GLY B N 1
ATOM 2892 C CA . GLY B 1 53 ? 13.516 -13.086 -28.609 1 94 53 GLY B CA 1
ATOM 2893 C C . GLY B 1 53 ? 14.5 -14.203 -28.328 1 94 53 GLY B C 1
ATOM 2894 O O . GLY B 1 53 ? 15.289 -14.57 -29.203 1 94 53 GLY B O 1
ATOM 2895 N N . HIS B 1 54 ? 14.453 -14.797 -27.234 1 95.06 54 HIS B N 1
ATOM 2896 C CA . HIS B 1 54 ? 15.336 -15.891 -26.859 1 95.06 54 HIS B CA 1
ATOM 2897 C C . HIS B 1 54 ? 14.578 -17.219 -26.797 1 95.06 54 HIS B C 1
ATOM 2899 O O . HIS B 1 54 ? 13.438 -17.266 -26.344 1 95.06 54 HIS B O 1
ATOM 2905 N N . VAL B 1 55 ? 15.25 -18.172 -27.312 1 96 55 VAL B N 1
ATOM 2906 C CA . VAL B 1 55 ? 14.664 -19.516 -27.219 1 96 55 VAL B CA 1
ATOM 2907 C C . VAL B 1 55 ? 14.5 -19.891 -25.75 1 96 55 VAL B C 1
ATOM 2909 O O . VAL B 1 55 ? 15.469 -19.859 -24.984 1 96 55 VAL B O 1
ATOM 2912 N N . THR B 1 56 ? 13.328 -20.234 -25.344 1 96.31 56 THR B N 1
ATOM 2913 C CA . THR B 1 56 ? 13 -20.453 -23.938 1 96.31 56 THR B CA 1
ATOM 2914 C C . THR B 1 56 ? 12.289 -21.781 -23.734 1 96.31 56 THR B C 1
ATOM 2916 O O . THR B 1 56 ? 11.25 -22.031 -24.359 1 96.31 56 THR B O 1
ATOM 2919 N N . ALA B 1 57 ? 12.922 -22.656 -22.922 1 97.69 57 ALA B N 1
ATOM 2920 C CA . ALA B 1 57 ? 12.18 -23.828 -22.453 1 97.69 57 ALA B CA 1
ATOM 2921 C C . ALA B 1 57 ? 11.148 -23.438 -21.391 1 97.69 57 ALA B C 1
ATOM 2923 O O . ALA B 1 57 ? 11.422 -22.594 -20.531 1 97.69 57 ALA B O 1
ATOM 2924 N N . ILE B 1 58 ? 9.922 -24.031 -21.453 1 98.19 58 ILE B N 1
ATOM 2925 C CA . ILE B 1 58 ? 8.867 -23.578 -20.547 1 98.19 58 ILE B CA 1
ATOM 2926 C C . ILE B 1 58 ? 8.359 -24.75 -19.719 1 98.19 58 ILE B C 1
ATOM 2928 O O . ILE B 1 58 ? 8.773 -25.891 -19.906 1 98.19 58 ILE B O 1
ATOM 2932 N N . GLY B 1 59 ? 7.5 -24.422 -18.766 1 98.25 59 GLY B N 1
ATOM 2933 C CA . GLY B 1 59 ? 7 -25.344 -17.75 1 98.25 59 GLY B CA 1
ATOM 2934 C C . GLY B 1 59 ? 7.73 -25.234 -16.422 1 98.25 59 GLY B C 1
ATOM 2935 O O . GLY B 1 59 ? 8.961 -25.172 -16.391 1 98.25 59 GLY B O 1
ATOM 2936 N N . HIS B 1 60 ? 6.941 -25.141 -15.32 1 98.25 60 HIS B N 1
ATOM 2937 C CA . HIS B 1 60 ? 7.625 -24.984 -14.039 1 98.25 60 HIS B CA 1
ATOM 2938 C C . HIS B 1 60 ? 6.793 -25.562 -12.898 1 98.25 60 HIS B C 1
ATOM 2940 O O . HIS B 1 60 ? 7.141 -25.375 -11.727 1 98.25 60 HIS B O 1
ATOM 2946 N N . GLU B 1 61 ? 5.707 -26.203 -13.172 1 98.44 61 GLU B N 1
ATOM 2947 C CA . GLU B 1 61 ? 4.887 -26.922 -12.203 1 98.44 61 GLU B CA 1
ATOM 2948 C C . GLU B 1 61 ? 4.996 -28.438 -12.414 1 98.44 61 GLU B C 1
ATOM 2950 O O . GLU B 1 61 ? 4.324 -29 -13.281 1 98.44 61 GLU B O 1
ATOM 2955 N N . ALA B 1 62 ? 5.82 -29.094 -11.594 1 98.25 62 ALA B N 1
ATOM 2956 C CA . ALA B 1 62 ? 6.105 -30.469 -12.008 1 98.25 62 ALA B CA 1
ATOM 2957 C C . ALA B 1 62 ? 6.336 -31.359 -10.797 1 98.25 62 ALA B C 1
ATOM 2959 O O . ALA B 1 62 ? 6.828 -30.906 -9.758 1 98.25 62 ALA B O 1
ATOM 2960 N N . ALA B 1 63 ? 5.977 -32.625 -10.938 1 98.81 63 ALA B N 1
ATOM 2961 C CA . ALA B 1 63 ? 6.191 -33.688 -9.961 1 98.81 63 ALA B CA 1
ATOM 2962 C C . ALA B 1 63 ? 6.613 -35 -10.641 1 98.81 63 ALA B C 1
ATOM 2964 O O . ALA B 1 63 ? 6.195 -35.281 -11.766 1 98.81 63 ALA B O 1
ATOM 2965 N N . GLY B 1 64 ? 7.402 -35.75 -9.977 1 98.69 64 GLY B N 1
ATOM 2966 C CA . GLY B 1 64 ? 7.875 -37 -10.531 1 98.69 64 GLY B CA 1
ATOM 2967 C C . GLY B 1 64 ? 8.742 -37.781 -9.562 1 98.69 64 GLY B C 1
ATOM 2968 O O . GLY B 1 64 ? 8.555 -37.688 -8.344 1 98.69 64 GLY B O 1
ATOM 2969 N N . ILE B 1 65 ? 9.57 -38.594 -10.18 1 98.62 65 ILE B N 1
ATOM 2970 C CA . ILE B 1 65 ? 10.414 -39.5 -9.406 1 98.62 65 ILE B CA 1
ATOM 2971 C C . ILE B 1 65 ? 11.883 -39.25 -9.742 1 98.62 65 ILE B C 1
ATOM 2973 O O . ILE B 1 65 ? 12.25 -39.125 -10.914 1 98.62 65 ILE B O 1
ATOM 2977 N N . VAL B 1 66 ? 12.695 -39.219 -8.672 1 98.81 66 VAL B N 1
ATOM 2978 C CA . VAL B 1 66 ? 14.125 -39.031 -8.891 1 98.81 66 VAL B CA 1
ATOM 2979 C C . VAL B 1 66 ? 14.703 -40.25 -9.617 1 98.81 66 VAL B C 1
ATOM 2981 O O . VAL B 1 66 ? 14.555 -41.375 -9.164 1 98.81 66 VAL B O 1
ATOM 2984 N N . MET B 1 67 ? 15.383 -40 -10.711 1 98.5 67 MET B N 1
ATOM 2985 C CA . MET B 1 67 ? 15.883 -41.094 -11.523 1 98.5 67 MET B CA 1
ATOM 2986 C C . MET B 1 67 ? 17.406 -41.125 -11.531 1 98.5 67 MET B C 1
ATOM 2988 O O . MET B 1 67 ? 18.016 -42.188 -11.781 1 98.5 67 MET B O 1
ATOM 2992 N N . GLU B 1 68 ? 18.031 -40 -11.414 1 98.69 68 GLU B N 1
ATOM 2993 C CA . GLU B 1 68 ? 19.484 -39.844 -11.297 1 98.69 68 GLU B CA 1
ATOM 2994 C C . GLU B 1 68 ? 19.859 -38.906 -10.172 1 98.69 68 GLU B C 1
ATOM 2996 O O . GLU B 1 68 ? 19.141 -37.938 -9.898 1 98.69 68 GLU B O 1
ATOM 3001 N N . VAL B 1 69 ? 20.953 -39.25 -9.5 1 98.69 69 VAL B N 1
ATOM 3002 C CA . VAL B 1 69 ? 21.484 -38.406 -8.422 1 98.69 69 VAL B CA 1
ATOM 3003 C C . VAL B 1 69 ? 22.984 -38.281 -8.57 1 98.69 69 VAL B C 1
ATOM 3005 O O . VAL B 1 69 ? 23.719 -39.25 -8.68 1 98.69 69 VAL B O 1
ATOM 3008 N N . GLY B 1 70 ? 23.391 -37 -8.633 1 98.62 70 GLY B N 1
ATOM 3009 C CA . GLY B 1 70 ? 24.828 -36.75 -8.656 1 98.62 70 GLY B CA 1
ATOM 3010 C C . GLY B 1 70 ? 25.516 -37.188 -7.375 1 98.62 70 GLY B C 1
ATOM 3011 O O . GLY B 1 70 ? 24.906 -37.219 -6.309 1 98.62 70 GLY B O 1
ATOM 3012 N N . ASP B 1 71 ? 26.844 -37.312 -7.461 1 98.12 71 ASP B N 1
ATOM 3013 C CA . ASP B 1 71 ? 27.609 -37.906 -6.371 1 98.12 71 ASP B CA 1
ATOM 3014 C C . ASP B 1 71 ? 27.75 -36.938 -5.199 1 98.12 71 ASP B C 1
ATOM 3016 O O . ASP B 1 71 ? 28.094 -37.344 -4.09 1 98.12 71 ASP B O 1
ATOM 3020 N N . GLU B 1 72 ? 27.453 -35.688 -5.441 1 98.44 72 GLU B N 1
ATOM 3021 C CA . GLU B 1 72 ? 27.641 -34.688 -4.379 1 98.44 72 GLU B CA 1
ATOM 3022 C C . GLU B 1 72 ? 26.297 -34.25 -3.797 1 98.44 72 GLU B C 1
ATOM 3024 O O . GLU B 1 72 ? 26.25 -33.375 -2.928 1 98.44 72 GLU B O 1
ATOM 3029 N N . VAL B 1 73 ? 25.234 -34.875 -4.312 1 98.31 73 VAL B N 1
ATOM 3030 C CA . VAL B 1 73 ? 23.906 -34.531 -3.809 1 98.31 73 VAL B CA 1
ATOM 3031 C C . VAL B 1 73 ? 23.641 -35.312 -2.512 1 98.31 73 VAL B C 1
ATOM 3033 O O . VAL B 1 73 ? 23.906 -36.5 -2.424 1 98.31 73 VAL B O 1
ATOM 3036 N N . GLU B 1 74 ? 23.156 -34.594 -1.521 1 97.56 74 GLU B N 1
ATOM 3037 C CA . GLU B 1 74 ? 22.875 -35.219 -0.219 1 97.56 74 GLU B CA 1
ATOM 3038 C C . GLU B 1 74 ? 21.375 -35.375 -0.01 1 97.56 74 GLU B C 1
ATOM 3040 O O . GLU B 1 74 ? 20.578 -34.562 -0.463 1 97.56 74 GLU B O 1
ATOM 3045 N N . ASP B 1 75 ? 21 -36.5 0.604 1 97.56 75 ASP B N 1
ATOM 3046 C CA . ASP B 1 75 ? 19.688 -36.719 1.198 1 97.56 75 ASP B CA 1
ATOM 3047 C C . ASP B 1 75 ? 18.625 -36.906 0.12 1 97.56 75 ASP B C 1
ATOM 3049 O O . ASP B 1 75 ? 17.422 -36.875 0.412 1 97.56 75 ASP B O 1
ATOM 3053 N N . ILE B 1 76 ? 18.906 -36.906 -1.083 1 98.5 76 ILE B N 1
ATOM 3054 C CA . ILE B 1 76 ? 18.016 -37.25 -2.193 1 98.5 76 ILE B CA 1
ATOM 3055 C C . ILE B 1 76 ? 18.406 -38.594 -2.797 1 98.5 76 ILE B C 1
ATOM 3057 O O . ILE B 1 76 ? 19.594 -38.844 -3.059 1 98.5 76 ILE B O 1
ATOM 3061 N N . MET B 1 77 ? 17.453 -39.438 -3.002 1 98.12 77 MET B N 1
ATOM 3062 C CA . MET B 1 77 ? 17.75 -40.781 -3.484 1 98.12 77 MET B CA 1
ATOM 3063 C C . MET B 1 77 ? 16.922 -41.094 -4.719 1 98.12 77 MET B C 1
ATOM 3065 O O . MET B 1 77 ? 15.82 -40.594 -4.887 1 98.12 77 MET B O 1
ATOM 3069 N N . ILE B 1 78 ? 17.453 -42 -5.453 1 98.62 78 ILE B N 1
ATOM 3070 C CA . ILE B 1 78 ? 16.719 -42.531 -6.598 1 98.62 78 ILE B CA 1
ATOM 3071 C C . ILE B 1 78 ? 15.422 -43.188 -6.125 1 98.62 78 ILE B C 1
ATOM 3073 O O . ILE B 1 78 ? 15.406 -43.906 -5.117 1 98.62 78 ILE B O 1
ATOM 3077 N N . GLY B 1 79 ? 14.359 -42.844 -6.777 1 98.44 79 GLY B N 1
ATOM 3078 C CA . GLY B 1 79 ? 13.078 -43.438 -6.418 1 98.44 79 GLY B CA 1
ATOM 3079 C C . GLY B 1 79 ? 12.227 -42.5 -5.566 1 98.44 79 GLY B C 1
ATOM 3080 O O . GLY B 1 79 ? 11.023 -42.719 -5.418 1 98.44 79 GLY B O 1
ATOM 3081 N N . MET B 1 80 ? 12.828 -41.5 -5.027 1 98.44 80 MET B N 1
ATOM 3082 C CA . MET B 1 80 ? 12.094 -40.531 -4.215 1 98.44 80 MET B CA 1
ATOM 3083 C C . MET B 1 80 ? 11.07 -39.781 -5.059 1 98.44 80 MET B C 1
ATOM 3085 O O . MET B 1 80 ? 11.367 -39.344 -6.18 1 98.44 80 MET B O 1
ATOM 3089 N N . ARG B 1 81 ? 9.805 -39.688 -4.566 1 98.75 81 ARG B N 1
ATOM 3090 C CA . ARG B 1 81 ? 8.773 -38.844 -5.184 1 98.75 81 ARG B CA 1
ATOM 3091 C C . ARG B 1 81 ? 8.945 -37.375 -4.793 1 98.75 81 ARG B C 1
ATOM 3093 O O . ARG B 1 81 ? 8.977 -37.062 -3.607 1 98.75 81 ARG B O 1
ATOM 3100 N N . VAL B 1 82 ? 9.047 -36.469 -5.805 1 98.81 82 VAL B N 1
ATOM 3101 C CA . VAL B 1 82 ? 9.359 -35.094 -5.449 1 98.81 82 VAL B CA 1
ATOM 3102 C C . VAL B 1 82 ? 8.531 -34.125 -6.309 1 98.81 82 VAL B C 1
ATOM 3104 O O . VAL B 1 82 ? 8.094 -34.5 -7.398 1 98.81 82 VAL B O 1
ATOM 3107 N N . VAL B 1 83 ? 8.242 -32.969 -5.762 1 98.62 83 VAL B N 1
ATOM 3108 C CA . VAL B 1 83 ? 7.852 -31.797 -6.531 1 98.62 83 VAL B CA 1
ATOM 3109 C C . VAL B 1 83 ? 9.055 -30.875 -6.719 1 98.62 83 VAL B C 1
ATOM 3111 O O . VAL B 1 83 ? 9.93 -30.812 -5.852 1 98.62 83 VAL B O 1
ATOM 3114 N N . VAL B 1 84 ? 9.086 -30.234 -7.832 1 98 84 VAL B N 1
ATOM 3115 C CA . VAL B 1 84 ? 10.188 -29.328 -8.141 1 98 84 VAL B CA 1
ATOM 3116 C C . VAL B 1 84 ? 9.828 -27.906 -7.723 1 98 84 VAL B C 1
ATOM 3118 O O . VAL B 1 84 ? 8.703 -27.453 -7.953 1 98 84 VAL B O 1
ATOM 3121 N N . ASN B 1 85 ? 10.695 -27.234 -7.051 1 97.75 85 ASN B N 1
ATOM 3122 C CA . ASN B 1 85 ? 10.625 -25.812 -6.777 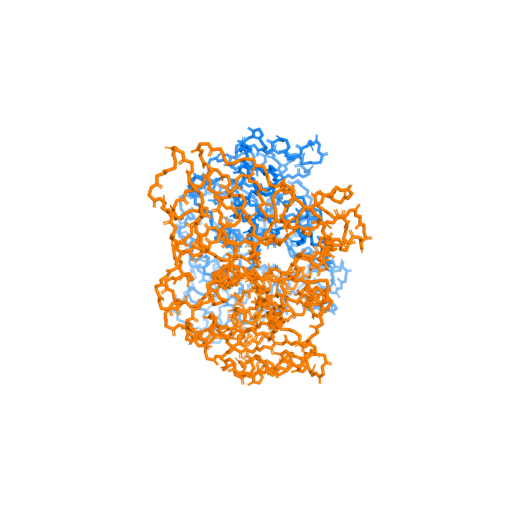1 97.75 85 ASN B CA 1
ATOM 3123 C C . ASN B 1 85 ? 11.477 -25 -7.754 1 97.75 85 ASN B C 1
ATOM 3125 O O . ASN B 1 85 ? 12.672 -24.812 -7.527 1 97.75 85 ASN B O 1
ATOM 3129 N N . PRO B 1 86 ? 10.875 -24.453 -8.742 1 95.62 86 PRO B N 1
ATOM 3130 C CA . PRO B 1 86 ? 11.656 -23.797 -9.797 1 95.62 86 PRO B CA 1
ATOM 3131 C C . PRO B 1 86 ? 12.367 -22.531 -9.312 1 95.62 86 PRO B C 1
ATOM 3133 O O . PRO B 1 86 ? 13.344 -22.109 -9.922 1 95.62 86 PRO B O 1
ATOM 3136 N N . MET B 1 87 ? 11.945 -21.938 -8.258 1 91.19 87 MET B N 1
ATOM 3137 C CA . MET B 1 87 ? 12.516 -20.688 -7.773 1 91.19 87 MET B CA 1
ATOM 3138 C C . MET B 1 87 ? 13.805 -20.938 -7.004 1 91.19 87 MET B C 1
ATOM 3140 O O . MET B 1 87 ? 14.586 -20.016 -6.777 1 91.19 87 MET B O 1
ATOM 3144 N N . GLU B 1 88 ? 13.953 -22.109 -6.539 1 92.88 88 GLU B N 1
ATOM 3145 C CA . GLU B 1 88 ? 15.133 -22.453 -5.746 1 92.88 88 GLU B CA 1
ATOM 3146 C C . GLU B 1 88 ? 16.125 -23.281 -6.559 1 92.88 88 GLU B C 1
ATOM 3148 O O . GLU B 1 88 ? 16.703 -24.234 -6.047 1 92.88 88 GLU B O 1
ATOM 3153 N N . THR B 1 89 ? 16.188 -23.016 -7.828 1 92.31 89 THR B N 1
ATOM 3154 C CA . THR B 1 89 ? 17.172 -23.594 -8.742 1 92.31 89 THR B CA 1
ATOM 3155 C C . THR B 1 89 ? 17.922 -22.484 -9.484 1 92.31 89 THR B C 1
ATOM 3157 O O . THR B 1 89 ? 17.344 -21.453 -9.836 1 92.31 89 THR B O 1
ATOM 3160 N N . PRO B 1 90 ? 19.188 -22.641 -9.672 1 90.75 90 PRO B N 1
ATOM 3161 C CA . PRO B 1 90 ? 19.9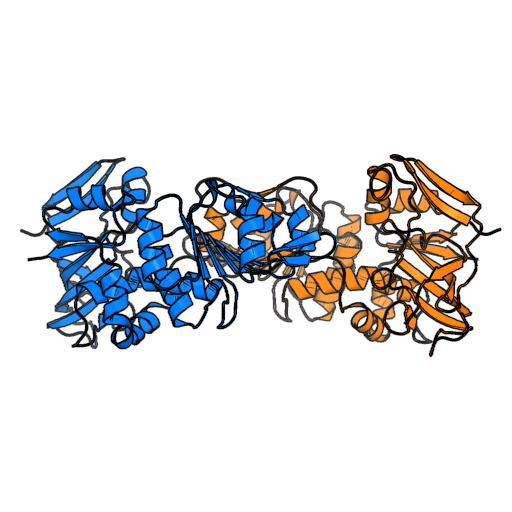38 -21.609 -10.391 1 90.75 90 PRO B CA 1
ATOM 3162 C C . PRO B 1 90 ? 19.516 -21.469 -11.852 1 90.75 90 PRO B C 1
ATOM 3164 O O . PRO B 1 90 ? 19.844 -20.484 -12.508 1 90.75 90 PRO B O 1
ATOM 3167 N N . SER B 1 91 ? 18.734 -22.484 -12.367 1 89.56 91 SER B N 1
ATOM 3168 C CA . SER B 1 91 ? 18.406 -22.5 -13.789 1 89.56 91 SER B CA 1
ATOM 3169 C C . SER B 1 91 ? 17.062 -21.844 -14.062 1 89.56 91 SER B C 1
ATOM 3171 O O . SER B 1 91 ? 16.594 -21.812 -15.203 1 89.56 91 SER B O 1
ATOM 3173 N N . ASN B 1 92 ? 16.375 -21.344 -13.117 1 90.06 92 ASN B N 1
ATOM 3174 C CA . ASN B 1 92 ? 15.086 -20.703 -13.328 1 90.06 92 ASN B CA 1
ATOM 3175 C C . ASN B 1 92 ? 14.188 -21.547 -14.219 1 90.06 92 ASN B C 1
ATOM 3177 O O . ASN B 1 92 ? 13.688 -21.062 -15.242 1 90.06 92 ASN B O 1
ATOM 3181 N N . ILE B 1 93 ? 13.93 -22.688 -13.805 1 96.38 93 ILE B N 1
ATOM 3182 C CA . ILE B 1 93 ? 13.25 -23.703 -14.602 1 96.38 93 ILE B CA 1
ATOM 3183 C C . ILE B 1 93 ? 11.953 -23.125 -15.172 1 96.38 93 ILE B C 1
ATOM 3185 O O . ILE B 1 93 ? 11.07 -22.719 -14.414 1 96.38 93 ILE B O 1
ATOM 3189 N N . GLY B 1 94 ? 11.891 -23.078 -16.469 1 96.62 94 GLY B N 1
ATOM 3190 C CA . GLY B 1 94 ? 10.688 -22.672 -17.172 1 96.62 94 GLY B CA 1
ATOM 3191 C C . GLY B 1 94 ? 10.523 -21.156 -17.266 1 96.62 94 GLY B C 1
ATOM 3192 O O . GLY B 1 94 ? 9.516 -20.672 -17.766 1 96.62 94 GLY B O 1
ATOM 3193 N N . SER B 1 95 ? 11.461 -20.422 -16.766 1 92.5 95 SER B N 1
ATOM 3194 C CA . SER B 1 95 ? 11.336 -18.969 -16.688 1 92.5 95 SER B CA 1
ATOM 3195 C C . SER B 1 95 ? 12.633 -18.281 -17.109 1 92.5 95 SER B C 1
ATOM 3197 O O . SER B 1 95 ? 13.141 -17.406 -16.406 1 92.5 95 SER B O 1
ATOM 3199 N N . GLY B 1 96 ? 13.164 -18.719 -18.25 1 90.5 96 GLY B N 1
ATOM 3200 C CA . GLY B 1 96 ? 14.297 -18.016 -18.828 1 90.5 96 GLY B CA 1
ATOM 3201 C C . GLY B 1 96 ? 15.602 -18.766 -18.688 1 90.5 96 GLY B C 1
ATOM 3202 O O . GLY B 1 96 ? 16.625 -18.359 -19.25 1 90.5 96 GLY B O 1
ATOM 3203 N N . GLY B 1 97 ? 15.711 -19.797 -17.891 1 91.62 97 GLY B N 1
ATOM 3204 C CA . GLY B 1 97 ? 16.875 -20.672 -17.828 1 91.62 97 GLY B CA 1
ATOM 3205 C C . GLY B 1 97 ? 16.875 -21.734 -18.906 1 91.62 97 GLY B C 1
ATOM 3206 O O . GLY B 1 97 ? 16.031 -21.719 -19.797 1 91.62 97 GLY B O 1
ATOM 3207 N N . PRO B 1 98 ? 17.844 -22.562 -18.797 1 93.31 98 PRO B N 1
ATOM 3208 C CA . PRO B 1 98 ? 17.984 -23.547 -19.859 1 93.31 98 PRO B CA 1
ATOM 3209 C C . PRO B 1 98 ? 17 -24.719 -19.734 1 93.31 98 PRO B C 1
ATOM 3211 O O . PRO B 1 98 ? 16.766 -25.438 -20.703 1 93.31 98 PRO B O 1
ATOM 3214 N N . GLU B 1 99 ? 16.5 -24.906 -18.562 1 96.69 99 GLU B N 1
ATOM 3215 C CA . GLU B 1 99 ? 15.625 -26.047 -18.359 1 96.69 99 GLU B CA 1
ATOM 3216 C C . GLU B 1 99 ? 14.156 -25.625 -18.297 1 96.69 99 GLU B C 1
ATOM 3218 O O . GLU B 1 99 ? 13.852 -24.516 -17.859 1 96.69 99 GLU B O 1
ATOM 3223 N N . GLY B 1 100 ? 13.242 -26.516 -18.75 1 97.81 100 GLY B N 1
ATOM 3224 C CA . GLY B 1 100 ? 11.797 -26.422 -18.625 1 97.81 100 GLY B CA 1
ATOM 3225 C C . GLY B 1 100 ? 11.141 -27.734 -18.234 1 97.81 100 GLY B C 1
ATOM 3226 O O . GLY B 1 100 ? 11.602 -28.797 -18.641 1 97.81 100 GLY B O 1
ATOM 3227 N N . ALA B 1 101 ? 10.109 -27.625 -17.578 1 98.38 101 ALA B N 1
ATOM 3228 C CA . ALA B 1 101 ? 9.523 -28.812 -16.969 1 98.38 101 ALA B CA 1
ATOM 3229 C C . ALA B 1 101 ? 8.578 -29.516 -17.938 1 98.38 101 ALA B C 1
ATOM 3231 O O . ALA B 1 101 ? 8.016 -30.562 -17.609 1 98.38 101 ALA B O 1
ATOM 3232 N N . PHE B 1 102 ? 8.328 -28.938 -19.094 1 98.62 102 PHE B N 1
ATOM 3233 C CA . PHE B 1 102 ? 7.602 -29.688 -20.125 1 98.62 102 PHE B CA 1
ATOM 3234 C C . PHE B 1 102 ? 8.539 -30.609 -20.891 1 98.62 102 PHE B C 1
ATOM 3236 O O . PHE B 1 102 ? 8.812 -30.391 -22.062 1 98.62 102 PHE B O 1
ATOM 3243 N N . THR B 1 103 ? 8.992 -31.656 -20.219 1 98.44 103 THR B N 1
ATOM 3244 C CA . THR B 1 103 ? 9.922 -32.656 -20.703 1 98.44 103 THR B CA 1
ATOM 3245 C C . THR B 1 103 ? 9.773 -33.969 -19.906 1 98.44 103 THR B C 1
ATOM 3247 O O . THR B 1 103 ? 9.289 -33.938 -18.766 1 98.44 103 THR B O 1
ATOM 3250 N N . GLN B 1 104 ? 10.164 -35.094 -20.422 1 98.12 104 GLN B N 1
ATOM 3251 C CA . GLN B 1 104 ? 10.031 -36.375 -19.75 1 98.12 104 GLN B CA 1
ATOM 3252 C C . GLN B 1 104 ? 11.039 -36.5 -18.609 1 98.12 104 GLN B C 1
ATOM 3254 O O . GLN B 1 104 ? 10.75 -37.125 -17.578 1 98.12 104 GLN B O 1
ATOM 3259 N N . GLU B 1 105 ? 12.219 -35.969 -18.844 1 98.19 105 GLU B N 1
ATOM 3260 C CA . GLU B 1 105 ? 13.312 -35.969 -17.875 1 98.19 105 GLU B CA 1
ATOM 3261 C C . GLU B 1 105 ? 13.82 -34.562 -17.562 1 98.19 105 GLU B C 1
ATOM 3263 O O . GLU B 1 105 ? 14.406 -33.906 -18.438 1 98.19 105 GLU B O 1
ATOM 3268 N N . LEU B 1 106 ? 13.648 -34.125 -16.359 1 98.38 106 LEU B N 1
ATOM 3269 C CA . LEU B 1 106 ? 14 -32.75 -16 1 98.38 106 LEU B CA 1
ATOM 3270 C C . LEU B 1 106 ? 15.305 -32.719 -15.219 1 98.38 106 LEU B C 1
ATOM 3272 O O . LEU B 1 106 ? 15.414 -33.344 -14.164 1 98.38 106 LEU B O 1
ATOM 3276 N N . LEU B 1 107 ? 16.281 -32.031 -15.75 1 98.38 107 LEU B N 1
ATOM 3277 C CA . LEU B 1 107 ? 17.516 -31.766 -15.023 1 98.38 107 LEU B CA 1
ATOM 3278 C C . LEU B 1 107 ? 17.297 -30.672 -13.984 1 98.38 107 LEU B C 1
ATOM 3280 O O . LEU B 1 107 ? 16.859 -29.562 -14.32 1 98.38 107 LEU B O 1
ATOM 3284 N N . VAL B 1 108 ? 17.516 -30.953 -12.695 1 98.44 108 VAL B N 1
ATOM 3285 C CA . VAL B 1 108 ? 17.484 -29.984 -11.609 1 98.44 108 VAL B CA 1
ATOM 3286 C C . VAL B 1 108 ? 18.891 -29.734 -11.094 1 98.44 108 VAL B C 1
ATOM 3288 O O . VAL B 1 108 ? 19.469 -30.578 -10.406 1 98.44 108 VAL B O 1
ATOM 3291 N N . ARG B 1 109 ? 19.359 -28.578 -11.391 1 97.88 109 ARG B N 1
ATOM 3292 C CA . ARG B 1 109 ? 20.75 -28.25 -11.062 1 97.88 109 ARG B CA 1
ATOM 3293 C C . ARG B 1 109 ? 20.875 -27.828 -9.602 1 97.88 109 ARG B C 1
ATOM 3295 O O . ARG B 1 109 ? 19.984 -27.188 -9.055 1 97.88 109 ARG B O 1
ATOM 3302 N N . ASP B 1 110 ? 22.016 -28.219 -9.016 1 97.81 110 ASP B N 1
ATOM 3303 C CA . ASP B 1 110 ? 22.328 -27.875 -7.629 1 97.81 110 ASP B CA 1
ATOM 3304 C C . ASP B 1 110 ? 21.156 -28.203 -6.711 1 97.81 110 ASP B C 1
ATOM 3306 O O . ASP B 1 110 ? 20.672 -27.344 -5.98 1 97.81 110 ASP B O 1
ATOM 3310 N N . ALA B 1 111 ? 20.734 -29.469 -6.816 1 98.19 111 ALA B N 1
ATOM 3311 C CA . ALA B 1 111 ? 19.531 -29.922 -6.145 1 98.19 111 ALA B CA 1
ATOM 3312 C C . ALA B 1 111 ? 19.734 -30 -4.633 1 98.19 111 ALA B C 1
ATOM 3314 O O . ALA B 1 111 ? 20.75 -30.5 -4.164 1 98.19 111 ALA B O 1
ATOM 3315 N N . LYS B 1 112 ? 18.828 -29.469 -3.934 1 97.81 112 LYS B N 1
ATOM 3316 C CA . LYS B 1 112 ? 18.812 -29.531 -2.475 1 97.81 112 LYS B CA 1
ATOM 3317 C C . LYS B 1 112 ? 17.422 -29.922 -1.966 1 97.81 112 LYS B C 1
ATOM 3319 O O . LYS B 1 112 ? 16.422 -29.312 -2.328 1 97.81 112 LYS B O 1
ATOM 3324 N N . LEU B 1 113 ? 17.422 -30.969 -1.111 1 97.44 113 LEU B N 1
ATOM 3325 C CA . LEU B 1 113 ? 16.172 -31.391 -0.496 1 97.44 113 LEU B CA 1
ATOM 3326 C C . LEU B 1 113 ? 15.594 -30.281 0.379 1 97.44 113 LEU B C 1
ATOM 3328 O O . LEU B 1 113 ? 16.312 -29.672 1.174 1 97.44 113 LEU B O 1
ATOM 3332 N N . GLY B 1 114 ? 14.32 -29.969 0.185 1 95.62 114 GLY B N 1
ATOM 3333 C CA . GLY B 1 114 ? 13.672 -28.938 0.973 1 95.62 114 GLY B CA 1
ATOM 3334 C C . GLY B 1 114 ? 13.773 -27.562 0.348 1 95.62 114 GLY B C 1
ATOM 3335 O O . GLY B 1 114 ? 13.141 -26.609 0.819 1 95.62 114 GLY B O 1
ATOM 3336 N N . ALA B 1 115 ? 14.516 -27.453 -0.722 1 95.62 115 ALA B N 1
ATOM 3337 C CA . ALA B 1 115 ? 14.68 -26.203 -1.444 1 95.62 115 ALA B CA 1
ATOM 3338 C C . ALA B 1 115 ? 14.336 -26.359 -2.922 1 95.62 115 ALA B C 1
ATOM 3340 O O . ALA B 1 115 ? 13.211 -26.094 -3.336 1 95.62 115 ALA B O 1
ATOM 3341 N N . SER B 1 116 ? 15.188 -27.078 -3.684 1 96.44 116 SER B N 1
ATOM 3342 C CA . SER B 1 116 ? 14.961 -27.25 -5.113 1 96.44 116 SER B CA 1
ATOM 3343 C C . SER B 1 116 ? 13.914 -28.328 -5.379 1 96.44 116 SER B C 1
ATOM 3345 O O . SER B 1 116 ? 13.297 -28.359 -6.445 1 96.44 116 SER B O 1
ATOM 3347 N N . VAL B 1 117 ? 13.789 -29.25 -4.379 1 97.75 117 VAL B N 1
ATOM 3348 C CA . VAL B 1 117 ? 12.766 -30.281 -4.473 1 97.75 117 VAL B CA 1
ATOM 3349 C C . VAL B 1 117 ? 12.172 -30.562 -3.094 1 97.75 117 VAL B C 1
ATOM 3351 O O . VAL B 1 117 ? 12.867 -30.438 -2.078 1 97.75 117 VAL B O 1
ATOM 3354 N N . LEU B 1 118 ? 10.922 -30.875 -3.086 1 98.44 118 LEU B N 1
ATOM 3355 C CA . LEU B 1 118 ? 10.219 -31.297 -1.877 1 98.44 118 LEU B CA 1
ATOM 3356 C C . LEU B 1 118 ? 9.68 -32.719 -2.027 1 98.44 118 LEU B C 1
ATOM 3358 O O . LEU B 1 118 ? 9.125 -33.062 -3.072 1 98.44 118 LEU B O 1
ATOM 3362 N N . PRO B 1 119 ? 9.844 -33.5 -1.005 1 98.38 119 PRO B N 1
ATOM 3363 C CA . PRO B 1 119 ? 9.289 -34.844 -1.069 1 98.38 119 PRO B CA 1
ATOM 3364 C C . PRO B 1 119 ? 7.758 -34.875 -1.048 1 98.38 119 PRO B C 1
ATOM 3366 O O . PRO B 1 119 ? 7.145 -34.062 -0.341 1 98.38 119 PRO B O 1
ATOM 3369 N N . ILE B 1 120 ? 7.18 -35.75 -1.797 1 98.44 120 ILE B N 1
ATOM 3370 C CA . ILE B 1 120 ? 5.734 -35.938 -1.835 1 98.44 120 ILE B CA 1
ATOM 3371 C C . ILE B 1 120 ? 5.328 -37.031 -0.825 1 98.44 120 ILE B C 1
ATOM 3373 O O . ILE B 1 120 ? 5.832 -38.156 -0.865 1 98.44 120 ILE B O 1
ATOM 3377 N N . PRO B 1 121 ? 4.438 -36.719 0.039 1 96.44 121 PRO B N 1
ATOM 3378 C CA . PRO B 1 121 ? 3.936 -37.75 0.922 1 96.44 121 PRO B CA 1
ATOM 3379 C C . PRO B 1 121 ? 3.34 -38.938 0.155 1 96.44 121 PRO B C 1
ATOM 3381 O O . PRO B 1 121 ? 2.791 -38.75 -0.936 1 96.44 121 PRO B O 1
ATOM 3384 N N . ASP B 1 122 ? 3.34 -40.125 0.709 1 93.31 122 ASP B N 1
ATOM 3385 C CA . ASP B 1 122 ? 2.998 -41.375 0.045 1 93.31 122 ASP B CA 1
ATOM 3386 C C . ASP B 1 122 ? 1.548 -41.375 -0.434 1 93.31 122 ASP B C 1
ATOM 3388 O O . ASP B 1 122 ? 1.232 -41.938 -1.491 1 93.31 122 ASP B O 1
ATOM 3392 N N . ASP B 1 123 ? 0.699 -40.688 0.256 1 95.31 123 ASP B N 1
ATOM 3393 C CA . ASP B 1 123 ? -0.723 -40.781 -0.057 1 95.31 123 ASP B CA 1
ATOM 3394 C C . ASP B 1 123 ? -1.17 -39.625 -0.947 1 95.31 123 ASP B C 1
ATOM 3396 O O . ASP B 1 123 ? -2.363 -39.469 -1.219 1 95.31 123 ASP B O 1
ATOM 3400 N N . ILE B 1 124 ? -0.209 -38.875 -1.5 1 98.25 124 ILE B N 1
ATOM 3401 C CA . ILE B 1 124 ? -0.553 -37.75 -2.354 1 98.25 124 ILE B CA 1
ATOM 3402 C C . ILE B 1 124 ? -0.268 -38.094 -3.812 1 98.25 124 ILE B C 1
ATOM 3404 O O . ILE B 1 124 ? 0.87 -38.406 -4.172 1 98.25 124 ILE B O 1
ATOM 3408 N N . PRO B 1 125 ? -1.293 -38.062 -4.66 1 98.44 125 PRO B N 1
ATOM 3409 C CA . PRO B 1 125 ? -1.057 -38.281 -6.09 1 98.44 125 PRO B CA 1
ATOM 3410 C C . PRO B 1 125 ? -0.16 -37.219 -6.715 1 98.44 125 PRO B C 1
ATOM 3412 O O . PRO B 1 125 ? -0.12 -36.062 -6.234 1 98.44 125 PRO B O 1
ATOM 3415 N N . TYR B 1 126 ? 0.53 -37.562 -7.793 1 98.56 126 TYR B N 1
ATOM 3416 C CA . TYR B 1 126 ? 1.466 -36.656 -8.445 1 98.56 126 TYR B CA 1
ATOM 3417 C C . TYR B 1 126 ? 0.751 -35.406 -8.945 1 98.56 126 TYR B C 1
ATOM 3419 O O . TYR B 1 126 ? 1.292 -34.312 -8.859 1 98.56 126 TYR B O 1
ATOM 3427 N N . GLU B 1 127 ? -0.479 -35.594 -9.477 1 98.31 127 GLU B N 1
ATOM 3428 C CA . GLU B 1 127 ? -1.187 -34.438 -10.047 1 98.31 127 GLU B CA 1
ATOM 3429 C C . GLU B 1 127 ? -1.569 -33.438 -8.961 1 98.31 127 GLU B C 1
ATOM 3431 O O . GLU B 1 127 ? -1.602 -32.25 -9.203 1 98.31 127 GLU B O 1
ATOM 3436 N N . VAL B 1 128 ? -1.877 -33.938 -7.746 1 98.62 128 VAL B N 1
ATOM 3437 C CA . VAL B 1 128 ? -2.16 -33.062 -6.613 1 98.62 128 VAL B CA 1
ATOM 3438 C C . VAL B 1 128 ? -0.876 -32.375 -6.156 1 98.62 128 VAL B C 1
ATOM 3440 O O . VAL B 1 128 ? -0.86 -31.172 -5.926 1 98.62 128 VAL B O 1
ATOM 3443 N N . ALA B 1 129 ? 0.215 -33.125 -6.113 1 98.69 129 ALA B N 1
ATOM 3444 C CA . ALA B 1 129 ? 1.507 -32.594 -5.672 1 98.69 129 ALA B CA 1
ATOM 3445 C C . ALA B 1 129 ? 2.008 -31.516 -6.609 1 98.69 129 ALA B C 1
ATOM 3447 O O . ALA B 1 129 ? 2.592 -30.516 -6.164 1 98.69 129 ALA B O 1
ATOM 3448 N N . ALA B 1 130 ? 1.753 -31.672 -7.914 1 98.44 130 ALA B N 1
ATOM 3449 C CA . ALA B 1 130 ? 2.238 -30.719 -8.914 1 98.44 130 ALA B CA 1
ATOM 3450 C C . ALA B 1 130 ? 1.608 -29.344 -8.711 1 98.44 130 ALA B C 1
ATOM 3452 O O . ALA B 1 130 ? 2.121 -28.344 -9.203 1 98.44 130 ALA B O 1
ATOM 3453 N N . LEU B 1 131 ? 0.485 -29.297 -7.996 1 98.69 131 LEU B N 1
ATOM 3454 C CA . LEU B 1 131 ? -0.177 -28.031 -7.738 1 98.69 131 LEU B CA 1
ATOM 3455 C C . LEU B 1 131 ? 0.469 -27.312 -6.559 1 98.69 131 LEU B C 1
ATOM 3457 O O . LEU B 1 131 ? 0.074 -26.188 -6.215 1 98.69 131 LEU B O 1
ATOM 3461 N N . CYS B 1 1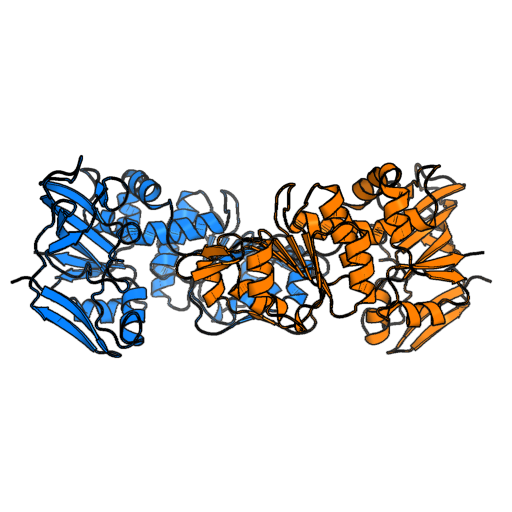32 ? 1.519 -27.859 -5.996 1 98.62 132 CYS B N 1
ATOM 3462 C CA . CYS B 1 132 ? 2.225 -27.219 -4.891 1 98.62 132 CYS B CA 1
ATOM 3463 C C . CYS B 1 132 ? 2.727 -25.844 -5.293 1 98.62 132 CYS B C 1
ATOM 3465 O O . CYS B 1 132 ? 2.531 -24.875 -4.562 1 98.62 132 CYS B O 1
ATOM 3467 N N . GLU B 1 133 ? 3.334 -25.75 -6.41 1 98.31 133 GLU B N 1
ATOM 3468 C CA . GLU B 1 133 ? 3.93 -24.5 -6.867 1 98.31 133 GLU B CA 1
ATOM 3469 C C . GLU B 1 133 ? 2.871 -23.422 -7.047 1 98.31 133 GLU B C 1
ATOM 3471 O O . GLU B 1 133 ? 2.926 -22.375 -6.398 1 98.31 133 GLU B O 1
ATOM 3476 N N . PRO B 1 134 ? 1.792 -23.594 -7.867 1 98.31 134 PRO B N 1
ATOM 3477 C CA . PRO B 1 134 ? 0.805 -22.516 -8.047 1 98.31 134 PRO B CA 1
ATOM 3478 C C . PRO B 1 134 ? 0.023 -22.234 -6.766 1 98.31 134 PRO B C 1
ATOM 3480 O O . PRO B 1 134 ? -0.395 -21.094 -6.543 1 98.31 134 PRO B O 1
ATOM 3483 N N . LEU B 1 135 ? -0.174 -23.266 -5.938 1 98.75 135 LEU B N 1
ATOM 3484 C CA . LEU B 1 135 ? -0.874 -23.031 -4.68 1 98.75 135 LEU B CA 1
ATOM 3485 C C . LEU B 1 135 ? 0.004 -22.25 -3.709 1 98.75 135 LEU B C 1
ATOM 3487 O O . LEU B 1 135 ? -0.504 -21.562 -2.812 1 98.75 135 LEU B O 1
ATOM 3491 N N . ALA B 1 136 ? 1.336 -22.391 -3.895 1 98.62 136 ALA B N 1
ATOM 3492 C CA . ALA B 1 136 ? 2.246 -21.562 -3.115 1 98.62 136 ALA B CA 1
ATOM 3493 C C . ALA B 1 136 ? 2.156 -20.094 -3.549 1 98.62 136 ALA B C 1
ATOM 3495 O O . ALA B 1 136 ? 2.188 -19.188 -2.713 1 98.62 136 ALA B O 1
ATOM 3496 N N . VAL B 1 137 ? 2.025 -19.844 -4.832 1 98.12 137 VAL B N 1
ATOM 3497 C CA . VAL B 1 137 ? 1.797 -18.484 -5.348 1 98.12 137 VAL B CA 1
ATOM 3498 C C . VAL B 1 137 ? 0.532 -17.906 -4.723 1 98.12 137 VAL B C 1
ATOM 3500 O O . VAL B 1 137 ? 0.545 -16.781 -4.215 1 98.12 137 VAL B O 1
ATOM 3503 N N . ALA B 1 138 ? -0.543 -18.688 -4.754 1 98.69 138 ALA B N 1
ATOM 3504 C CA . ALA B 1 138 ? -1.832 -18.25 -4.219 1 98.69 138 ALA B CA 1
ATOM 3505 C C . ALA B 1 138 ? -1.734 -17.953 -2.725 1 98.69 138 ALA B C 1
ATOM 3507 O O . ALA B 1 138 ? -2.225 -16.922 -2.258 1 98.69 138 ALA B O 1
ATOM 3508 N N . MET B 1 139 ? -1.076 -18.875 -2.033 1 98.62 139 MET B N 1
ATOM 3509 C CA . MET B 1 139 ? -0.947 -18.703 -0.589 1 98.62 139 MET B CA 1
ATOM 3510 C C . MET B 1 139 ? -0.167 -17.438 -0.257 1 98.62 139 MET B C 1
ATOM 3512 O O . MET B 1 139 ? -0.526 -16.703 0.668 1 98.62 139 MET B O 1
ATOM 3516 N N . HIS B 1 140 ? 0.882 -17.203 -1.016 1 98.44 140 HIS B N 1
ATOM 3517 C CA . HIS B 1 140 ? 1.688 -16 -0.783 1 98.44 140 HIS B CA 1
ATOM 3518 C C . HIS B 1 140 ? 0.854 -14.742 -0.94 1 98.44 140 HIS B C 1
ATOM 3520 O O . HIS B 1 140 ? 0.964 -13.812 -0.131 1 98.44 140 HIS B O 1
ATOM 3526 N N . GLY B 1 141 ? 0.045 -14.672 -1.965 1 98.19 141 GLY B N 1
ATOM 3527 C CA . GLY B 1 141 ? -0.854 -13.547 -2.152 1 98.19 141 GLY B CA 1
ATOM 3528 C C . GLY B 1 141 ? -1.814 -13.344 -0.995 1 98.19 141 GLY B C 1
ATOM 3529 O O . GLY B 1 141 ? -2.01 -12.227 -0.528 1 98.19 141 GLY B O 1
ATOM 3530 N N . VAL B 1 142 ? -2.398 -14.461 -0.523 1 98.5 142 VAL B N 1
ATOM 3531 C CA . VAL B 1 142 ? -3.328 -14.398 0.601 1 98.5 142 VAL B CA 1
ATOM 3532 C C . VAL B 1 142 ? -2.592 -13.938 1.854 1 98.5 142 VAL B C 1
ATOM 3534 O O . VAL B 1 142 ? -3.119 -13.133 2.629 1 98.5 142 VAL B O 1
ATOM 3537 N N . ASN B 1 143 ? -1.345 -14.461 2.053 1 98.31 143 ASN B N 1
ATOM 3538 C CA . ASN B 1 143 ? -0.53 -14.023 3.182 1 98.31 143 ASN B CA 1
ATOM 3539 C C . ASN B 1 143 ? -0.271 -12.516 3.139 1 98.31 143 ASN B C 1
ATOM 3541 O O . ASN B 1 143 ? -0.393 -11.836 4.156 1 98.31 143 ASN B O 1
ATOM 3545 N N . ARG B 1 144 ? 0.044 -12.023 1.949 1 98.06 144 ARG B N 1
ATOM 3546 C CA . ARG B 1 144 ? 0.369 -10.609 1.783 1 98.06 144 ARG B CA 1
ATOM 3547 C C . ARG B 1 144 ? -0.868 -9.742 1.971 1 98.06 144 ARG B C 1
ATOM 3549 O O . ARG B 1 144 ? -0.755 -8.547 2.262 1 98.06 144 ARG B O 1
ATOM 3556 N N . ALA B 1 145 ? -2.043 -10.312 1.783 1 97.56 145 ALA B N 1
ATOM 3557 C CA . ALA B 1 145 ? -3.293 -9.602 2.059 1 97.56 145 ALA B CA 1
ATOM 3558 C C . ALA B 1 145 ? -3.537 -9.492 3.561 1 97.56 145 ALA B C 1
ATOM 3560 O O . ALA B 1 145 ? -4.402 -8.727 3.998 1 97.56 145 ALA B O 1
ATOM 3561 N N . ASN B 1 146 ? -2.795 -10.258 4.359 1 97.31 146 ASN B N 1
ATOM 3562 C CA . ASN B 1 146 ? -2.9 -10.242 5.812 1 97.31 146 ASN B CA 1
ATOM 3563 C C . ASN B 1 146 ? -4.332 -10.5 6.273 1 97.31 146 ASN B C 1
ATOM 3565 O O . ASN B 1 146 ? -4.879 -9.742 7.074 1 97.31 146 ASN B O 1
ATOM 3569 N N . VAL B 1 147 ? -4.965 -11.508 5.699 1 97.12 147 VAL B N 1
ATOM 3570 C CA . VAL B 1 147 ? -6.348 -11.852 6.012 1 97.12 147 VAL B CA 1
ATOM 3571 C C . VAL B 1 147 ? -6.383 -12.898 7.125 1 97.12 147 VAL B C 1
ATOM 3573 O O . VAL B 1 147 ? -5.527 -13.781 7.184 1 97.12 147 VAL B O 1
ATOM 3576 N N . LYS B 1 148 ? -7.309 -12.758 8.008 1 96.44 148 LYS B N 1
ATOM 3577 C CA . LYS B 1 148 ? -7.578 -13.703 9.086 1 96.44 148 LYS B CA 1
ATOM 3578 C C . LYS B 1 148 ? -9.039 -14.148 9.07 1 96.44 148 LYS B C 1
ATOM 3580 O O . LYS B 1 148 ? -9.859 -13.57 8.359 1 96.44 148 LYS B O 1
ATOM 3585 N N . ALA B 1 149 ? -9.234 -15.203 9.867 1 97.19 149 ALA B N 1
ATOM 3586 C CA . ALA B 1 149 ? -10.609 -15.664 10 1 97.19 149 ALA B CA 1
ATOM 3587 C C . ALA B 1 149 ? -11.531 -14.523 10.453 1 97.19 149 ALA B C 1
ATOM 3589 O O . ALA B 1 149 ? -11.188 -13.766 11.359 1 97.19 149 ALA B O 1
ATOM 3590 N N . GLY B 1 150 ? -12.633 -14.336 9.789 1 96.19 150 GLY B N 1
ATOM 3591 C CA . GLY B 1 150 ? -13.578 -13.281 10.117 1 96.19 150 GLY B CA 1
ATOM 3592 C C . GLY B 1 150 ? -13.516 -12.109 9.164 1 96.19 150 GLY B C 1
ATOM 3593 O O . GLY B 1 150 ? -14.453 -11.305 9.102 1 96.19 150 GLY B O 1
ATOM 3594 N N . ASP B 1 151 ? -12.438 -11.984 8.461 1 98.38 151 ASP B N 1
ATOM 3595 C CA . ASP B 1 151 ? -12.32 -10.906 7.484 1 98.38 151 ASP B CA 1
ATOM 3596 C C . ASP B 1 151 ? -13.281 -11.109 6.32 1 98.38 151 ASP B C 1
ATOM 3598 O O . ASP B 1 151 ? -13.523 -12.242 5.898 1 98.38 151 ASP B O 1
ATOM 3602 N N . LYS B 1 152 ? -13.844 -10.047 5.848 1 98.81 152 LYS B N 1
ATOM 3603 C CA . LYS B 1 152 ? -14.609 -10.008 4.602 1 98.81 152 LYS B CA 1
ATOM 3604 C C . LYS B 1 152 ? -13.703 -9.734 3.406 1 98.81 152 LYS B C 1
ATOM 3606 O O . LYS B 1 152 ? -13.039 -8.703 3.355 1 98.81 152 LYS B O 1
ATOM 3611 N N . VAL B 1 153 ? -13.703 -10.688 2.41 1 98.94 153 VAL B N 1
ATOM 3612 C CA . VAL B 1 153 ? -12.68 -10.625 1.376 1 98.94 153 VAL B CA 1
ATOM 3613 C C . VAL B 1 153 ? -13.328 -10.68 -0.004 1 98.94 153 VAL B C 1
ATOM 3615 O O . VAL B 1 153 ? -14.289 -11.43 -0.213 1 98.94 153 VAL B O 1
ATOM 3618 N N . VAL B 1 154 ? -12.828 -9.859 -0.917 1 98.94 154 VAL B N 1
ATOM 3619 C CA . VAL B 1 154 ? -13.219 -9.898 -2.322 1 98.94 154 VAL B CA 1
ATOM 3620 C C . VAL B 1 154 ? -12.031 -10.32 -3.18 1 98.94 154 VAL B C 1
ATOM 3622 O O . VAL B 1 154 ? -10.93 -9.773 -3.041 1 98.94 154 VAL B O 1
ATOM 3625 N N . VAL B 1 155 ? -12.188 -11.305 -4.023 1 98.94 155 VAL B N 1
ATOM 3626 C CA . VAL B 1 155 ? -11.148 -11.75 -4.945 1 98.94 155 VAL B CA 1
ATOM 3627 C C . VAL B 1 155 ? -11.586 -11.484 -6.383 1 98.94 155 VAL B C 1
ATOM 3629 O O . VAL B 1 155 ? -12.617 -11.984 -6.828 1 98.94 155 VAL B O 1
ATOM 3632 N N . PHE B 1 156 ? -10.805 -10.641 -7.09 1 98.88 156 PHE B N 1
ATOM 3633 C CA . PHE B 1 156 ? -11.016 -10.398 -8.516 1 98.88 156 PHE B CA 1
ATOM 3634 C C . PHE B 1 156 ? -10.25 -11.414 -9.352 1 98.88 156 PHE B C 1
ATOM 3636 O O . PHE B 1 156 ? -9.016 -11.383 -9.414 1 98.88 156 PHE B O 1
ATOM 3643 N N . GLY B 1 157 ? -10.953 -12.297 -10.086 1 98.31 157 GLY B N 1
ATOM 3644 C CA . GLY B 1 157 ? -10.32 -13.305 -10.922 1 98.31 157 GLY B CA 1
ATOM 3645 C C . GLY B 1 157 ? -10.383 -14.695 -10.32 1 98.31 157 GLY B C 1
ATOM 3646 O O . GLY B 1 157 ? -9.891 -14.93 -9.219 1 98.31 157 GLY B O 1
ATOM 3647 N N . CYS B 1 158 ? -10.977 -15.562 -11.109 1 98.31 158 CYS B N 1
ATOM 3648 C CA . CYS B 1 158 ? -11.141 -16.938 -10.656 1 98.31 158 CYS B CA 1
ATOM 3649 C C . CYS B 1 158 ? -10.438 -17.922 -11.594 1 98.31 158 CYS B C 1
ATOM 3651 O O . CYS B 1 158 ? -10.977 -18.984 -11.914 1 98.31 158 CYS B O 1
ATOM 3653 N N . GLY B 1 159 ? -9.305 -17.438 -12.141 1 97.25 159 GLY B N 1
ATOM 3654 C CA . GLY B 1 159 ? -8.406 -18.375 -12.789 1 97.25 159 GLY B CA 1
ATOM 3655 C C . GLY B 1 159 ? -7.719 -19.312 -11.82 1 97.25 159 GLY B C 1
ATOM 3656 O O . GLY B 1 159 ? -8.086 -19.375 -10.641 1 97.25 159 GLY B O 1
ATOM 3657 N N . PRO B 1 160 ? -6.707 -20.031 -12.289 1 97.12 160 PRO B N 1
ATOM 3658 C CA . PRO B 1 160 ? -6.066 -21.031 -11.438 1 97.12 160 PRO B CA 1
ATOM 3659 C C . PRO B 1 160 ? -5.531 -20.438 -10.133 1 97.12 160 PRO B C 1
ATOM 3661 O O . PRO B 1 160 ? -5.762 -21 -9.062 1 97.12 160 PRO B O 1
ATOM 3664 N N . ILE B 1 161 ? -4.836 -19.328 -10.219 1 97.94 161 ILE B N 1
ATOM 3665 C CA . ILE B 1 161 ? -4.27 -18.719 -9.023 1 97.94 161 ILE B CA 1
ATOM 3666 C C . ILE B 1 161 ? -5.391 -18.188 -8.141 1 97.94 161 ILE B C 1
ATOM 3668 O O . ILE B 1 161 ? -5.355 -18.359 -6.918 1 97.94 161 ILE B O 1
ATOM 3672 N N . GLY B 1 162 ? -6.379 -17.531 -8.773 1 98.56 162 GLY B N 1
ATOM 3673 C CA . GLY B 1 162 ? -7.523 -17.047 -8.016 1 98.56 162 GLY B CA 1
ATOM 3674 C C . GLY B 1 162 ? -8.266 -18.156 -7.289 1 98.56 162 GLY B C 1
ATOM 3675 O O . GLY B 1 162 ? -8.641 -18 -6.121 1 98.56 162 GLY B O 1
ATOM 3676 N N . LEU B 1 163 ? -8.523 -19.25 -7.953 1 98.69 163 LEU B N 1
ATOM 3677 C CA . LEU B 1 163 ? -9.172 -20.391 -7.32 1 98.69 163 LEU B CA 1
ATOM 3678 C C . LEU B 1 163 ? -8.344 -20.906 -6.148 1 98.69 163 LEU B C 1
ATOM 3680 O O . LEU B 1 163 ? -8.891 -21.297 -5.113 1 98.69 163 LEU B O 1
ATOM 3684 N N . GLY B 1 164 ? -6.996 -20.922 -6.352 1 98.75 164 GLY B N 1
ATOM 3685 C CA . GLY B 1 164 ? -6.125 -21.266 -5.234 1 98.75 164 GLY B CA 1
ATOM 3686 C C . GLY B 1 164 ? -6.285 -20.328 -4.051 1 98.75 164 GLY B C 1
ATOM 3687 O O . GLY B 1 164 ? -6.316 -20.781 -2.902 1 98.75 164 GLY B O 1
ATOM 3688 N N . MET B 1 165 ? -6.379 -19.031 -4.309 1 98.75 165 MET B N 1
ATOM 3689 C CA . MET B 1 165 ? -6.555 -18.062 -3.236 1 98.75 165 MET B CA 1
ATOM 3690 C C . MET B 1 165 ? -7.883 -18.281 -2.52 1 98.75 165 MET B C 1
ATOM 3692 O O . MET B 1 165 ? -7.945 -18.234 -1.289 1 98.75 165 MET B O 1
ATOM 3696 N N . LEU B 1 166 ? -8.938 -18.516 -3.312 1 98.81 166 LEU B N 1
ATOM 3697 C CA . LEU B 1 166 ? -10.25 -18.781 -2.721 1 98.81 166 LEU B CA 1
ATOM 3698 C C . LEU B 1 166 ? -10.195 -20.016 -1.822 1 98.81 166 LEU B C 1
ATOM 3700 O O . LEU B 1 166 ? -10.734 -20 -0.715 1 98.81 166 LEU B O 1
ATOM 3704 N N . MET B 1 167 ? -9.539 -21.016 -2.252 1 98.69 167 MET B N 1
ATOM 3705 C CA . MET B 1 167 ? -9.398 -22.234 -1.455 1 98.69 167 MET B CA 1
ATOM 3706 C C . MET B 1 167 ? -8.703 -21.938 -0.127 1 98.69 167 MET B C 1
ATOM 3708 O O . MET B 1 167 ? -9.164 -22.375 0.928 1 98.69 167 MET B O 1
ATOM 3712 N N . TRP B 1 168 ? -7.574 -21.188 -0.19 1 98.62 168 TRP B N 1
ATOM 3713 C CA . TRP B 1 168 ? -6.828 -20.859 1.022 1 98.62 168 TRP B CA 1
ATOM 3714 C C . TRP B 1 168 ? -7.66 -20 1.963 1 98.62 168 TRP B C 1
ATOM 3716 O O . TRP B 1 168 ? -7.598 -20.172 3.184 1 98.62 168 TRP B O 1
ATOM 3726 N N . LEU B 1 169 ? -8.414 -19 1.408 1 98.69 169 LEU B N 1
ATOM 3727 C CA . LEU B 1 169 ? -9.25 -18.141 2.236 1 98.69 169 LEU B CA 1
ATOM 3728 C C . LEU B 1 169 ? -10.289 -18.969 2.998 1 98.69 169 LEU B C 1
ATOM 3730 O O . LEU B 1 169 ? -10.453 -18.797 4.207 1 98.69 169 LEU B O 1
ATOM 3734 N N . VAL B 1 170 ? -10.992 -19.875 2.283 1 98.12 170 VAL B N 1
ATOM 3735 C CA . VAL B 1 170 ? -11.992 -20.734 2.904 1 98.12 170 VAL B CA 1
ATOM 3736 C C . VAL B 1 170 ? -11.32 -21.641 3.934 1 98.12 170 VAL B C 1
ATOM 3738 O O . VAL B 1 170 ? -11.828 -21.812 5.047 1 98.12 170 VAL B O 1
ATOM 3741 N N . ASP B 1 171 ? -10.172 -22.156 3.613 1 97.56 171 ASP B N 1
ATOM 3742 C CA . ASP B 1 171 ? -9.43 -23.031 4.512 1 97.56 171 ASP B CA 1
ATOM 3743 C C . ASP B 1 171 ? -9.039 -22.297 5.793 1 97.56 171 ASP B C 1
ATOM 3745 O O . ASP B 1 171 ? -8.984 -22.906 6.867 1 97.56 171 ASP B O 1
ATOM 3749 N N . ARG B 1 172 ? -8.773 -20.984 5.707 1 97 172 ARG B N 1
ATOM 3750 C CA . ARG B 1 172 ? -8.359 -20.172 6.844 1 97 172 ARG B CA 1
ATOM 3751 C C . ARG B 1 172 ? -9.555 -19.781 7.703 1 97 172 ARG B C 1
ATOM 3753 O O . ARG B 1 172 ? -9.391 -19.172 8.766 1 97 172 ARG B O 1
ATOM 3760 N N . GLY B 1 173 ? -10.758 -20.047 7.23 1 97.44 173 GLY B N 1
ATOM 3761 C CA . GLY B 1 173 ? -11.945 -19.766 8.016 1 97.44 173 GLY B CA 1
ATOM 3762 C C . GLY B 1 173 ? -12.641 -18.484 7.613 1 97.44 173 GLY B C 1
ATOM 3763 O O . GLY B 1 173 ? -13.484 -17.969 8.352 1 97.44 173 GLY B O 1
ATOM 3764 N N . CYS B 1 174 ? -12.297 -17.906 6.48 1 97.94 174 CYS B N 1
ATOM 3765 C CA . CYS B 1 174 ? -13.023 -16.75 5.977 1 97.94 174 CYS B CA 1
ATOM 3766 C C . CYS B 1 174 ? -14.359 -17.156 5.375 1 97.94 174 CYS B C 1
ATOM 3768 O O . CYS B 1 174 ? -14.406 -17.844 4.355 1 97.94 174 CYS B O 1
ATOM 3770 N N . THR B 1 175 ? -15.453 -16.703 5.941 1 97.88 175 THR B N 1
ATOM 3771 C CA . THR B 1 175 ? -16.781 -17.125 5.496 1 97.88 175 THR B CA 1
ATOM 3772 C C . THR B 1 175 ? -17.391 -16.078 4.562 1 97.88 175 THR B C 1
ATOM 3774 O O . THR B 1 175 ? -18.281 -16.375 3.783 1 97.88 175 THR B O 1
ATOM 3777 N N . ASP B 1 176 ? -16.906 -14.844 4.664 1 98.56 176 ASP B N 1
ATOM 3778 C CA . ASP B 1 176 ? -17.422 -13.742 3.863 1 98.56 176 ASP B CA 1
ATOM 3779 C C . ASP B 1 176 ? -16.516 -13.43 2.684 1 98.56 176 ASP B C 1
ATOM 3781 O O . ASP B 1 176 ? -16.016 -12.312 2.557 1 98.56 176 ASP B O 1
ATOM 3785 N N . VAL B 1 177 ? -16.391 -14.438 1.81 1 98.88 177 VAL B N 1
ATOM 3786 C CA . VAL B 1 177 ? -15.562 -14.312 0.619 1 98.88 177 VAL B CA 1
ATOM 3787 C C . VAL B 1 177 ? -16.453 -14.133 -0.613 1 98.88 177 VAL B C 1
ATOM 3789 O O . VAL B 1 177 ? -17.375 -14.914 -0.846 1 98.88 177 VAL B O 1
ATOM 3792 N N . VAL B 1 178 ? -16.219 -13.078 -1.37 1 98.94 178 VAL B N 1
ATOM 3793 C CA . VAL B 1 178 ? -16.891 -12.812 -2.639 1 98.94 178 VAL B CA 1
ATOM 3794 C C . VAL B 1 178 ? -15.898 -12.977 -3.789 1 98.94 178 VAL B C 1
ATOM 3796 O O . VAL B 1 178 ? -14.82 -12.383 -3.781 1 98.94 178 VAL B O 1
ATOM 3799 N N . ALA B 1 179 ? -16.266 -13.836 -4.762 1 98.94 179 ALA B N 1
ATOM 3800 C CA . ALA B 1 179 ? -15.43 -14.086 -5.938 1 98.94 179 ALA B CA 1
ATOM 3801 C C . ALA B 1 179 ? -16 -13.398 -7.172 1 98.94 179 ALA B C 1
ATOM 3803 O O . ALA B 1 179 ? -17.203 -13.484 -7.434 1 98.94 179 ALA B O 1
ATOM 3804 N N . LEU B 1 180 ? -15.164 -12.719 -7.867 1 98.94 180 LEU B N 1
ATOM 3805 C CA . LEU B 1 180 ? -15.594 -11.992 -9.062 1 98.94 180 LEU B CA 1
ATOM 3806 C C . LEU B 1 180 ? -14.852 -12.492 -10.297 1 98.94 180 LEU B C 1
ATOM 3808 O O . LEU B 1 180 ? -13.641 -12.711 -10.258 1 98.94 180 LEU B O 1
ATOM 3812 N N . ASP B 1 181 ? -15.539 -12.711 -11.367 1 98.75 181 ASP B N 1
ATOM 3813 C CA . ASP B 1 181 ? -14.992 -13.102 -12.664 1 98.75 181 ASP B CA 1
ATOM 3814 C C . ASP B 1 181 ? -15.977 -12.789 -13.789 1 98.75 181 ASP B C 1
ATOM 3816 O O . ASP B 1 181 ? -17.172 -12.602 -13.539 1 98.75 181 ASP B O 1
ATOM 3820 N N . LEU B 1 182 ? -15.445 -12.688 -15.008 1 98 182 LEU B N 1
ATOM 3821 C CA . LEU B 1 182 ? -16.297 -12.383 -16.156 1 98 182 LEU B CA 1
ATOM 3822 C C . LEU B 1 182 ? -16.906 -13.656 -16.734 1 98 182 LEU B C 1
ATOM 3824 O O . LEU B 1 182 ? -17.906 -13.602 -17.438 1 98 182 LEU B O 1
ATOM 3828 N N . ALA B 1 183 ? -16.281 -14.844 -16.453 1 98.12 183 ALA B N 1
ATOM 3829 C CA . ALA B 1 183 ? -16.703 -16.109 -17.062 1 98.12 183 ALA B CA 1
ATOM 3830 C C . ALA B 1 183 ? -17.516 -16.938 -16.078 1 98.12 183 ALA B C 1
ATOM 3832 O O . ALA B 1 183 ? -17.062 -17.219 -14.969 1 98.12 183 ALA B O 1
ATOM 3833 N N . GLU B 1 184 ? -18.688 -17.406 -16.5 1 97.81 184 GLU B N 1
ATOM 3834 C CA . GLU B 1 184 ? -19.578 -18.172 -15.641 1 97.81 184 GLU B CA 1
ATOM 3835 C C . GLU B 1 184 ? -18.922 -19.5 -15.227 1 97.81 184 GLU B C 1
ATOM 3837 O O . GLU B 1 184 ? -19.109 -19.953 -14.094 1 97.81 184 GLU B O 1
ATOM 3842 N N . GLU B 1 185 ? -18.188 -20.094 -16.094 1 97.25 185 GLU B N 1
ATOM 3843 C CA . GLU B 1 185 ? -17.516 -21.344 -15.781 1 97.25 185 GLU B CA 1
ATOM 3844 C C . GLU B 1 185 ? -16.562 -21.188 -14.594 1 97.25 185 GLU B C 1
ATOM 3846 O O . GLU B 1 185 ? -16.484 -22.062 -13.734 1 97.25 185 GLU B O 1
ATOM 3851 N N . ARG B 1 186 ? -15.891 -20.062 -14.555 1 97.94 186 ARG B N 1
ATOM 3852 C CA . ARG B 1 186 ? -14.961 -19.766 -13.461 1 97.94 186 ARG B CA 1
ATOM 3853 C C . ARG B 1 186 ? -15.719 -19.469 -12.172 1 97.94 186 ARG B C 1
ATOM 3855 O O . ARG B 1 186 ? -15.297 -19.891 -11.094 1 97.94 186 ARG B O 1
ATOM 3862 N N . LEU B 1 187 ? -16.828 -18.812 -12.32 1 98.62 187 LEU B N 1
ATOM 3863 C CA . LEU B 1 187 ? -17.672 -18.516 -11.164 1 98.62 187 LEU B CA 1
ATOM 3864 C C . LEU B 1 187 ? -18.25 -19.781 -10.555 1 98.62 187 LEU B C 1
ATOM 3866 O O . LEU B 1 187 ? -18.344 -19.891 -9.336 1 98.62 187 LEU B O 1
ATOM 3870 N N . GLU B 1 188 ? -18.609 -20.719 -11.406 1 98.31 188 GLU B N 1
ATOM 3871 C CA . GLU B 1 188 ? -19.109 -21.984 -10.93 1 98.31 188 GLU B CA 1
ATOM 3872 C C . GLU B 1 188 ? -18.078 -22.719 -10.078 1 98.31 188 GLU B C 1
ATOM 3874 O O . GLU B 1 188 ? -18.406 -23.281 -9.039 1 98.31 188 GLU B O 1
ATOM 3879 N N . ARG B 1 189 ? -16.875 -22.672 -10.5 1 97.81 189 ARG B N 1
ATOM 3880 C CA . ARG B 1 189 ? -15.789 -23.297 -9.742 1 97.81 189 ARG B CA 1
ATOM 3881 C C . ARG B 1 189 ? -15.57 -22.594 -8.414 1 97.81 189 ARG B C 1
ATOM 3883 O O . ARG B 1 189 ? -15.289 -23.234 -7.398 1 97.81 189 ARG B O 1
ATOM 3890 N N . ALA B 1 190 ? -15.656 -21.281 -8.438 1 98.56 190 ALA B N 1
ATOM 3891 C CA . ALA B 1 190 ? -15.531 -20.516 -7.203 1 98.56 190 ALA B CA 1
ATOM 3892 C C . ALA B 1 190 ? -16.625 -20.891 -6.207 1 98.56 190 ALA B C 1
ATOM 3894 O O . ALA B 1 190 ? -16.344 -21.109 -5.027 1 98.56 190 ALA B O 1
ATOM 3895 N N . ARG B 1 191 ? -17.875 -21.016 -6.699 1 98.56 191 ARG B N 1
ATOM 3896 C CA . ARG B 1 191 ? -19 -21.422 -5.848 1 98.56 191 ARG B CA 1
ATOM 3897 C C . ARG B 1 191 ? -18.75 -22.797 -5.246 1 98.56 191 ARG B C 1
ATOM 3899 O O . ARG B 1 191 ? -19.062 -23.031 -4.074 1 98.56 191 ARG B O 1
ATOM 3906 N N . ALA B 1 192 ? -18.203 -23.641 -6.027 1 97.94 192 ALA B N 1
ATOM 3907 C CA . ALA B 1 192 ? -17.953 -25 -5.586 1 97.94 192 ALA B CA 1
ATOM 3908 C C . ALA B 1 192 ? -16.938 -25.047 -4.453 1 97.94 192 ALA B C 1
ATOM 3910 O O . ALA B 1 192 ? -16.875 -26.016 -3.691 1 97.94 192 ALA B O 1
ATOM 3911 N N . LEU B 1 193 ? -16.125 -24 -4.293 1 97.88 193 LEU B N 1
ATOM 3912 C CA . LEU B 1 193 ? -15.117 -23.938 -3.242 1 97.88 193 LEU B CA 1
ATOM 3913 C C . LEU B 1 193 ? -15.719 -23.438 -1.938 1 97.88 193 LEU B C 1
ATOM 3915 O O . LEU B 1 193 ? -15.055 -23.438 -0.898 1 97.88 193 LEU B O 1
ATOM 3919 N N . GLY B 1 194 ? -16.922 -22.875 -2.012 1 97.75 194 GLY B N 1
ATOM 3920 C CA . GLY B 1 194 ? -17.625 -22.516 -0.787 1 97.75 194 GLY B CA 1
ATOM 3921 C C . GLY B 1 194 ? -17.578 -21.031 -0.499 1 97.75 194 GLY B C 1
ATOM 3922 O O . GLY B 1 194 ? -17.688 -20.609 0.656 1 97.75 194 GLY B O 1
ATOM 3923 N N . VAL B 1 195 ? -17.359 -20.172 -1.49 1 98.56 195 VAL B N 1
ATOM 3924 C CA . VAL B 1 195 ? -17.391 -18.734 -1.271 1 98.56 195 VAL B CA 1
ATOM 3925 C C . VAL B 1 195 ? -18.828 -18.281 -0.999 1 98.56 195 VAL B C 1
ATOM 3927 O O . VAL B 1 195 ? -19.781 -18.969 -1.368 1 98.56 195 VAL B O 1
ATOM 3930 N N . ARG B 1 196 ? -19.031 -17.203 -0.341 1 98.5 196 ARG B N 1
ATOM 3931 C CA . ARG B 1 196 ? -20.344 -16.672 0.013 1 98.5 196 ARG B CA 1
ATOM 3932 C C . ARG B 1 196 ? -21.125 -16.281 -1.232 1 98.5 196 ARG B C 1
ATOM 3934 O O . ARG B 1 196 ? -22.344 -16.5 -1.311 1 98.5 196 ARG B O 1
ATOM 3941 N N . ALA B 1 197 ? -20.391 -15.656 -2.205 1 98.88 197 ALA B N 1
ATOM 3942 C CA . ALA B 1 197 ? -21 -15.203 -3.453 1 98.88 197 ALA B CA 1
ATOM 3943 C C . ALA B 1 197 ? -19.969 -15.156 -4.578 1 98.88 197 ALA B C 1
ATOM 3945 O O . ALA B 1 197 ? -18.766 -14.992 -4.332 1 98.88 197 ALA B O 1
ATOM 3946 N N . ALA B 1 198 ? -20.453 -15.406 -5.742 1 98.81 198 ALA B N 1
ATOM 3947 C CA . ALA B 1 198 ? -19.641 -15.328 -6.957 1 98.81 198 ALA B CA 1
ATOM 3948 C C . ALA B 1 198 ? -20.453 -14.75 -8.117 1 98.81 198 ALA B C 1
ATOM 3950 O O . ALA B 1 198 ? -21.531 -15.258 -8.445 1 98.81 198 ALA B O 1
ATOM 3951 N N . PHE B 1 199 ? -19.953 -13.633 -8.688 1 98.5 199 PHE B N 1
ATOM 3952 C CA . PHE B 1 199 ? -20.734 -13.062 -9.781 1 98.5 199 PHE B CA 1
ATOM 3953 C C . PHE B 1 199 ? -19.859 -12.18 -10.656 1 98.5 199 PHE B C 1
ATOM 3955 O O . PHE B 1 199 ? -18.703 -11.891 -10.312 1 98.5 199 PHE B O 1
ATOM 3962 N N . ASP B 1 200 ? -20.281 -11.852 -11.844 1 98.62 200 ASP B N 1
ATOM 3963 C CA . ASP B 1 200 ? -19.656 -10.961 -12.82 1 98.62 200 ASP B CA 1
ATOM 3964 C C . ASP B 1 200 ? -19.828 -9.5 -12.422 1 98.62 200 ASP B C 1
ATOM 3966 O O . ASP B 1 200 ? -20.938 -8.977 -12.414 1 98.62 200 ASP B O 1
ATOM 3970 N N . PRO B 1 201 ? -18.734 -8.828 -12.086 1 97.81 201 PRO B N 1
ATOM 3971 C CA . PRO B 1 201 ? -18.859 -7.457 -11.586 1 97.81 201 PRO B CA 1
ATOM 3972 C C . PRO B 1 201 ? -19.359 -6.488 -12.656 1 97.81 201 PRO B C 1
ATOM 3974 O O . PRO B 1 201 ? -19.766 -5.367 -12.336 1 97.81 201 PRO B O 1
ATOM 3977 N N . THR B 1 202 ? -19.297 -6.871 -13.922 1 97.38 202 THR B N 1
ATOM 3978 C CA . THR B 1 202 ? -19.734 -5.988 -15 1 97.38 202 THR B CA 1
ATOM 3979 C C . THR B 1 202 ? -21.234 -6.043 -15.18 1 97.38 202 THR B C 1
ATOM 3981 O O . THR B 1 202 ? -21.828 -5.219 -15.883 1 97.38 202 THR B O 1
ATOM 3984 N N . LYS B 1 203 ? -21.875 -6.957 -14.57 1 98 203 LYS B N 1
ATOM 3985 C CA . LYS B 1 203 ? -23.312 -7.152 -14.75 1 98 203 LYS B CA 1
ATOM 3986 C C . LYS B 1 203 ? -24.094 -6.617 -13.555 1 98 203 LYS B C 1
ATOM 3988 O O . LYS B 1 203 ? -25.312 -6.773 -13.492 1 98 203 LYS B O 1
ATOM 3993 N N . VAL B 1 204 ? -23.391 -6.016 -12.625 1 97.44 204 VAL B N 1
ATOM 3994 C CA . VAL B 1 204 ? -24.031 -5.465 -11.438 1 97.44 204 VAL B CA 1
ATOM 3995 C C . VAL B 1 204 ? -23.375 -4.148 -11.055 1 97.44 204 VAL B C 1
ATOM 3997 O O . VAL B 1 204 ? -22.312 -3.795 -11.594 1 97.44 204 VAL B O 1
ATOM 4000 N N . ASN B 1 205 ? -24.031 -3.418 -10.188 1 98 205 ASN B N 1
ATOM 4001 C CA . ASN B 1 205 ? -23.344 -2.373 -9.445 1 98 205 ASN B CA 1
ATOM 4002 C C . ASN B 1 205 ? -22.5 -2.957 -8.312 1 98 205 ASN B C 1
ATOM 4004 O O . ASN B 1 205 ? -23.031 -3.305 -7.254 1 98 205 ASN B O 1
ATOM 4008 N N . LEU B 1 206 ? -21.281 -3.137 -8.555 1 98.19 206 LEU B N 1
ATOM 4009 C CA . LEU B 1 206 ? -20.391 -3.867 -7.656 1 98.19 206 LEU B CA 1
ATOM 4010 C C . LEU B 1 206 ? -20.438 -3.275 -6.25 1 98.19 206 LEU B C 1
ATOM 4012 O O . LEU B 1 206 ? -20.531 -4.012 -5.266 1 98.19 206 LEU B O 1
ATOM 4016 N N . ARG B 1 207 ? -20.297 -1.956 -6.105 1 97.81 207 ARG B N 1
ATOM 4017 C CA . ARG B 1 207 ? -20.328 -1.311 -4.797 1 97.81 207 ARG B CA 1
ATOM 4018 C C . ARG B 1 207 ? -21.594 -1.663 -4.031 1 97.81 207 ARG B C 1
ATOM 4020 O O . ARG B 1 207 ? -21.531 -2.021 -2.852 1 97.81 207 ARG B O 1
ATOM 4027 N N . GLU B 1 208 ? -22.719 -1.568 -4.664 1 98 208 GLU B N 1
ATOM 4028 C CA . GLU B 1 208 ? -24 -1.861 -4.023 1 98 208 GLU B CA 1
ATOM 4029 C C . GLU B 1 208 ? -24.078 -3.324 -3.596 1 98 208 GLU B C 1
ATOM 4031 O O . GLU B 1 208 ? -24.562 -3.631 -2.506 1 98 208 GLU B O 1
ATOM 4036 N N . GLU B 1 209 ? -23.656 -4.199 -4.469 1 98.44 209 GLU B N 1
ATOM 4037 C CA . GLU B 1 209 ? -23.688 -5.621 -4.137 1 98.44 209 GLU B CA 1
ATOM 4038 C C . GLU B 1 209 ? -22.797 -5.926 -2.934 1 98.44 209 GLU B C 1
ATOM 4040 O O . GLU B 1 209 ? -23.188 -6.695 -2.051 1 98.44 209 GLU B O 1
ATOM 4045 N N . LEU B 1 210 ? -21.609 -5.316 -2.896 1 98.69 210 LEU B N 1
ATOM 4046 C CA . LEU B 1 210 ? -20.703 -5.543 -1.778 1 98.69 210 LEU B CA 1
ATOM 4047 C C . LEU B 1 210 ? -21.234 -4.902 -0.503 1 98.69 210 LEU B C 1
ATOM 4049 O O . LEU B 1 210 ? -21.031 -5.426 0.594 1 98.69 210 LEU B O 1
ATOM 4053 N N . ALA B 1 211 ? -21.906 -3.744 -0.649 1 98.25 211 ALA B N 1
ATOM 4054 C CA . ALA B 1 211 ? -22.562 -3.133 0.508 1 98.25 211 ALA B CA 1
ATOM 4055 C C . ALA B 1 211 ? -23.609 -4.062 1.1 1 98.25 211 ALA B C 1
ATOM 4057 O O . ALA B 1 211 ? -23.75 -4.16 2.322 1 98.25 211 ALA B O 1
ATOM 4058 N N . LYS B 1 212 ? -24.375 -4.727 0.218 1 98.31 212 LYS B N 1
ATOM 4059 C CA . LYS B 1 212 ? -25.391 -5.676 0.657 1 98.31 212 LYS B CA 1
ATOM 4060 C C . LYS B 1 212 ? -24.75 -6.875 1.355 1 98.31 212 LYS B C 1
ATOM 4062 O O . LYS B 1 212 ? -25.25 -7.332 2.389 1 98.31 212 LYS B O 1
ATOM 4067 N N . LEU B 1 213 ? -23.672 -7.324 0.875 1 98.62 213 LEU B N 1
ATOM 4068 C CA . LEU B 1 213 ? -23.078 -8.578 1.333 1 98.62 213 LEU B CA 1
ATOM 4069 C C . LEU B 1 213 ? -22.156 -8.336 2.527 1 98.62 213 LEU B C 1
ATOM 4071 O O . LEU B 1 213 ? -22.094 -9.164 3.441 1 98.62 213 LEU B O 1
ATOM 4075 N N . HIS B 1 214 ? -21.406 -7.242 2.5 1 98.62 214 HIS B N 1
ATOM 4076 C CA . HIS B 1 214 ? -20.359 -7.004 3.492 1 98.62 214 HIS B CA 1
ATOM 4077 C C . HIS B 1 214 ? -20.734 -5.848 4.414 1 98.62 214 HIS B C 1
ATOM 4079 O O . HIS B 1 214 ? -20.016 -5.562 5.379 1 98.62 214 HIS B O 1
ATOM 4085 N N . GLY B 1 215 ? -21.797 -5.207 4.121 1 98.06 215 GLY B N 1
ATOM 4086 C CA . GLY B 1 215 ? -22.188 -4.02 4.871 1 98.06 215 GLY B CA 1
ATOM 4087 C C . GLY B 1 215 ? -21.578 -2.744 4.32 1 98.06 215 GLY B C 1
ATOM 4088 O O . GLY B 1 215 ? -20.75 -2.789 3.404 1 98.06 215 GLY B O 1
ATOM 4089 N N . GLU B 1 216 ? -22.062 -1.674 4.793 1 96.75 216 GLU B N 1
ATOM 4090 C CA . GLU B 1 216 ? -21.562 -0.34 4.496 1 96.75 216 GLU B CA 1
ATOM 4091 C C . GLU B 1 216 ? -21.078 0.361 5.762 1 96.75 216 GLU B C 1
ATOM 4093 O O . GLU B 1 216 ? -21.719 0.267 6.812 1 96.75 216 GLU B O 1
ATOM 4098 N N . VAL B 1 217 ? -19.922 0.995 5.668 1 95.69 217 VAL B N 1
ATOM 4099 C CA . VAL B 1 217 ? -19.359 1.616 6.859 1 95.69 217 VAL B CA 1
ATOM 4100 C C . VAL B 1 217 ? -18.875 3.027 6.527 1 95.69 217 VAL B C 1
ATOM 4102 O O . VAL B 1 217 ? -18.5 3.311 5.387 1 95.69 217 VAL B O 1
ATOM 4105 N N . PRO B 1 218 ? -18.859 3.922 7.523 1 88.69 218 PRO B N 1
ATOM 4106 C CA . PRO B 1 218 ? -18.297 5.254 7.289 1 88.69 218 PRO B CA 1
ATOM 4107 C C . PRO B 1 218 ? -16.797 5.223 6.992 1 88.69 218 PRO B C 1
ATOM 4109 O O . PRO B 1 218 ? -16.078 4.418 7.574 1 88.69 218 PRO B O 1
ATOM 4112 N N . SER B 1 219 ? -16.375 6.008 6.109 1 85.12 219 SER B N 1
ATOM 4113 C CA . SER B 1 219 ? -14.977 6.223 5.75 1 85.12 219 SER B CA 1
ATOM 4114 C C . SER B 1 219 ? -14.688 7.707 5.547 1 85.12 219 SER B C 1
ATOM 4116 O O . SER B 1 219 ? -14.703 8.195 4.414 1 85.12 219 SER B O 1
ATOM 4118 N N . TYR B 1 220 ? -14.219 8.422 6.719 1 78.44 220 TYR B N 1
ATOM 4119 C CA . TYR B 1 220 ? -13.984 9.859 6.789 1 78.44 220 TYR B CA 1
ATOM 4120 C C . TYR B 1 220 ? -15.211 10.633 6.309 1 78.44 220 TYR B C 1
ATOM 4122 O O . TYR B 1 220 ? -16.219 10.711 7.016 1 78.44 220 TYR B O 1
ATOM 4130 N N . ASN B 1 221 ? -15.281 11.148 5 1 74 221 ASN B N 1
ATOM 4131 C CA . ASN B 1 221 ? -16.375 11.977 4.516 1 74 221 ASN B CA 1
ATOM 4132 C C . ASN B 1 221 ? -17.219 11.25 3.465 1 74 221 ASN B C 1
ATOM 4134 O O . ASN B 1 221 ? -17.844 11.883 2.613 1 74 221 ASN B O 1
ATOM 4138 N N . ARG B 1 222 ? -17.141 9.852 3.648 1 83.75 222 ARG B N 1
ATOM 4139 C CA . ARG B 1 222 ? -17.891 9.039 2.695 1 83.75 222 ARG B CA 1
ATOM 4140 C C . ARG B 1 222 ? -18.312 7.711 3.316 1 83.75 222 ARG B C 1
ATOM 4142 O O . ARG B 1 222 ? -18.156 7.512 4.523 1 83.75 222 ARG B O 1
ATOM 4149 N N . LEU B 1 223 ? -18.906 6.918 2.371 1 92.25 223 LEU B N 1
ATOM 4150 C CA . LEU B 1 223 ? -19.281 5.562 2.754 1 92.25 223 LEU B CA 1
ATOM 4151 C C . LEU B 1 223 ? -18.453 4.535 1.978 1 92.25 223 LEU B C 1
ATOM 4153 O O . LEU B 1 223 ? -18.328 4.637 0.755 1 92.25 223 LEU B O 1
ATOM 4157 N N . GLY B 1 224 ? -17.844 3.672 2.707 1 95.62 224 GLY B N 1
ATOM 4158 C CA . GLY B 1 224 ? -17.156 2.539 2.111 1 95.62 224 GLY B CA 1
ATOM 4159 C C . GLY B 1 224 ? -17.875 1.224 2.318 1 95.62 224 GLY B C 1
ATOM 4160 O O . GLY B 1 224 ? -18.781 1.129 3.156 1 95.62 224 GLY B O 1
ATOM 4161 N N . VAL B 1 225 ? -17.547 0.284 1.516 1 98.25 225 VAL B N 1
ATOM 4162 C CA . VAL B 1 225 ? -18.094 -1.05 1.757 1 98.25 225 VAL B CA 1
ATOM 4163 C C . VAL B 1 225 ? -17.344 -1.71 2.912 1 98.25 225 VAL B C 1
ATOM 4165 O O . VAL B 1 225 ? -16.203 -1.347 3.207 1 98.25 225 VAL B O 1
ATOM 4168 N N . GLY B 1 226 ? -18.016 -2.629 3.592 1 98.31 226 GLY B N 1
ATOM 4169 C CA . GLY B 1 226 ? -17.469 -3.254 4.789 1 98.31 226 GLY B CA 1
ATOM 4170 C C . GLY B 1 226 ? -16.375 -4.266 4.496 1 98.31 226 GLY B C 1
ATOM 4171 O O . GLY B 1 226 ? -15.922 -4.969 5.398 1 98.31 226 GLY B O 1
ATOM 4172 N N . THR B 1 227 ? -15.875 -4.355 3.217 1 98.75 227 THR B N 1
ATOM 4173 C CA . THR B 1 227 ? -14.836 -5.305 2.828 1 98.75 227 THR B CA 1
ATOM 4174 C C . THR B 1 227 ? -13.516 -4.973 3.52 1 98.75 227 THR B C 1
ATOM 4176 O O . THR B 1 227 ? -13.086 -3.818 3.531 1 98.75 227 THR B O 1
ATOM 4179 N N . ASP B 1 228 ? -12.875 -6.008 4.09 1 98.69 228 ASP B N 1
ATOM 4180 C CA . ASP B 1 228 ? -11.609 -5.816 4.797 1 98.69 228 ASP B CA 1
ATOM 4181 C C . ASP B 1 228 ? -10.43 -5.887 3.832 1 98.69 228 ASP B C 1
ATOM 4183 O O . ASP B 1 228 ? -9.445 -5.156 3.992 1 98.69 228 ASP B O 1
ATOM 4187 N N . ALA B 1 229 ? -10.555 -6.781 2.846 1 98.88 229 ALA B N 1
ATOM 4188 C CA . ALA B 1 229 ? -9.43 -6.984 1.939 1 98.88 229 ALA B CA 1
ATOM 4189 C C . ALA B 1 229 ? -9.914 -7.297 0.526 1 98.88 229 ALA B C 1
ATOM 4191 O O . ALA B 1 229 ? -10.891 -8.023 0.345 1 98.88 229 ALA B O 1
ATOM 4192 N N . PHE B 1 230 ? -9.227 -6.715 -0.426 1 98.94 230 PHE B N 1
ATOM 4193 C CA . PHE B 1 230 ? -9.391 -6.984 -1.849 1 98.94 230 PHE B CA 1
ATOM 4194 C C . PHE B 1 230 ? -8.148 -7.648 -2.426 1 98.94 230 PHE B C 1
ATOM 4196 O O . PHE B 1 230 ? -7.027 -7.293 -2.068 1 98.94 230 PHE B O 1
ATOM 4203 N N . ILE B 1 231 ? -8.336 -8.609 -3.297 1 98.88 231 ILE B N 1
ATOM 4204 C CA . ILE B 1 231 ? -7.234 -9.289 -3.975 1 98.88 231 ILE B CA 1
ATOM 4205 C C . ILE B 1 231 ? -7.438 -9.219 -5.488 1 98.88 231 ILE B C 1
ATOM 4207 O O . ILE B 1 231 ? -8.453 -9.688 -6.004 1 98.88 231 ILE B O 1
ATOM 4211 N N . ASP B 1 232 ? -6.496 -8.602 -6.156 1 98.56 232 ASP B N 1
ATOM 4212 C CA . ASP B 1 232 ? -6.543 -8.492 -7.613 1 98.56 232 ASP B CA 1
ATOM 4213 C C . ASP B 1 232 ? -5.68 -9.57 -8.273 1 98.56 232 ASP B C 1
ATOM 4215 O O . ASP B 1 232 ? -4.457 -9.438 -8.328 1 98.56 232 ASP B O 1
ATOM 4219 N N . VAL B 1 233 ? -6.27 -10.547 -8.797 1 97.38 233 VAL B N 1
ATOM 4220 C CA . VAL B 1 233 ? -5.574 -11.594 -9.539 1 97.38 233 VAL B CA 1
ATOM 4221 C C . VAL B 1 233 ? -6.07 -11.609 -10.984 1 97.38 233 VAL B C 1
ATOM 4223 O O . VAL B 1 233 ? -5.668 -12.469 -11.773 1 97.38 233 VAL B O 1
ATOM 4226 N N . ALA B 1 234 ? -6.934 -10.656 -11.359 1 96.38 234 ALA B N 1
ATOM 4227 C CA . ALA B 1 234 ? -7.488 -10.555 -12.703 1 96.38 234 ALA B CA 1
ATOM 4228 C C . ALA B 1 234 ? -6.664 -9.602 -13.57 1 96.38 234 ALA B C 1
ATOM 4230 O O . ALA B 1 234 ? -6.469 -9.859 -14.766 1 96.38 234 ALA B O 1
ATOM 4231 N N . GLY B 1 235 ? -6.211 -8.492 -13.023 1 95.62 235 GLY B N 1
ATOM 4232 C CA . GLY B 1 235 ? -5.348 -7.57 -13.75 1 95.62 235 GLY B CA 1
ATOM 4233 C C . GLY B 1 235 ? -6.113 -6.605 -14.633 1 95.62 235 GLY B C 1
ATOM 4234 O O . GLY B 1 235 ? -5.57 -6.09 -15.609 1 95.62 235 GLY B O 1
ATOM 4235 N N . ALA B 1 236 ? -7.387 -6.426 -14.375 1 96.06 236 ALA B N 1
ATOM 4236 C CA . ALA B 1 236 ? -8.133 -5.438 -15.156 1 96.06 236 ALA B CA 1
ATOM 4237 C C . ALA B 1 236 ? -7.75 -4.02 -14.75 1 96.06 236 ALA B C 1
ATOM 4239 O O . ALA B 1 236 ? -7.539 -3.736 -13.57 1 96.06 236 ALA B O 1
ATOM 4240 N N . PRO B 1 237 ? -7.75 -3.066 -15.711 1 95.12 237 PRO B N 1
ATOM 4241 C CA . PRO B 1 237 ? -7.215 -1.728 -15.453 1 95.12 237 PRO B CA 1
ATOM 4242 C C . PRO B 1 237 ? -8.078 -0.924 -14.484 1 95.12 237 PRO B C 1
ATOM 4244 O O . PRO B 1 237 ? -7.59 0.023 -13.859 1 95.12 237 PRO B O 1
ATOM 4247 N N . ASN B 1 238 ? -9.336 -1.268 -14.352 1 96.25 238 ASN B N 1
ATOM 4248 C CA . ASN B 1 238 ? -10.242 -0.453 -13.547 1 96.25 238 ASN B CA 1
ATOM 4249 C C . ASN B 1 238 ? -10.281 -0.92 -12.102 1 96.25 238 ASN B C 1
ATOM 4251 O O . ASN B 1 238 ? -10.82 -0.228 -11.234 1 96.25 238 ASN B O 1
ATOM 4255 N N . ILE B 1 239 ? -9.695 -2.039 -11.75 1 97.75 239 ILE B N 1
ATOM 4256 C CA . ILE B 1 239 ? -9.891 -2.658 -10.445 1 97.75 239 ILE B CA 1
ATOM 4257 C C . ILE B 1 239 ? -9.328 -1.746 -9.352 1 97.75 239 ILE B C 1
ATOM 4259 O O . ILE B 1 239 ? -9.992 -1.479 -8.352 1 97.75 239 ILE B O 1
ATOM 4263 N N . LEU B 1 240 ? -8.125 -1.272 -9.586 1 97.88 240 LEU B N 1
ATOM 4264 C CA . LEU B 1 240 ? -7.5 -0.417 -8.586 1 97.88 240 LEU B CA 1
ATOM 4265 C C . LEU B 1 240 ? -8.375 0.792 -8.273 1 97.88 240 LEU B C 1
ATOM 4267 O O . LEU B 1 240 ? -8.672 1.07 -7.109 1 97.88 240 LEU B O 1
ATOM 4271 N N . SER B 1 241 ? -8.789 1.513 -9.32 1 97.12 241 SER B N 1
ATOM 4272 C CA . SER B 1 241 ? -9.609 2.707 -9.141 1 97.12 241 SER B CA 1
ATOM 4273 C C . SER B 1 241 ? -10.93 2.375 -8.461 1 97.12 241 SER B C 1
ATOM 4275 O O . SER B 1 241 ? -11.367 3.086 -7.551 1 97.12 241 SER B O 1
ATOM 4277 N N . ASP B 1 242 ? -11.578 1.296 -8.891 1 97.5 242 ASP B N 1
ATOM 4278 C CA . ASP B 1 242 ? -12.852 0.889 -8.312 1 97.5 242 ASP B CA 1
ATOM 4279 C C . ASP B 1 242 ? -12.703 0.592 -6.82 1 97.5 242 ASP B C 1
ATOM 4281 O O . ASP B 1 242 ? -13.523 1.032 -6.012 1 97.5 242 ASP B O 1
ATOM 4285 N N . VAL B 1 243 ? -11.688 -0.139 -6.469 1 98.31 243 VAL B N 1
ATOM 4286 C CA . VAL B 1 243 ? -11.453 -0.532 -5.082 1 98.31 243 VAL B CA 1
ATOM 4287 C C . VAL B 1 243 ? -11.195 0.708 -4.23 1 98.31 243 VAL B C 1
ATOM 4289 O O . VAL B 1 243 ? -11.797 0.874 -3.166 1 98.31 243 VAL B O 1
ATOM 4292 N N . VAL B 1 244 ? -10.367 1.613 -4.68 1 97.62 244 VAL B N 1
ATOM 4293 C CA . VAL B 1 244 ? -10.031 2.822 -3.93 1 97.62 244 VAL B CA 1
ATOM 4294 C C . VAL B 1 244 ? -11.297 3.641 -3.682 1 97.62 244 VAL B C 1
ATOM 4296 O O . VAL B 1 244 ? -11.469 4.223 -2.609 1 97.62 244 VAL B O 1
ATOM 4299 N N . MET B 1 245 ? -12.18 3.652 -4.609 1 96.44 245 MET B N 1
ATOM 4300 C CA . MET B 1 245 ? -13.391 4.469 -4.52 1 96.44 245 MET B CA 1
ATOM 4301 C C . MET B 1 245 ? -14.352 3.902 -3.48 1 96.44 245 MET B C 1
ATOM 4303 O O . MET B 1 245 ? -15.094 4.648 -2.846 1 96.44 245 MET B O 1
ATOM 4307 N N . MET B 1 246 ? -14.305 2.617 -3.234 1 97.25 246 MET B N 1
ATOM 4308 C CA . MET B 1 246 ? -15.32 2.033 -2.359 1 97.25 246 MET B CA 1
ATOM 4309 C C . MET B 1 246 ? -14.703 1.561 -1.049 1 97.25 246 MET B C 1
ATOM 4311 O O . MET B 1 246 ? -15.406 1.041 -0.179 1 97.25 246 MET B O 1
ATOM 4315 N N . ALA B 1 247 ? -13.43 1.697 -0.867 1 97.31 247 ALA B N 1
ATOM 4316 C CA . ALA B 1 247 ? -12.695 1.124 0.257 1 97.31 247 ALA B CA 1
ATOM 4317 C C . ALA B 1 247 ? -13.062 1.817 1.565 1 97.31 247 ALA B C 1
ATOM 4319 O O . ALA B 1 247 ? -13.234 3.037 1.602 1 97.31 247 ALA B O 1
ATOM 4320 N N . LYS B 1 248 ? -13.18 1.06 2.619 1 97.5 248 LYS B N 1
ATOM 4321 C CA . LYS B 1 248 ? -13.336 1.611 3.963 1 97.5 248 LYS B CA 1
ATOM 4322 C C . LYS B 1 248 ? -11.984 1.957 4.574 1 97.5 248 LYS B C 1
ATOM 4324 O O . LYS B 1 248 ? -10.938 1.636 4.008 1 97.5 248 LYS B O 1
ATOM 4329 N N . TYR B 1 249 ? -12.039 2.619 5.738 1 96.5 249 TYR B N 1
ATOM 4330 C CA . TYR B 1 249 ? -10.852 3.02 6.484 1 96.5 249 TYR B CA 1
ATOM 4331 C C . TYR B 1 249 ? -9.984 1.811 6.816 1 96.5 249 TYR B C 1
ATOM 4333 O O . TYR B 1 249 ? -10.477 0.818 7.359 1 96.5 249 TYR B O 1
ATOM 4341 N N . HIS B 1 250 ? -8.719 1.789 6.281 1 97.12 250 HIS B N 1
ATOM 4342 C CA . HIS B 1 250 ? -7.664 0.83 6.59 1 97.12 250 HIS B CA 1
ATOM 4343 C C . HIS B 1 250 ? -7.922 -0.512 5.914 1 97.12 250 HIS B C 1
ATOM 4345 O O . HIS B 1 250 ? -7.441 -1.549 6.375 1 97.12 250 HIS B O 1
ATOM 4351 N N . SER B 1 251 ? -8.797 -0.506 4.91 1 97.69 251 SER B N 1
ATOM 4352 C CA . SER B 1 251 ? -8.906 -1.706 4.086 1 97.69 251 SER B CA 1
ATOM 4353 C C . SER B 1 251 ? -7.59 -2.014 3.379 1 97.69 251 SER B C 1
ATOM 4355 O O . SER B 1 251 ? -6.648 -1.22 3.436 1 97.69 251 SER B O 1
ATOM 4357 N N . ARG B 1 252 ? -7.504 -3.244 2.779 1 98.56 252 ARG B N 1
ATOM 4358 C CA . ARG B 1 252 ? -6.266 -3.699 2.156 1 98.56 252 ARG B CA 1
ATOM 4359 C C . ARG B 1 252 ? -6.512 -4.172 0.727 1 98.56 252 ARG B C 1
ATOM 4361 O O . ARG B 1 252 ? -7.547 -4.77 0.436 1 98.56 252 ARG B O 1
ATOM 4368 N N . LEU B 1 253 ? -5.59 -3.867 -0.157 1 98.81 253 LEU B N 1
ATOM 4369 C CA . LEU B 1 253 ? -5.578 -4.395 -1.518 1 98.81 253 LEU B CA 1
ATOM 4370 C C . LEU B 1 253 ? -4.242 -5.066 -1.825 1 98.81 253 LEU B C 1
ATOM 4372 O O . LEU B 1 253 ? -3.184 -4.465 -1.645 1 98.81 253 LEU B O 1
ATOM 4376 N N . VAL B 1 254 ? -4.281 -6.293 -2.217 1 98.75 254 VAL B N 1
ATOM 4377 C CA . VAL B 1 254 ? -3.094 -6.965 -2.734 1 98.75 254 VAL B CA 1
ATOM 4378 C C . VAL B 1 254 ? -3.227 -7.16 -4.242 1 98.75 254 VAL B C 1
ATOM 4380 O O . VAL B 1 254 ? -4.238 -7.672 -4.723 1 98.75 254 VAL B O 1
ATOM 4383 N N . ILE B 1 255 ? -2.246 -6.727 -4.957 1 98.44 255 ILE B N 1
ATOM 4384 C CA . ILE B 1 255 ? -2.197 -6.91 -6.402 1 98.44 255 ILE B CA 1
ATOM 4385 C C . ILE B 1 255 ? -1.202 -8.016 -6.75 1 98.44 255 ILE B C 1
ATOM 4387 O O . ILE B 1 255 ? -0.007 -7.895 -6.473 1 98.44 255 ILE B O 1
ATOM 4391 N N . THR B 1 256 ? -1.668 -9.047 -7.316 1 96.56 256 THR B N 1
ATOM 4392 C CA . THR B 1 256 ? -0.823 -10.172 -7.695 1 96.56 256 THR B CA 1
ATOM 4393 C C . THR B 1 256 ? -0.73 -10.297 -9.211 1 96.56 256 THR B C 1
ATOM 4395 O O . THR B 1 256 ? 0.15 -10.984 -9.734 1 96.56 256 THR B O 1
ATOM 4398 N N . ALA B 1 257 ? -1.652 -9.664 -9.891 1 93.38 257 ALA B N 1
ATOM 4399 C CA . ALA B 1 257 ? -1.68 -9.711 -11.352 1 93.38 257 ALA B CA 1
ATOM 4400 C C . ALA B 1 257 ? -0.55 -8.875 -11.945 1 93.38 257 ALA B C 1
ATOM 4402 O O . ALA B 1 257 ? -0.235 -7.793 -11.445 1 93.38 257 ALA B O 1
ATOM 4403 N N . ALA B 1 258 ? -0.016 -9.375 -13.008 1 85.44 258 ALA B N 1
ATOM 4404 C CA . ALA B 1 258 ? 1.005 -8.633 -13.734 1 85.44 258 ALA B CA 1
ATOM 4405 C C . ALA B 1 258 ? 0.371 -7.621 -14.688 1 85.44 258 ALA B C 1
ATOM 4407 O O . ALA B 1 258 ? -0.176 -7.996 -15.727 1 85.44 258 ALA B O 1
ATOM 4408 N N . HIS B 1 259 ? 0.424 -6.426 -14.312 1 85.81 259 HIS B N 1
ATOM 4409 C CA . HIS B 1 259 ? -0.052 -5.359 -15.18 1 85.81 259 HIS B CA 1
ATOM 4410 C C . HIS B 1 259 ? 1.043 -4.898 -16.141 1 85.81 259 HIS B C 1
ATOM 4412 O O . HIS B 1 259 ? 2.18 -4.66 -15.719 1 85.81 259 HIS B O 1
ATOM 4418 N N . ARG B 1 260 ? 0.774 -4.789 -17.375 1 80.38 260 ARG B N 1
ATOM 4419 C CA . ARG B 1 260 ? 1.771 -4.441 -18.375 1 80.38 260 ARG B CA 1
ATOM 4420 C C . ARG B 1 260 ? 1.882 -2.93 -18.547 1 80.38 260 ARG B C 1
ATOM 4422 O O . ARG B 1 260 ? 2.91 -2.422 -19 1 80.38 260 ARG B O 1
ATOM 4429 N N . LYS B 1 261 ? 0.825 -2.262 -18.281 1 90.88 261 LYS B N 1
ATOM 4430 C CA . LYS B 1 261 ? 0.784 -0.806 -18.375 1 90.88 261 LYS B CA 1
ATOM 4431 C C . LYS B 1 261 ? 0.546 -0.17 -17.016 1 90.88 261 LYS B C 1
ATOM 4433 O O . LYS B 1 261 ? -0.064 -0.784 -16.141 1 90.88 261 LYS B O 1
ATOM 4438 N N . PRO B 1 262 ? 1.063 1.042 -16.906 1 94.38 262 PRO B N 1
ATOM 4439 C CA . PRO B 1 262 ? 0.743 1.739 -15.656 1 94.38 262 PRO B CA 1
ATOM 4440 C C . PRO B 1 262 ? -0.758 1.937 -15.453 1 94.38 262 PRO B C 1
ATOM 4442 O O . PRO B 1 262 ? -1.504 2.045 -16.438 1 94.38 262 PRO B O 1
ATOM 4445 N N . LEU B 1 263 ? -1.129 1.95 -14.258 1 96.38 263 LEU B N 1
ATOM 4446 C CA . LEU B 1 263 ? -2.531 2.154 -13.914 1 96.38 263 LEU B CA 1
ATOM 4447 C C . LEU B 1 263 ? -2.781 3.598 -13.484 1 96.38 263 LEU B C 1
ATOM 4449 O O . LEU B 1 263 ? -1.862 4.285 -13.031 1 96.38 263 LEU B O 1
ATOM 4453 N N . GLN B 1 264 ? -3.98 4.066 -13.719 1 95.56 264 GLN B N 1
ATOM 4454 C CA . GLN B 1 264 ? -4.406 5.312 -13.094 1 95.56 264 GLN B CA 1
ATOM 4455 C C . GLN B 1 264 ? -4.699 5.117 -11.609 1 95.56 264 GLN B C 1
ATOM 4457 O O . GLN B 1 264 ? -5.559 4.312 -11.242 1 95.56 264 GLN B O 1
ATOM 4462 N N . PHE B 1 265 ? -3.994 5.801 -10.805 1 96.88 265 PHE B N 1
ATOM 4463 C CA . PHE B 1 265 ? -4.066 5.648 -9.359 1 96.88 265 PHE B CA 1
ATOM 4464 C C . PHE B 1 265 ? -4.676 6.887 -8.711 1 96.88 265 PHE B C 1
ATOM 4466 O O . PHE B 1 265 ? -4.027 7.93 -8.625 1 96.88 265 PHE B O 1
ATOM 4473 N N . PRO B 1 266 ? -5.945 6.789 -8.336 1 96.38 266 PRO B N 1
ATOM 4474 C CA . PRO B 1 266 ? -6.578 7.934 -7.676 1 96.38 266 PRO B CA 1
ATOM 4475 C C . PRO B 1 266 ? -6.129 8.102 -6.227 1 96.38 266 PRO B C 1
ATOM 4477 O O . PRO B 1 266 ? -6.941 7.988 -5.309 1 96.38 266 PRO B O 1
ATOM 4480 N N . VAL B 1 267 ? -4.93 8.523 -6.047 1 94.94 267 VAL B N 1
ATOM 4481 C CA . VAL B 1 267 ? -4.285 8.57 -4.742 1 94.94 267 VAL B CA 1
ATOM 4482 C C . VAL B 1 267 ? -4.977 9.602 -3.857 1 94.94 267 VAL B C 1
ATOM 4484 O O . VAL B 1 267 ? -5.066 9.43 -2.639 1 94.94 267 VAL B O 1
ATOM 4487 N N . GLY B 1 268 ? -5.516 10.719 -4.41 1 92.31 268 GLY B N 1
ATOM 4488 C CA . GLY B 1 268 ? -6.273 11.688 -3.637 1 92.31 268 GLY B CA 1
ATOM 4489 C C . GLY B 1 268 ? -7.441 11.07 -2.887 1 92.31 268 GLY B C 1
ATOM 4490 O O . GLY B 1 268 ? -7.66 11.375 -1.712 1 92.31 268 GLY B O 1
ATOM 4491 N N . ARG B 1 269 ? -8.125 10.203 -3.561 1 92.5 269 ARG B N 1
ATOM 4492 C CA . ARG B 1 269 ? -9.25 9.516 -2.945 1 92.5 269 ARG B CA 1
ATOM 4493 C C . ARG B 1 269 ? -8.781 8.516 -1.9 1 92.5 269 ARG B C 1
ATOM 4495 O O . ARG B 1 269 ? -9.453 8.305 -0.888 1 92.5 269 ARG B O 1
ATOM 4502 N N . MET B 1 270 ? -7.633 7.914 -2.088 1 95.69 270 MET B N 1
ATOM 4503 C CA . MET B 1 270 ? -7.102 6.898 -1.183 1 95.69 270 MET B CA 1
ATOM 4504 C C . MET B 1 270 ? -6.75 7.504 0.171 1 95.69 270 MET B C 1
ATOM 4506 O O . MET B 1 270 ? -6.738 6.805 1.186 1 95.69 270 MET B O 1
ATOM 4510 N N . LEU B 1 271 ? -6.457 8.797 0.231 1 94.56 271 LEU B N 1
ATOM 4511 C CA . LEU B 1 271 ? -6.016 9.445 1.46 1 94.56 271 LEU B CA 1
ATOM 4512 C C . LEU B 1 271 ? -7.008 9.203 2.592 1 94.56 271 LEU B C 1
ATOM 4514 O O . LEU B 1 271 ? -6.609 8.852 3.705 1 94.56 271 LEU B O 1
ATOM 4518 N N . THR B 1 272 ? -8.266 9.25 2.285 1 91.06 272 THR B N 1
ATOM 4519 C CA . THR B 1 272 ? -9.281 9.227 3.33 1 91.06 272 THR B CA 1
ATOM 4520 C C . THR B 1 272 ? -9.516 7.805 3.828 1 91.06 272 THR B C 1
ATOM 4522 O O . THR B 1 272 ? -10.07 7.605 4.914 1 91.06 272 THR B O 1
ATOM 4525 N N . SER B 1 273 ? -9.148 6.805 3.033 1 95.12 273 SER B N 1
ATOM 4526 C CA . SER B 1 273 ? -9.32 5.426 3.479 1 95.12 273 SER B CA 1
ATOM 4527 C C . SER B 1 273 ? -8.078 4.93 4.215 1 95.12 273 SER B C 1
ATOM 4529 O O . SER B 1 273 ? -8.125 3.90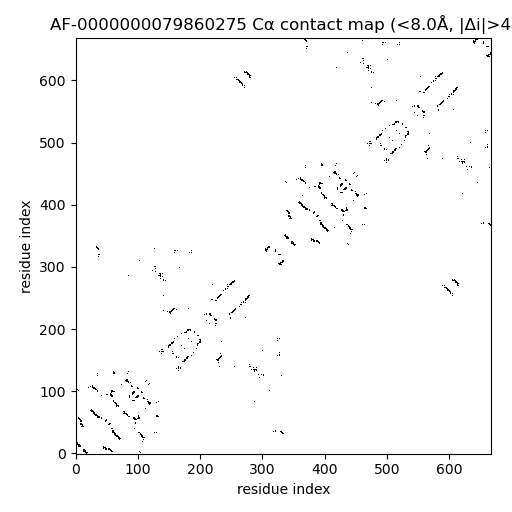4 4.898 1 95.12 273 SER B O 1
ATOM 4531 N N . GLU B 1 274 ? -6.961 5.617 3.941 1 96.69 274 GLU B N 1
ATOM 4532 C CA . GLU B 1 274 ? -5.672 5.172 4.461 1 96.69 274 GLU B CA 1
ATOM 4533 C C . GLU B 1 274 ? -5.48 3.672 4.254 1 96.69 274 GLU B C 1
ATOM 4535 O O . GLU B 1 274 ? -4.973 2.975 5.133 1 96.69 274 GLU B O 1
ATOM 4540 N N . MET B 1 275 ? -6.008 3.193 3.16 1 97.31 275 MET B N 1
ATOM 4541 C CA . MET B 1 275 ? -5.867 1.77 2.873 1 97.31 275 MET B CA 1
ATOM 4542 C C . MET B 1 275 ? -4.406 1.405 2.621 1 97.31 275 MET B C 1
ATOM 4544 O O . MET B 1 275 ? -3.559 2.287 2.479 1 97.31 275 MET B O 1
ATOM 4548 N N . THR B 1 276 ? -4.078 0.129 2.633 1 98.38 276 THR B N 1
ATOM 4549 C CA . THR B 1 276 ? -2.76 -0.428 2.346 1 98.38 276 THR B CA 1
ATOM 4550 C C . THR B 1 276 ? -2.771 -1.193 1.026 1 98.38 276 THR B C 1
ATOM 4552 O O . THR B 1 276 ? -3.633 -2.049 0.806 1 98.38 276 THR B O 1
ATOM 4555 N N . ILE B 1 277 ? -1.887 -0.853 0.143 1 98.69 277 ILE B N 1
ATOM 4556 C CA . ILE B 1 277 ? -1.72 -1.576 -1.112 1 98.69 277 ILE B CA 1
ATOM 4557 C C . ILE B 1 277 ? -0.388 -2.322 -1.105 1 98.69 277 ILE B C 1
ATOM 4559 O O . ILE B 1 277 ? 0.658 -1.736 -0.814 1 98.69 277 ILE B O 1
ATOM 4563 N N . THR B 1 278 ? -0.424 -3.572 -1.356 1 98.25 278 THR B N 1
ATOM 4564 C CA . THR B 1 278 ? 0.769 -4.398 -1.505 1 98.25 278 THR B CA 1
ATOM 4565 C C . THR B 1 278 ? 0.71 -5.203 -2.799 1 98.25 278 THR B C 1
ATOM 4567 O O . THR B 1 278 ? -0.294 -5.172 -3.512 1 98.25 278 THR B O 1
ATOM 4570 N N . THR B 1 279 ? 1.81 -5.754 -3.162 1 97.62 279 THR B N 1
ATOM 4571 C CA . THR B 1 279 ? 1.886 -6.73 -4.242 1 97.62 279 THR B CA 1
ATOM 4572 C C . THR B 1 279 ? 2.445 -8.055 -3.736 1 97.62 279 THR B C 1
ATOM 4574 O O . THR B 1 279 ? 2.994 -8.125 -2.633 1 97.62 279 THR B O 1
ATOM 4577 N N . ALA B 1 280 ? 2.225 -9.055 -4.434 1 96.75 280 ALA B N 1
ATOM 4578 C CA . ALA B 1 280 ? 2.727 -10.383 -4.105 1 96.75 280 ALA B CA 1
ATOM 4579 C C . ALA B 1 280 ? 3.195 -11.117 -5.359 1 96.75 280 ALA B C 1
ATOM 4581 O O . ALA B 1 280 ? 2.457 -11.211 -6.344 1 96.75 280 ALA B O 1
ATOM 4582 N N . VAL B 1 281 ? 4.391 -11.562 -5.305 1 92.88 281 VAL B N 1
ATOM 4583 C CA . VAL B 1 281 ? 4.938 -12.32 -6.426 1 92.88 281 VAL B CA 1
ATOM 4584 C C . VAL B 1 281 ? 5.719 -13.523 -5.902 1 92.88 281 VAL B C 1
ATOM 4586 O O . VAL B 1 281 ? 6.414 -13.43 -4.887 1 92.88 281 VAL B O 1
ATOM 4589 N N . GLY B 1 282 ? 5.559 -14.656 -6.566 1 92.81 282 GLY B N 1
ATOM 4590 C CA . GLY B 1 282 ? 6.277 -15.867 -6.191 1 92.81 282 GLY B CA 1
ATOM 4591 C C . GLY B 1 282 ? 5.75 -16.516 -4.926 1 92.81 282 GLY B C 1
ATOM 4592 O O . GLY B 1 282 ? 4.539 -16.656 -4.754 1 92.81 282 GLY B O 1
ATOM 4593 N N . TYR B 1 283 ? 6.676 -17.062 -4.203 1 96.06 283 TYR B N 1
ATOM 4594 C CA . TYR B 1 283 ? 6.418 -17.812 -2.98 1 96.06 283 TYR B CA 1
ATOM 4595 C C . TYR B 1 283 ? 7.719 -18.125 -2.248 1 96.06 283 TYR B C 1
ATOM 4597 O O . TYR B 1 283 ? 8.133 -19.281 -2.178 1 96.06 283 TYR B O 1
ATOM 4605 N N . PRO B 1 284 ? 8.25 -17.125 -1.586 1 92.38 284 PRO B N 1
ATOM 4606 C CA . PRO B 1 284 ? 9.594 -17.297 -1.011 1 92.38 284 PRO B CA 1
ATOM 4607 C C . PRO B 1 284 ? 9.633 -18.344 0.092 1 92.38 284 PRO B C 1
ATOM 4609 O O . PRO B 1 284 ? 10.68 -18.953 0.333 1 92.38 284 PRO B O 1
ATOM 4612 N N . THR B 1 285 ? 8.469 -18.656 0.706 1 95.31 285 THR B N 1
ATOM 4613 C CA . THR B 1 285 ? 8.539 -19.531 1.871 1 95.31 285 THR B CA 1
ATOM 4614 C C . THR B 1 285 ? 7.387 -20.516 1.871 1 95.31 285 THR B C 1
ATOM 4616 O O . THR B 1 285 ? 7.316 -21.406 2.73 1 95.31 285 THR B O 1
ATOM 4619 N N . GLU B 1 286 ? 6.5 -20.484 0.887 1 97.88 286 GLU B N 1
ATOM 4620 C CA . GLU B 1 286 ? 5.172 -21.047 1.093 1 97.88 286 GLU B CA 1
ATOM 4621 C C . GLU B 1 286 ? 5.129 -22.516 0.681 1 97.88 286 GLU B C 1
ATOM 4623 O O . GLU B 1 286 ? 4.242 -23.266 1.103 1 97.88 286 GLU B O 1
ATOM 4628 N N . MET B 1 287 ? 6.004 -23.047 -0.169 1 97.94 287 MET B N 1
ATOM 4629 C CA . MET B 1 287 ? 5.852 -24.375 -0.746 1 97.94 287 MET B CA 1
ATOM 4630 C C . MET B 1 287 ? 5.828 -25.438 0.345 1 97.94 287 MET B C 1
ATOM 4632 O O . MET B 1 287 ? 4.984 -26.344 0.322 1 97.94 287 MET B O 1
ATOM 4636 N N . PRO B 1 288 ? 6.715 -25.359 1.398 1 97.62 288 PRO B N 1
ATOM 4637 C CA . PRO B 1 288 ? 6.613 -26.359 2.461 1 97.62 288 PRO B CA 1
ATOM 4638 C C . PRO B 1 288 ? 5.258 -26.344 3.168 1 97.62 288 PRO B C 1
ATOM 4640 O O . PRO B 1 288 ? 4.727 -27.391 3.529 1 97.62 288 PRO B O 1
ATOM 4643 N N . GLU B 1 289 ? 4.734 -25.141 3.34 1 97.88 289 GLU B N 1
ATOM 4644 C CA . GLU B 1 289 ? 3.428 -25.016 3.98 1 97.88 289 GLU B CA 1
ATOM 4645 C C . GLU B 1 289 ? 2.33 -25.641 3.125 1 97.88 289 GLU B C 1
ATOM 4647 O O . GLU B 1 289 ? 1.428 -26.312 3.646 1 97.88 289 GLU B O 1
ATOM 4652 N N . VAL B 1 290 ? 2.398 -25.406 1.861 1 98.56 290 VAL B N 1
ATOM 4653 C CA . VAL B 1 290 ? 1.427 -25.984 0.937 1 98.56 290 VAL B CA 1
ATOM 4654 C C . VAL B 1 290 ? 1.526 -27.5 0.965 1 98.56 290 VAL B C 1
ATOM 4656 O O . VAL B 1 290 ? 0.512 -28.188 1.069 1 98.56 290 VAL B O 1
ATOM 4659 N N . MET B 1 291 ? 2.738 -28.031 0.904 1 98.19 291 MET B N 1
ATOM 4660 C CA . MET B 1 291 ? 2.951 -29.484 0.925 1 98.19 291 MET B CA 1
ATOM 4661 C C . MET B 1 291 ? 2.373 -30.094 2.195 1 98.19 291 MET B C 1
ATOM 4663 O O . MET B 1 291 ? 1.719 -31.141 2.143 1 98.19 291 MET B O 1
ATOM 4667 N N . ALA B 1 292 ? 2.58 -29.422 3.295 1 97.56 292 ALA B N 1
ATOM 4668 C CA . ALA B 1 292 ? 2.104 -29.906 4.586 1 97.56 292 ALA B CA 1
ATOM 4669 C C . ALA B 1 292 ? 0.578 -29.938 4.633 1 97.56 292 ALA B C 1
ATOM 4671 O O . ALA B 1 292 ? -0.011 -30.734 5.367 1 97.56 292 ALA B O 1
ATOM 4672 N N . ALA B 1 293 ? -0.038 -29.156 3.84 1 97.94 293 ALA B N 1
ATOM 4673 C CA . ALA B 1 293 ? -1.494 -29.047 3.863 1 97.94 293 ALA B CA 1
ATOM 4674 C C . ALA B 1 293 ? -2.139 -30.062 2.932 1 97.94 293 ALA B C 1
ATOM 4676 O O . ALA B 1 293 ? -3.346 -30.312 3.008 1 97.94 293 ALA B O 1
ATOM 4677 N N . MET B 1 294 ? -1.465 -30.688 2.047 1 97.81 294 MET B N 1
ATOM 4678 C CA . MET B 1 294 ? -2.02 -31.484 0.956 1 97.81 294 MET B CA 1
ATOM 4679 C C . MET B 1 294 ? -2.779 -32.688 1.495 1 97.81 294 MET B C 1
ATOM 4681 O O . MET B 1 294 ? -3.836 -33.031 0.972 1 97.81 294 MET B O 1
ATOM 4685 N N . PRO B 1 295 ? -2.285 -33.312 2.604 1 97.44 295 PRO B N 1
ATOM 4686 C CA . PRO B 1 295 ? -3.047 -34.469 3.068 1 97.44 295 PRO B CA 1
ATOM 4687 C C . PRO B 1 295 ? -4.477 -34.125 3.469 1 97.44 295 PRO B C 1
ATOM 4689 O O . PRO B 1 295 ? -5.406 -34.875 3.188 1 97.44 295 PRO B O 1
ATOM 4692 N N . ARG B 1 296 ? -4.668 -32.969 4.027 1 96.31 296 ARG B N 1
ATOM 4693 C CA . ARG B 1 296 ? -5.992 -32.594 4.496 1 96.31 296 ARG B CA 1
ATOM 4694 C C . ARG B 1 296 ? -6.82 -31.984 3.369 1 96.31 296 ARG B C 1
ATOM 4696 O O . ARG B 1 296 ? -8.055 -32 3.412 1 96.31 296 ARG B O 1
ATOM 4703 N N . LEU B 1 297 ? -6.152 -31.531 2.262 1 97.75 297 LEU B N 1
ATOM 4704 C CA . LEU B 1 297 ? -6.867 -30.781 1.231 1 97.75 297 LEU B CA 1
ATOM 4705 C C . LEU B 1 297 ? -6.832 -31.531 -0.1 1 97.75 297 LEU B C 1
ATOM 4707 O O . LEU B 1 297 ? -7.145 -30.953 -1.146 1 97.75 297 LEU B O 1
ATOM 4711 N N . LYS B 1 298 ? -6.465 -32.719 -0.022 1 97.5 298 LYS B N 1
ATOM 4712 C CA . LYS B 1 298 ? -6.211 -33.531 -1.209 1 97.5 298 LYS B CA 1
ATOM 4713 C C . LYS B 1 298 ? -7.387 -33.469 -2.18 1 97.5 298 LYS B C 1
ATOM 4715 O O . LYS B 1 298 ? -7.203 -33.219 -3.369 1 97.5 298 LYS B O 1
ATOM 4720 N N . ALA B 1 299 ? -8.594 -33.656 -1.691 1 97 299 ALA B N 1
ATOM 4721 C CA . ALA B 1 299 ? -9.781 -33.688 -2.537 1 97 299 ALA B CA 1
ATOM 4722 C C . ALA B 1 299 ? -10.078 -32.312 -3.137 1 97 299 ALA B C 1
ATOM 4724 O O . ALA B 1 299 ? -10.414 -32.219 -4.316 1 97 299 ALA B O 1
ATOM 4725 N N . LYS B 1 300 ? -9.977 -31.297 -2.309 1 96.88 300 LYS B N 1
ATOM 4726 C CA . LYS B 1 300 ? -10.219 -29.922 -2.768 1 96.88 300 LYS B CA 1
ATOM 4727 C C . LYS B 1 300 ? -9.211 -29.516 -3.84 1 96.88 300 LYS B C 1
ATOM 4729 O O . LYS B 1 300 ? -9.578 -28.922 -4.848 1 96.88 300 LYS B O 1
ATOM 4734 N N . ILE B 1 301 ? -7.953 -29.906 -3.652 1 98.69 301 ILE B N 1
ATOM 4735 C CA . ILE B 1 301 ? -6.902 -29.578 -4.609 1 98.69 301 ILE B CA 1
ATOM 4736 C C . ILE B 1 301 ? -7.152 -30.312 -5.922 1 98.69 301 ILE B C 1
ATOM 4738 O O . ILE B 1 301 ? -7.027 -29.734 -7.004 1 98.69 301 ILE B O 1
ATOM 4742 N N . ALA B 1 302 ? -7.516 -31.547 -5.824 1 98.25 302 ALA B N 1
ATOM 4743 C CA . ALA B 1 302 ? -7.82 -32.344 -7.012 1 98.25 302 ALA B CA 1
ATOM 4744 C C . ALA B 1 302 ? -8.945 -31.703 -7.82 1 98.25 302 ALA B C 1
ATOM 4746 O O . ALA B 1 302 ? -8.953 -31.766 -9.055 1 98.25 302 ALA B O 1
ATOM 4747 N N . SER B 1 303 ? -9.906 -31.062 -7.133 1 97 303 SER B N 1
ATOM 4748 C CA . SER B 1 303 ? -11.062 -30.469 -7.785 1 97 303 SER B CA 1
ATOM 4749 C C . SER B 1 303 ? -10.672 -29.266 -8.617 1 97 303 SER B C 1
ATOM 4751 O O . SER B 1 303 ? -11.445 -28.797 -9.461 1 97 303 SER B O 1
ATOM 4753 N N . LEU B 1 304 ? -9.461 -28.734 -8.453 1 98.19 304 LEU B N 1
ATOM 4754 C CA . LEU B 1 304 ? -8.984 -27.594 -9.219 1 98.19 304 LEU B CA 1
ATOM 4755 C C . LEU B 1 304 ? -8.477 -28.016 -10.594 1 98.19 304 LEU B C 1
ATOM 4757 O O . LEU B 1 304 ? -8.258 -27.172 -11.469 1 98.19 304 LEU B O 1
ATOM 4761 N N . ILE B 1 305 ? -8.25 -29.281 -10.758 1 98.44 305 ILE B N 1
ATOM 4762 C CA . ILE B 1 305 ? -7.773 -29.812 -12.031 1 98.44 305 ILE B CA 1
ATOM 4763 C C . ILE B 1 305 ? -8.938 -29.953 -13.008 1 98.44 305 ILE B C 1
ATOM 4765 O O . ILE B 1 305 ? -9.883 -30.703 -12.758 1 98.44 305 ILE B O 1
ATOM 4769 N N . SER B 1 306 ? -8.852 -29.234 -14.078 1 98.06 306 SER B N 1
ATOM 4770 C CA . SER B 1 306 ? -9.961 -29.203 -15.031 1 98.06 306 SER B CA 1
ATOM 4771 C C . SER B 1 306 ? -9.727 -30.172 -16.188 1 98.06 306 SER B C 1
ATOM 4773 O O . SER B 1 306 ? -10.68 -30.703 -16.766 1 98.06 306 SER B O 1
ATOM 4775 N N . HIS B 1 307 ? -8.477 -30.359 -16.562 1 98.12 307 HIS B N 1
ATOM 4776 C CA . HIS B 1 307 ? -8.125 -31.188 -17.703 1 98.12 307 HIS B CA 1
ATOM 4777 C C . HIS B 1 307 ? -6.891 -32.031 -17.406 1 98.12 307 HIS B C 1
ATOM 4779 O O . HIS B 1 307 ? -5.98 -31.594 -16.703 1 98.12 307 HIS B O 1
ATOM 4785 N N . ARG B 1 308 ? -6.867 -33.188 -17.922 1 98 308 ARG B N 1
ATOM 4786 C CA . ARG B 1 308 ? -5.723 -34.094 -17.969 1 98 308 ARG B CA 1
ATOM 4787 C C . ARG B 1 308 ? -5.43 -34.531 -19.391 1 98 308 ARG B C 1
ATOM 4789 O O . ARG B 1 308 ? -6.324 -35 -20.109 1 98 308 ARG B O 1
ATOM 4796 N N . LEU B 1 309 ? -4.285 -34.25 -19.766 1 98.25 309 LEU B N 1
ATOM 4797 C CA . LEU B 1 309 ? -3.873 -34.594 -21.125 1 98.25 309 LEU B CA 1
ATOM 4798 C C . LEU B 1 309 ? -2.539 -35.344 -21.109 1 98.25 309 LEU B C 1
ATOM 4800 O O . LEU B 1 309 ? -1.74 -35.188 -20.188 1 98.25 309 LEU B O 1
ATOM 4804 N N . ALA B 1 310 ? -2.316 -36.125 -22.188 1 98.31 310 ALA B N 1
ATOM 4805 C CA . ALA B 1 310 ? -0.987 -36.719 -22.391 1 98.31 310 ALA B CA 1
ATOM 4806 C C . ALA B 1 310 ? 0.017 -35.625 -22.781 1 98.31 310 ALA B C 1
ATOM 4808 O O . ALA B 1 310 ? -0.329 -34.656 -23.469 1 98.31 310 ALA B O 1
ATOM 4809 N N . PHE B 1 311 ? 1.193 -35.844 -22.375 1 98.06 311 PHE B N 1
ATOM 4810 C CA . PHE B 1 311 ? 2.246 -34.875 -22.672 1 98.06 311 PHE B CA 1
ATOM 4811 C C . PHE B 1 311 ? 2.326 -34.625 -24.172 1 98.06 311 PHE B C 1
ATOM 4813 O O . PHE B 1 311 ? 2.547 -33.5 -24.609 1 98.06 311 PHE B O 1
ATOM 4820 N N . GLN B 1 312 ? 2.053 -35.625 -24.938 1 96.69 312 GLN B N 1
ATOM 4821 C CA . GLN B 1 312 ? 2.146 -35.5 -26.391 1 96.69 312 GLN B CA 1
ATOM 4822 C C . GLN B 1 312 ? 1.133 -34.5 -26.938 1 96.69 312 GLN B C 1
ATOM 4824 O O . GLN B 1 312 ? 1.29 -34 -28.047 1 96.69 312 GLN B O 1
ATOM 4829 N N . ASP B 1 313 ? 0.112 -34.219 -26.156 1 97.56 313 ASP B N 1
ATOM 4830 C CA . ASP B 1 313 ? -0.953 -33.312 -26.594 1 97.56 313 ASP B CA 1
ATOM 4831 C C . ASP B 1 313 ? -0.771 -31.922 -25.984 1 97.56 313 ASP B C 1
ATOM 4833 O O . ASP B 1 313 ? -1.736 -31.172 -25.844 1 97.56 313 ASP B O 1
ATOM 4837 N N . ILE B 1 314 ? 0.435 -31.562 -25.578 1 97.81 314 ILE B N 1
ATOM 4838 C CA . ILE B 1 314 ? 0.705 -30.359 -24.812 1 97.81 314 ILE B CA 1
ATOM 4839 C C . ILE B 1 314 ? 0.316 -29.125 -25.625 1 97.81 314 ILE B C 1
ATOM 4841 O O . ILE B 1 314 ? -0.169 -28.141 -25.078 1 97.81 314 ILE B O 1
ATOM 4845 N N . LEU B 1 315 ? 0.509 -29.141 -26.922 1 97.44 315 LEU B N 1
ATOM 4846 C CA . LEU B 1 315 ? 0.16 -27.969 -27.719 1 97.44 315 LEU B CA 1
ATOM 4847 C C . LEU B 1 315 ? -1.339 -27.688 -27.656 1 97.44 315 LEU B C 1
ATOM 4849 O O . LEU B 1 315 ? -1.762 -26.531 -27.578 1 97.44 315 LEU B O 1
ATOM 4853 N N . ASP B 1 316 ? -2.137 -28.719 -27.672 1 96.88 316 ASP B N 1
ATOM 4854 C CA . ASP B 1 316 ? -3.572 -28.578 -27.438 1 96.88 316 ASP B CA 1
ATOM 4855 C C . ASP B 1 316 ? -3.857 -28.125 -26.016 1 96.88 316 ASP B C 1
ATOM 4857 O O . ASP B 1 316 ? -4.773 -27.328 -25.781 1 96.88 316 ASP B O 1
ATOM 4861 N N . GLY B 1 317 ? -3.08 -28.656 -25.094 1 97.94 317 GLY B N 1
ATOM 4862 C CA . GLY B 1 317 ? -3.211 -28.234 -23.703 1 97.94 317 GLY B CA 1
ATOM 4863 C C . GLY B 1 317 ? -2.996 -26.75 -23.5 1 97.94 317 GLY B C 1
ATOM 4864 O O . GLY B 1 317 ? -3.73 -26.109 -22.75 1 97.94 317 GLY B O 1
ATOM 4865 N N . LEU B 1 318 ? -2.008 -26.203 -24.203 1 98.06 318 LEU B N 1
ATOM 4866 C CA . LEU B 1 318 ? -1.701 -24.781 -24.125 1 98.06 318 LEU B CA 1
ATOM 4867 C C . LEU B 1 318 ? -2.859 -23.953 -24.656 1 98.06 318 LEU B C 1
ATOM 4869 O O . LEU B 1 318 ? -3.164 -22.891 -24.109 1 98.06 318 LEU B O 1
ATOM 4873 N N . LYS B 1 319 ? -3.57 -24.438 -25.672 1 97.06 319 LYS B N 1
ATOM 4874 C CA . LYS B 1 319 ? -4.742 -23.734 -26.203 1 97.06 319 LYS B CA 1
ATOM 4875 C C . LYS B 1 319 ? -5.883 -23.734 -25.188 1 97.06 319 LYS B C 1
ATOM 4877 O O . LYS B 1 319 ? -6.492 -22.703 -24.922 1 97.06 319 LYS B O 1
ATOM 4882 N N . VAL B 1 320 ? -6.039 -24.875 -24.594 1 96.69 320 VAL B N 1
ATOM 4883 C CA . VAL B 1 320 ? -7.141 -25.031 -23.641 1 96.69 320 VAL B CA 1
ATOM 4884 C C . VAL B 1 320 ? -6.875 -24.203 -22.391 1 96.69 320 VAL B C 1
ATOM 4886 O O . VAL B 1 320 ? -7.793 -23.609 -21.828 1 96.69 320 VAL B O 1
ATOM 4889 N N . ALA B 1 321 ? -5.629 -24.172 -21.969 1 96.94 321 ALA B N 1
ATOM 4890 C CA . ALA B 1 321 ? -5.242 -23.484 -20.734 1 96.94 321 ALA B CA 1
ATOM 4891 C C . ALA B 1 321 ? -5.551 -22 -20.828 1 96.94 321 ALA B C 1
ATOM 4893 O O . ALA B 1 321 ? -5.73 -21.328 -19.797 1 96.94 321 ALA B O 1
ATOM 4894 N N . GLY B 1 322 ? -5.703 -21.453 -22.016 1 94.56 322 GLY B N 1
ATOM 4895 C CA . GLY B 1 322 ? -5.957 -20.031 -22.203 1 94.56 322 GLY B CA 1
ATOM 4896 C C . GLY B 1 322 ? -7.434 -19.688 -22.25 1 94.56 322 GLY B C 1
ATOM 4897 O O . GLY B 1 322 ? -7.805 -18.531 -22.453 1 94.56 322 GLY B O 1
ATOM 4898 N N . THR B 1 323 ? -8.281 -20.672 -22.078 1 95.19 323 THR B N 1
ATOM 4899 C CA . THR B 1 323 ? -9.719 -20.453 -22.172 1 95.19 323 THR B CA 1
ATOM 4900 C C . THR B 1 323 ? -10.375 -20.484 -20.797 1 95.19 323 THR B C 1
ATOM 4902 O O . THR B 1 323 ? -9.852 -21.109 -19.875 1 95.19 323 THR B O 1
ATOM 4905 N N . PRO B 1 324 ? -11.523 -19.859 -20.641 1 93.19 324 PRO B N 1
ATOM 4906 C CA . PRO B 1 324 ? -12.227 -19.844 -19.344 1 93.19 324 PRO B CA 1
ATOM 4907 C C . PRO B 1 324 ? -12.734 -21.234 -18.938 1 93.19 324 PRO B C 1
ATOM 4909 O O . PRO B 1 324 ? -13.102 -21.438 -17.781 1 93.19 324 PRO B O 1
ATOM 4912 N N . SER B 1 325 ? -12.758 -22.078 -19.844 1 93.44 325 SER B N 1
ATOM 4913 C CA . SER B 1 325 ? -13.234 -23.422 -19.531 1 93.44 325 SER B CA 1
ATOM 4914 C C . SER B 1 325 ? -12.203 -24.203 -18.719 1 93.44 325 SER B C 1
ATOM 4916 O O . SER B 1 325 ? -12.523 -25.25 -18.141 1 93.44 325 SER B O 1
ATOM 4918 N N . SER B 1 326 ? -11.039 -23.672 -18.688 1 95.12 326 SER B N 1
ATOM 4919 C CA . SER B 1 326 ? -9.992 -24.375 -17.953 1 95.12 326 SER B CA 1
ATOM 4920 C C . SER B 1 326 ? -9.758 -23.75 -16.578 1 95.12 326 SER B C 1
ATOM 4922 O O . SER B 1 326 ? -10.031 -22.562 -16.375 1 95.12 326 SER B O 1
ATOM 4924 N N . ALA B 1 327 ? -9.445 -24.562 -15.594 1 96.5 327 ALA B N 1
ATOM 4925 C CA . ALA B 1 327 ? -8.836 -24.141 -14.336 1 96.5 327 ALA B CA 1
ATOM 4926 C C . ALA B 1 327 ? -7.359 -24.516 -14.289 1 96.5 327 ALA B C 1
ATOM 4928 O O . ALA B 1 327 ? -6.496 -23.75 -14.727 1 96.5 327 ALA B O 1
ATOM 4929 N N . LYS B 1 328 ? -7.09 -25.766 -13.938 1 98.19 328 LYS B N 1
ATOM 4930 C CA . LYS B 1 328 ? -5.723 -26.266 -14.016 1 98.19 328 LYS B CA 1
ATOM 4931 C C . LYS B 1 328 ? -5.617 -27.422 -15.008 1 98.19 328 LYS B C 1
ATOM 4933 O O . LYS B 1 328 ? -6.344 -28.406 -14.891 1 98.19 328 LYS B O 1
ATOM 4938 N N . VAL B 1 329 ? -4.742 -27.25 -15.992 1 98.56 329 VAL B N 1
ATOM 4939 C CA . VAL B 1 329 ? -4.477 -28.297 -16.969 1 98.56 329 VAL B CA 1
ATOM 4940 C C . VAL B 1 329 ? -3.229 -29.078 -16.562 1 98.56 329 VAL B C 1
ATOM 4942 O O . VAL B 1 329 ? -2.158 -28.5 -16.375 1 98.56 329 VAL B O 1
ATOM 4945 N N . ILE B 1 330 ? -3.361 -30.391 -16.422 1 98.69 330 ILE B N 1
ATOM 4946 C CA . ILE B 1 330 ? -2.264 -31.266 -16.047 1 98.69 330 ILE B CA 1
ATOM 4947 C C . ILE B 1 330 ? -1.858 -32.125 -17.25 1 98.69 330 ILE B C 1
ATOM 4949 O O . ILE B 1 330 ? -2.715 -32.656 -17.953 1 98.69 330 ILE B O 1
ATOM 4953 N N . LEU B 1 331 ? -0.613 -32.156 -17.453 1 98.62 331 LEU B N 1
ATOM 4954 C CA . LEU B 1 331 ? -0.01 -33.062 -18.438 1 98.62 331 LEU B CA 1
ATOM 4955 C C . LEU B 1 331 ? 0.504 -34.312 -17.766 1 98.62 331 LEU B C 1
ATOM 4957 O O . LEU B 1 331 ? 1.168 -34.25 -16.734 1 98.62 331 LEU B O 1
ATOM 4961 N N . GLU B 1 332 ? 0.231 -35.438 -18.344 1 98.5 332 GLU B N 1
ATOM 4962 C CA . GLU B 1 332 ? 0.685 -36.719 -17.828 1 98.5 332 GLU B CA 1
ATOM 4963 C C . GLU B 1 332 ? 1.759 -37.312 -18.734 1 98.5 332 GLU B C 1
ATOM 4965 O O . GLU B 1 332 ? 1.604 -37.344 -19.953 1 98.5 332 GLU B O 1
ATOM 4970 N N . PHE B 1 333 ? 2.793 -37.75 -18.047 1 97.19 333 PHE B N 1
ATOM 4971 C CA . PHE B 1 333 ? 3.9 -38.344 -18.781 1 97.19 333 PHE B CA 1
ATOM 4972 C C . PHE B 1 333 ? 3.803 -39.875 -18.734 1 97.19 333 PHE B C 1
ATOM 4974 O O . PHE B 1 333 ? 3.34 -40.438 -17.734 1 97.19 333 PHE B O 1
ATOM 4981 N N . ASP B 1 334 ? 4.055 -40.625 -19.812 1 84.75 334 ASP B N 1
ATOM 4982 C CA . ASP B 1 334 ? 4.012 -42.094 -19.891 1 84.75 334 ASP B CA 1
ATOM 4983 C C . ASP B 1 334 ? 5.148 -42.719 -19.078 1 84.75 334 ASP B C 1
ATOM 4985 O O . ASP B 1 334 ? 6.242 -42.125 -19 1 84.75 334 ASP B O 1
#

Foldseek 3Di:
DKWFWKFQAQLRIDIGDDDDDDAAQQKWKFQWFKFWDDPVLLVCNRQRHVVHNDIFTATQQTKGFTCGHHNNYPPHDGGFTKTFDQVLAPQSARHHGPHHDLMRMTMGGNDHEPRGIDTADPPADGQLLSCLFLLLLLVQLLVVQVDAAPAAEEEEDQAQSSVSVLLVCVVRHHQNYEYEDQDVLSQVSSVVSRHPYYYHCVVDVNLVVQCVRQNWDDQQPDIARNHQEYEYQPQDQCVQVVCLQRAAAQHEYEYAHDHPDDHDHPVVSNVRNVYYYYYGDGRPDCSVVSSVCCVVCVVVSVSQAQEEEESVCVVVVSVVSPDSSGHMYMYGYD/DKWFWKFQAQLRIDIGDDDDDDAAQQKWKFQWFKFWDDPVLLVCNRQRHVVHNDIFTATQQTKGFTCGHHNNYPPHDGGFTKTFDQVQAPQSERHHGDHHPLMRMTMGGNDHEPGGIDTADPPADGQLLSCLFLLLLLVQLLVVQVDAAPAAEEEEDQAQSSVSVLLVCVVRHHQNYEYEDQDVLSQVSSVVSRHPYYYHCVVDVNLVVQCVRQNWDDQQPDIARNHQEYEYQPQDQCVQVVCLQRAAAQHEYEYAHDHPDDHDHPVVSNVRNVYYYYYGDGRPDCSVVSSVCCVVCVVVSVSQAQEEEESVCVVVVSVVSPDSSGHMYMYGYD

Sequence (668 aa):
MTQVVKIHGQGDVRLETYERPPTGPRDIVVKLKVAGICGSDLMYIRIGGIPPGHVTAIGHEAAGIVMEVGDEVEDIMIGMRVVVNPMETPSNIGSGGPEGAFTQELLVRDAKLGASVLPIPDDIPYEVAALCEPLAVAMHGVNRANVKAGDKVVVFGCGPIGLGMLMWLVDRGCTDVVALDLAEERLERARALGVRAAFDPTKVNLREELAKLHGEVPSYNRLGVGTDAFIDVAGAPNILSDVVMMAKYHSRLVITAAHRKPLQFPVGRMLTSEMTITTAVGYPTEMPEVMAAMPRLKAKIASLISHRLAFQDILDGLKVAGTPSSAKVILEFDMTQVVKIHGQGDVRLETYERPPTGPRDIVVKLKVAGICGSDLMYIRIGGIPPGHVTAIGHEAAGIVMEVGDEVEDIMIGMRVVVNPMETPSNIGSGGPEGAFTQELLVRDAKLGASVLPIPDDIPYEVAALCEPLAVAMHGVNRANVKAGDKVVVFGCGPIGLGMLMWLVDRGCTDVVALDLAEERLERARALGVRAAFDPTKVNLREELAKLHGEVPSYNRLGVGTDAFIDVAGAPNILSDVVMMAKYHSRLVITAAHRKPLQFPVGRMLTSEMTITTAVGYPTEMPEVMAAMPRLKAKIASLISHRLAFQDILDGLKVAGTPSSAKVILEFD

InterPro domains:
  IPR002328 Alcohol dehydrogenase, zinc-type, conserved site [PS00059] (59-73)
  IPR011032 GroES-like superfamily [SSF50129] (4-159)
  IPR013149 Alcohol dehydrogenase-like, C-terminal [PF00107] (160-293)
  IPR013154 Alcohol dehydrogenase-like, N-terminal [PF08240] (24-110)
  IPR036291 NAD(P)-binding domain superfamily [SSF51735] (127-294)

Radius of gyration: 29.9 Å; Cα contacts (8 Å, |Δi|>4): 1755; chains: 2; bounding box: 53×88×66 Å

Solvent-accessible surface area (backbone atoms only — not comparable to full-atom values): 32802 Å² total; per-residue (Å²): 132,47,40,33,32,33,18,68,23,63,69,40,67,43,82,38,83,42,82,76,77,79,78,43,48,38,14,29,28,30,39,31,42,24,26,34,68,52,74,65,52,56,50,33,30,62,58,2,18,43,62,61,72,29,73,14,23,28,31,49,23,25,13,27,29,28,67,43,66,20,85,67,40,60,95,62,54,71,67,42,43,31,25,49,32,32,84,48,30,90,42,29,34,27,66,45,24,83,35,28,43,43,31,51,64,32,74,40,52,65,42,35,71,78,49,23,27,36,78,53,60,89,91,55,54,51,72,51,50,18,44,28,51,55,40,7,34,14,45,35,38,46,56,64,43,67,71,52,60,72,41,28,34,38,34,36,23,43,45,51,50,30,44,35,31,51,45,50,42,44,72,56,51,28,63,47,28,36,40,26,31,90,45,68,64,27,31,53,54,44,46,72,62,62,43,65,43,54,48,41,56,87,80,49,62,49,67,61,54,41,25,72,74,48,31,67,35,76,20,85,95,44,68,7,29,42,46,43,29,38,36,35,52,57,54,59,78,58,51,63,42,54,47,48,69,35,41,13,60,60,16,32,37,23,39,53,36,80,35,90,60,62,31,67,34,52,54,42,63,30,28,58,16,31,31,39,40,33,28,31,67,59,44,96,73,31,43,66,57,39,56,70,44,38,81,83,37,45,68,66,52,47,67,47,51,61,44,78,40,50,48,89,46,42,72,60,47,57,58,47,59,74,35,65,85,37,47,29,39,35,30,37,44,131,134,46,40,34,34,34,19,69,22,64,69,39,67,42,82,38,83,43,81,76,77,79,79,44,49,38,14,28,29,29,39,32,42,25,27,35,68,53,74,63,51,57,50,32,30,62,58,2,17,43,63,63,71,28,73,14,23,28,30,50,23,24,13,27,29,27,67,41,68,20,86,67,38,61,94,61,52,70,66,42,42,31,26,48,33,33,87,50,30,91,42,29,35,27,66,45,24,85,36,28,42,44,29,50,63,32,76,39,53,64,44,36,72,78,49,23,28,37,77,52,60,90,88,53,54,52,72,51,49,18,43,27,52,56,42,7,33,13,46,35,36,46,58,64,44,68,70,52,60,73,41,27,34,39,34,35,24,43,45,50,48,29,43,34,30,51,46,51,41,43,73,57,50,27,63,48,28,36,40,26,32,91,43,67,63,27,30,53,54,44,46,72,61,62,43,66,42,53,49,41,57,88,79,48,63,50,67,61,54,41,24,72,74,49,31,68,36,76,20,84,95,44,68,7,29,42,46,43,30,37,36,35,53,57,53,59,77,58,52,65,42,55,48,47,70,35,41,15,60,60,15,32,37,21,40,52,36,80,34,90,58,62,32,65,35,51,55,41,63,32,29,58,18,32,30,39,39,33,27,31,65,60,44,96,73,31,44,66,58,41,56,70,44,38,81,84,36,45,70,65,53,47,66,47,52,62,44,79,39,50,49,90,47,42,74,58,47,57,58,45,59,74,35,66,86,37,48,29,39,34,29,37,46,131

Secondary structure (DSSP, 8-state):
--EEEEEEETTEEEEEE--PPPP-TT-EEEEEEEEE--HHHHHHHHHTTTTTTS-EE---EEEEEEEEE-TT--S--TT-EEEE-GGGSTT-TTTTSS--SSBSEEEETT--BTTTEEEPPTTS-HHHHTTHHHHHHHHHHHHHTT--TT-EEEEE--SHHHHHHHHHHHHTT--EEEEE-S-HHHHHHHHHTT-SEEE-GGGS-HHHHHHHHH-EEEETTEEEES--EEEE-S--TTHHHHHHHHPPTT-EEEE-S--SSPEEE-HHHHTTTT-EEEE--S-TTHHHHHHHHHHHHHHHHHTTEEEEEEGGGHHHHHHHHTSTT-SEEEEE--/--EEEEEEETTEEEEEE--PPPPPTT-EEEEEEEEE--HHHHHHHHHTTTTTTS-EE---EEEEEEEEE-TT--S--TT-EEEE-GGGSTT-TTTTSS--SSBSEEEETT--BTTTEEEPPTTS-HHHHTTHHHHHHHHHHHHHTT--TT-EEEEE--SHHHHHHHHHHHHTT--EEEEE-S-HHHHHHHHHTT-SEEE-GGGS-HHHHHHHHH-EEEETTEEEES--EEEE-S--TTHHHHHHHHPPTT-EEEE-S--SSPEEE-HHHHTTTT-EEEE--S-TTHHHHHHHHHHHHHHHHHTTEEEEEEGGGHHHHHHHHTSTT-SEEEEE--